Protein 8RAY (pdb70)

Solvent-accessible surface area: 19974 Å² total; per-residue (Å²): 119,124,12,74,0,0,0,0,0,3,10,32,3,21,0,12,13,20,34,0,0,6,6,0,0,0,6,0,4,51,37,115,92,128,0,0,0,0,0,0,7,24,47,14,13,0,1,3,1,15,50,24,112,52,109,82,51,84,11,0,0,40,21,7,1,30,80,128,69,62,0,99,97,1,63,41,107,27,110,28,208,58,0,40,0,0,3,6,1,24,69,0,37,41,0,39,42,93,0,13,97,56,120,102,65,36,34,46,0,79,88,25,0,97,76,3,5,68,119,18,56,22,0,0,0,0,2,5,11,28,17,10,5,3,0,35,0,0,0,3,0,2,34,4,1,0,0,0,0,18,2,48,50,25,1,36,61,11,10,83,53,0,30,93,14,15,67,93,4,80,135,59,45,18,96,102,4,128,58,37,1,0,0,0,1,53,33,47,69,202,13,110,25,1,91,111,1,21,137,104,2,70,46,170,34,137,200,89,8,19,137,20,46,3,19,79,41,48,113,14,38,25,4,9,39,126,15,64,2,2,28,69,68,14,97,178,9,135,0,1,92,9,2,43,21,0,0,140,48,14,54,222,110,106,17,48,20,0,0,0,0,4,12,32,3,20,0,14,13,20,35,0,0,7,5,0,0,0,7,0,4,51,36,120,86,102,0,0,0,0,0,0,6,24,36,12,11,0,0,13,0,17,62,19,129,51,131,86,50,76,10,0,0,41,20,10,2,26,80,135,71,64,1,84,96,1,58,33,108,29,116,27,206,64,0,38,0,0,2,9,6,55,69,0,31,43,0,34,38,84,0,18,96,61,126,69,68,31,36,46,0,79,47,18,2,149,69,0,24,58,94,14,44,6,3,0,0,0,2,5,10,31,15,13,4,2,0,33,0,0,0,4,10,5,53,0,0,0,0,0,0,18,2,45,34,24,1,40,55,22,10,80,50,0,27,89,13,10,75,91,4,80,140,51,50,17,80,118,0,104,44,13,1,0,0,0,1,50,40,30,78,174,15,100,20,1,74,86,0,21,125,100,3,72,46,168,38,132,171,86,2,2,113,30,48,4,31,76,45,66,98,16,35,13,3,10,40,124,16,62,2,2,24,70,70,40,98,183,13,109,0,1,88,5,2,50,26,0,0,125,39,3,22,133,105,79,162

Nearest PDB structures (foldseek):
  5ihp-assembly2_B  TM=9.375E-01  e=3.121E-23  Mycolicibacterium smegmatis MC2 155
  5if9-assembly2_B  TM=9.400E-01  e=4.161E-23  Mycolicibacterium smegmatis MC2 155
  5ihp-assembly1_A  TM=9.374E-01  e=1.107E-22  Mycolicibacterium smegmatis MC2 155
  6non-assembly2_B  TM=8.905E-01  e=1.038E-17  Cyanothece
  6nop-assembly1_A  TM=8.751E-01  e=8.737E-18  Cyanothece

B-factor: mean 27.93, std 9.54, range [14.27, 76.41]

Structure (mmCIF, N/CA/C/O backbone):
data_8RAY
#
_entry.id   8RAY
#
_cell.length_a   59.740
_cell.length_b   85.780
_cell.length_c   97.280
_cell.angle_alpha   90.00
_cell.angle_beta   90.00
_cell.angle_gamma   90.00
#
_symmetry.space_group_name_H-M   'P 21 21 21'
#
loop_
_entity.id
_entity.type
_entity.pdbx_description
1 polymer 'ParA family protein'
2 non-polymer 'MAGNESIUM ION'
3 non-polymer "ADENOSINE-5'-TRIPHOSPHATE"
4 water water
#
loop_
_atom_site.group_PDB
_atom_site.id
_atom_site.type_symbol
_atom_site.label_atom_id
_atom_site.label_alt_id
_atom_site.label_comp_id
_atom_site.label_asym_id
_atom_site.label_entity_id
_atom_site.label_seq_id
_atom_site.pdbx_PDB_ins_code
_atom_site.Cartn_x
_atom_site.Cartn_y
_atom_site.Cartn_z
_atom_site.occupancy
_atom_site.B_iso_or_equiv
_atom_site.auth_seq_id
_atom_site.auth_comp_id
_atom_site.auth_asym_id
_atom_site.auth_atom_id
_atom_site.pdbx_PDB_model_num
ATOM 1 N N . GLY A 1 1 ? 39.700 23.987 45.084 1.00 47.88 20 GLY B N 1
ATOM 2 C CA . GLY A 1 1 ? 39.351 24.832 46.237 1.00 46.31 20 GLY B CA 1
ATOM 3 C C . GLY A 1 1 ? 38.427 25.973 45.837 1.00 47.00 20 GLY B C 1
ATOM 4 O O . GLY A 1 1 ? 38.927 27.057 45.524 1.00 50.66 20 GLY B O 1
ATOM 5 N N . VAL A 1 2 ? 37.120 25.728 45.853 1.00 46.29 21 VAL B N 1
ATOM 6 C CA . VAL A 1 2 ? 36.138 26.791 45.502 1.00 39.18 21 VAL B CA 1
ATOM 7 C C . VAL A 1 2 ? 35.177 26.963 46.678 1.00 36.65 21 VAL B C 1
ATOM 8 O O . VAL A 1 2 ? 34.634 25.961 47.150 1.00 34.13 21 VAL B O 1
ATOM 12 N N . GLY A 1 3 ? 34.973 28.201 47.107 1.00 30.19 22 GLY B N 1
ATOM 13 C CA . GLY A 1 3 ? 34.126 28.464 48.280 1.00 29.02 22 GLY B CA 1
ATOM 14 C C . GLY A 1 3 ? 32.640 28.350 48.009 1.00 24.88 22 GLY B C 1
ATOM 15 O O . GLY A 1 3 ? 32.265 28.131 46.853 1.00 26.99 22 GLY B O 1
ATOM 16 N N . ARG A 1 4 ? 31.842 28.505 49.064 1.00 24.16 23 ARG B N 1
ATOM 17 C CA . ARG A 1 4 ? 30.377 28.352 48.945 1.00 24.08 23 ARG B CA 1
ATOM 18 C C . ARG A 1 4 ? 29.719 29.714 49.141 1.00 21.27 23 ARG B C 1
ATOM 19 O O . ARG A 1 4 ? 30.106 30.414 50.064 1.00 25.83 23 ARG B O 1
ATOM 27 N N . ILE A 1 5 ? 28.778 30.052 48.265 1.00 23.44 24 ILE B N 1
ATOM 28 C CA . ILE A 1 5 ? 28.035 31.341 48.377 1.00 20.49 24 ILE B CA 1
ATOM 29 C C . ILE A 1 5 ? 26.663 31.047 48.991 1.00 19.96 24 ILE B C 1
ATOM 30 O O . ILE A 1 5 ? 25.895 30.304 48.385 1.00 23.60 24 ILE B O 1
ATOM 35 N N . ILE A 1 6 ? 26.405 31.615 50.166 1.00 19.79 25 ILE B N 1
ATOM 36 C CA . ILE A 1 6 ? 25.140 31.335 50.900 1.00 18.66 25 ILE B CA 1
ATOM 37 C C . ILE A 1 6 ? 24.321 32.618 51.035 1.00 18.94 25 ILE B C 1
ATOM 38 O O . ILE A 1 6 ? 24.847 33.568 51.607 1.00 19.81 25 ILE B O 1
ATOM 43 N N . CYS A 1 7 ? 23.096 32.605 50.516 1.00 20.95 26 CYS B N 1
ATOM 44 C CA . CYS A 1 7 ? 22.161 33.755 50.585 1.00 22.60 26 CYS B CA 1
ATOM 45 C C . CYS A 1 7 ? 21.345 33.635 51.881 1.00 20.94 26 CYS B C 1
ATOM 46 O O . CYS A 1 7 ? 20.798 32.562 52.102 1.00 23.30 26 CYS B O 1
ATOM 49 N N . ILE A 1 8 ? 21.269 34.693 52.693 1.00 17.73 27 ILE B N 1
ATOM 50 C CA . ILE A 1 8 ? 20.390 34.686 53.905 1.00 18.21 27 ILE B CA 1
ATOM 51 C C . ILE A 1 8 ? 19.106 35.406 53.501 1.00 20.50 27 ILE B C 1
ATOM 52 O O . ILE A 1 8 ? 19.131 36.631 53.386 1.00 19.48 27 ILE B O 1
ATOM 57 N N . SER A 1 9 ? 18.015 34.664 53.357 1.00 19.66 28 SER B N 1
ATOM 58 C CA . SER A 1 9 ? 16.810 35.289 52.775 1.00 17.50 28 SER B CA 1
ATOM 59 C C . SER A 1 9 ? 15.527 35.019 53.554 1.00 19.78 28 SER B C 1
ATOM 60 O O . SER A 1 9 ? 15.346 33.903 54.041 1.00 20.63 28 SER B O 1
ATOM 63 N N . ASN A 1 10 ? 14.696 36.041 53.647 1.00 17.11 29 ASN B N 1
ATOM 64 C CA . ASN A 1 10 ? 13.362 35.917 54.231 1.00 17.10 29 ASN B CA 1
ATOM 65 C C . ASN A 1 10 ? 12.665 37.256 54.035 1.00 18.70 29 ASN B C 1
ATOM 66 O O . ASN A 1 10 ? 13.144 38.272 54.556 1.00 17.47 29 ASN B O 1
ATOM 71 N N . GLN A 1 11 ? 11.580 37.284 53.251 1.00 18.25 30 GLN B N 1
ATOM 72 C CA . GLN A 1 11 ? 10.897 38.538 52.980 1.00 18.82 30 GLN B CA 1
ATOM 73 C C . GLN A 1 11 ? 10.195 39.097 54.225 1.00 19.89 30 GLN B C 1
ATOM 74 O O . GLN A 1 11 ? 9.862 40.278 54.236 1.00 17.90 30 GLN B O 1
ATOM 80 N N . LYS A 1 12 ? 9.969 38.305 55.286 1.00 19.11 31 LYS B N 1
ATOM 81 C CA . LYS A 1 12 ? 9.432 38.877 56.506 1.00 16.83 31 LYS B CA 1
ATOM 82 C C . LYS A 1 12 ? 10.447 39.817 57.138 1.00 15.66 31 LYS B C 1
ATOM 83 O O . LYS A 1 12 ? 11.621 39.466 57.316 1.00 17.12 31 LYS B O 1
ATOM 89 N N . GLY A 1 13 ? 9.997 41.008 57.520 1.00 15.04 32 GLY B N 1
ATOM 90 C CA . GLY A 1 13 ? 10.927 41.933 58.164 1.00 15.08 32 GLY B CA 1
ATOM 91 C C . GLY A 1 13 ? 11.288 41.512 59.593 1.00 19.25 32 GLY B C 1
ATOM 92 O O . GLY A 1 13 ? 10.433 41.076 60.361 1.00 16.73 32 GLY B O 1
ATOM 93 N N . GLY A 1 14 ? 12.574 41.655 59.951 1.00 16.35 33 GLY B N 1
ATOM 94 C CA . GLY A 1 14 ? 12.962 41.580 61.391 1.00 18.38 33 GLY B CA 1
ATOM 95 C C . GLY A 1 14 ? 12.919 40.176 61.982 1.00 17.70 33 GLY B C 1
ATOM 96 O O . GLY A 1 14 ? 12.406 39.996 63.124 1.00 21.41 33 GLY B O 1
ATOM 97 N N . VAL A 1 15 ? 13.397 39.175 61.230 1.00 18.50 34 VAL B N 1
ATOM 98 C CA . VAL A 1 15 ? 13.404 37.754 61.609 1.00 18.60 34 VAL B CA 1
ATOM 99 C C . VAL A 1 15 ? 14.798 37.266 61.939 1.00 20.47 34 VAL B C 1
ATOM 100 O O . VAL A 1 15 ? 15.000 36.053 62.111 1.00 19.64 34 VAL B O 1
ATOM 104 N N . GLY A 1 16 ? 15.787 38.156 61.973 1.00 18.83 35 GLY B N 1
ATOM 105 C CA . GLY A 1 16 ? 17.151 37.716 62.285 1.00 16.81 35 GLY B CA 1
ATOM 106 C C . GLY A 1 16 ? 18.057 37.452 61.061 1.00 19.10 35 GLY B C 1
ATOM 107 O O . GLY A 1 16 ? 19.098 36.768 61.209 1.00 20.33 35 GLY B O 1
ATOM 108 N N . LYS A 1 17 ? 17.690 37.934 59.862 1.00 17.53 36 LYS B N 1
ATOM 109 C CA . LYS A 1 17 ? 18.585 37.797 58.704 1.00 18.08 36 LYS B CA 1
ATOM 110 C C . LYS A 1 17 ? 19.967 38.375 58.981 1.00 17.78 36 LYS B C 1
ATOM 111 O O . LYS A 1 17 ? 20.985 37.693 58.809 1.00 18.41 36 LYS B O 1
ATOM 117 N N . THR A 1 18 ? 20.008 39.658 59.353 1.00 17.44 37 THR B N 1
ATOM 118 C CA . THR A 1 18 ? 21.282 40.344 59.553 1.00 14.76 37 THR B CA 1
ATOM 119 C C . THR A 1 18 ? 22.022 39.808 60.773 1.00 17.33 37 THR B C 1
ATOM 120 O O . THR A 1 18 ? 23.232 39.596 60.717 1.00 19.24 37 THR B O 1
ATOM 124 N N . THR A 1 19 ? 21.310 39.565 61.865 1.00 18.36 38 THR B N 1
ATOM 125 C CA . THR A 1 19 ? 21.966 39.007 63.047 1.00 18.03 38 THR B CA 1
ATOM 126 C C . THR A 1 19 ? 22.610 37.666 62.705 1.00 19.30 38 THR B C 1
ATOM 127 O O . THR A 1 19 ? 23.733 37.362 63.135 1.00 21.52 38 THR B O 1
ATOM 131 N N . THR A 1 20 ? 21.941 36.879 61.878 1.00 19.47 39 THR B N 1
ATOM 132 C CA . THR A 1 20 ? 22.507 35.608 61.439 1.00 18.40 39 THR B CA 1
ATOM 133 C C . THR A 1 20 ? 23.678 35.818 60.477 1.00 21.23 39 THR B C 1
ATOM 134 O O . THR A 1 20 ? 24.721 35.179 60.618 1.00 20.17 39 THR B O 1
ATOM 138 N N . ALA A 1 21 ? 23.519 36.692 59.484 1.00 18.60 40 ALA B N 1
ATOM 139 C CA . ALA A 1 21 ? 24.601 36.971 58.537 1.00 17.22 40 ALA B CA 1
ATOM 140 C C . ALA A 1 21 ? 25.887 37.370 59.265 1.00 19.90 40 ALA B C 1
ATOM 141 O O . ALA A 1 21 ? 26.972 36.807 59.016 1.00 20.89 40 ALA B O 1
ATOM 143 N N . ILE A 1 22 ? 25.795 38.361 60.152 1.00 17.87 41 ILE B N 1
ATOM 144 C CA . ILE A 1 22 ? 26.974 38.859 60.849 1.00 18.88 41 ILE B CA 1
ATOM 145 C C . ILE A 1 22 ? 27.586 37.761 61.704 1.00 22.10 41 ILE B C 1
ATOM 146 O O . ILE A 1 22 ? 28.790 37.496 61.643 1.00 20.49 41 ILE B O 1
ATOM 151 N N . ASN A 1 23 ? 26.756 37.105 62.516 1.00 20.98 42 ASN B N 1
ATOM 152 C CA . ASN A 1 23 ? 27.322 36.221 63.522 1.00 18.34 42 ASN B CA 1
ATOM 153 C C . ASN A 1 23 ? 27.719 34.876 62.965 1.00 20.32 42 ASN B C 1
ATOM 154 O O . ASN A 1 23 ? 28.704 34.303 63.461 1.00 20.34 42 ASN B O 1
ATOM 159 N N . LEU A 1 24 ? 27.065 34.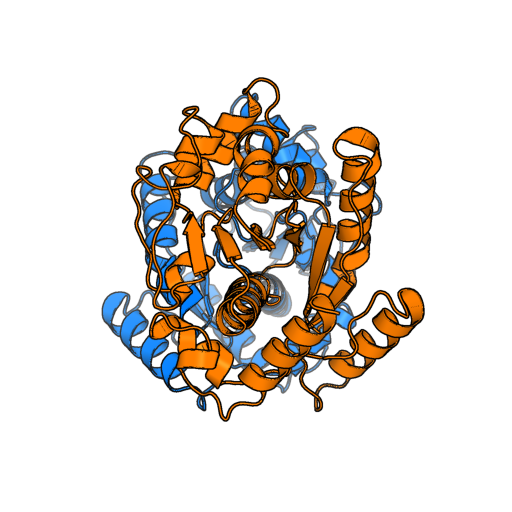398 61.907 1.00 20.54 43 LEU B N 1
ATOM 160 C CA . LEU A 1 24 ? 27.585 33.242 61.190 1.00 22.96 43 LEU B CA 1
ATOM 161 C C . LEU A 1 24 ? 28.916 33.586 60.543 1.00 20.68 43 LEU B C 1
ATOM 162 O O . LEU A 1 24 ? 29.898 32.856 60.692 1.00 22.89 43 LEU B O 1
ATOM 167 N N . ALA A 1 25 ? 28.968 34.711 59.821 1.00 22.04 44 ALA B N 1
ATOM 168 C CA . ALA A 1 25 ? 30.216 35.113 59.176 1.00 20.82 44 ALA B CA 1
ATOM 169 C C . ALA A 1 25 ? 31.340 35.237 60.183 1.00 20.66 44 ALA B C 1
ATOM 170 O O . ALA A 1 25 ? 32.487 34.843 59.883 1.00 22.00 44 ALA B O 1
ATOM 172 N N . ALA A 1 26 ? 31.062 35.845 61.351 1.00 20.39 45 ALA B N 1
ATOM 173 C CA . ALA A 1 26 ? 32.141 36.075 62.321 1.00 20.27 45 ALA B CA 1
ATOM 174 C C . ALA A 1 26 ? 32.590 34.765 62.959 1.00 26.17 45 ALA B C 1
ATOM 175 O O . ALA A 1 26 ? 33.778 34.605 63.288 1.00 24.92 45 ALA B O 1
ATOM 177 N N . SER A 1 27 ? 31.648 33.830 63.151 1.00 24.07 46 SER B N 1
ATOM 178 C CA . SER A 1 27 ? 32.002 32.502 63.663 1.00 23.34 46 SER B CA 1
ATOM 179 C C . SER A 1 27 ? 32.908 31.756 62.684 1.00 26.92 46 SER B C 1
ATOM 180 O O . SER A 1 27 ? 33.936 31.161 63.070 1.00 24.87 46 SER B O 1
ATOM 183 N N . LEU A 1 28 ? 32.547 31.770 61.406 1.00 23.39 47 LEU B N 1
ATOM 184 C CA . LEU A 1 28 ? 33.365 31.121 60.387 1.00 23.68 47 LEU B CA 1
ATOM 185 C C . LEU A 1 28 ? 34.758 31.748 60.320 1.00 24.83 47 LEU B C 1
ATOM 186 O O . LEU A 1 28 ? 35.773 31.026 60.248 1.00 24.37 47 LEU B O 1
ATOM 191 N N . ALA A 1 29 ? 34.832 33.089 60.382 1.00 22.79 48 ALA B N 1
ATOM 192 C CA . ALA A 1 29 ? 36.127 33.767 60.291 1.00 25.03 48 ALA B CA 1
ATOM 193 C C . ALA A 1 29 ? 36.984 33.492 61.524 1.00 24.55 48 ALA B C 1
ATOM 194 O O . ALA A 1 29 ? 38.230 33.438 61.422 1.00 26.53 48 ALA B O 1
ATOM 196 N N . SER A 1 30 ? 36.347 33.392 62.692 1.00 23.50 49 SER B N 1
ATOM 197 C CA . SER A 1 30 ? 37.050 33.048 63.920 1.00 20.60 49 SER B CA 1
ATOM 198 C C . SER A 1 30 ? 37.671 31.677 63.863 1.00 27.41 49 SER B C 1
ATOM 199 O O . SER A 1 30 ? 38.655 31.433 64.578 1.00 29.71 49 SER B O 1
ATOM 202 N N . ALA A 1 31 ? 37.147 30.790 63.034 1.00 24.41 50 ALA B N 1
ATOM 203 C CA . ALA A 1 31 ? 37.736 29.485 62.755 1.00 30.15 50 ALA B CA 1
ATOM 204 C C . ALA A 1 31 ? 38.712 29.519 61.591 1.00 29.34 50 ALA B C 1
ATOM 205 O O . ALA A 1 31 ? 38.999 28.465 61.018 1.00 29.68 50 ALA B O 1
ATOM 207 N N . GLU A 1 32 ? 39.160 30.703 61.173 1.00 25.69 51 GLU B N 1
ATOM 208 C CA . GLU A 1 32 ? 40.115 30.848 60.087 1.00 31.17 51 GLU B CA 1
ATOM 209 C C . GLU A 1 32 ? 39.579 30.290 58.761 1.00 30.84 51 GLU B C 1
ATOM 210 O O . GLU A 1 32 ? 40.333 29.754 57.937 1.00 30.38 51 GLU B O 1
ATOM 216 N N . ARG A 1 33 ? 38.268 30.421 58.513 1.00 24.52 52 ARG B N 1
ATOM 217 C CA . ARG A 1 33 ? 37.738 30.249 57.167 1.00 25.95 52 ARG B CA 1
ATOM 218 C C . ARG A 1 33 ? 37.627 31.639 56.570 1.00 24.48 52 ARG B C 1
ATOM 219 O O . ARG A 1 33 ? 37.041 32.523 57.205 1.00 25.18 52 ARG B O 1
ATOM 227 N N . ARG A 1 34 ? 38.197 31.837 55.386 1.00 23.27 53 ARG B N 1
ATOM 228 C CA . ARG A 1 34 ? 38.130 33.141 54.730 1.00 21.94 53 ARG B CA 1
ATOM 229 C C . ARG A 1 34 ? 36.683 33.404 54.347 1.00 22.21 53 ARG B C 1
ATOM 230 O O . ARG A 1 34 ? 36.119 32.648 53.555 1.00 23.22 53 ARG B O 1
ATOM 238 N N . THR A 1 35 ? 36.119 34.484 54.863 1.00 20.06 54 THR B N 1
ATOM 239 C CA . THR A 1 35 ? 34.695 34.764 54.729 1.00 18.83 54 THR B CA 1
ATOM 240 C C . THR A 1 35 ? 34.467 36.181 54.230 1.00 19.31 54 THR B C 1
ATOM 241 O O . THR A 1 35 ? 35.079 37.127 54.755 1.00 21.36 54 THR B O 1
ATOM 245 N N . LEU A 1 36 ? 33.553 36.319 53.252 1.00 19.29 55 LEU B N 1
ATOM 246 C CA . LEU A 1 36 ? 33.148 37.617 52.727 1.00 18.86 55 LEU B CA 1
ATOM 247 C C . LEU A 1 36 ? 31.658 37.793 52.981 1.00 20.66 55 LEU B C 1
ATOM 248 O O . LEU A 1 36 ? 30.868 36.906 52.654 1.00 22.22 55 LEU B O 1
ATOM 253 N N . LEU A 1 37 ? 31.297 38.913 53.595 1.00 18.12 56 LEU B N 1
ATOM 254 C CA . LEU A 1 37 ? 29.894 39.255 53.896 1.00 17.88 56 LEU B CA 1
ATOM 255 C C . LEU A 1 37 ? 29.502 40.392 52.978 1.00 20.03 56 LEU B C 1
ATOM 256 O O . LEU A 1 37 ? 30.067 41.483 53.080 1.00 19.66 56 LEU B O 1
ATOM 261 N N . VAL A 1 38 ? 28.530 40.140 52.094 1.00 18.08 57 VAL B N 1
ATOM 262 C CA . VAL A 1 38 ? 28.035 41.125 51.128 1.00 16.13 57 VAL B CA 1
ATOM 263 C C . VAL A 1 38 ? 26.670 41.598 51.620 1.00 18.36 57 VAL B C 1
ATOM 264 O O . VAL A 1 38 ? 25.759 40.775 51.838 1.00 19.19 57 VAL B O 1
ATOM 268 N N . ASP A 1 39 ? 26.497 42.907 51.738 1.00 16.53 58 ASP B N 1
ATOM 269 C CA . ASP A 1 39 ? 25.236 43.489 52.214 1.00 16.04 58 ASP B CA 1
ATOM 270 C C . ASP A 1 39 ? 24.442 43.961 51.003 1.00 17.26 58 ASP B C 1
ATOM 271 O O . ASP A 1 39 ? 24.853 44.912 50.328 1.00 17.35 58 ASP B O 1
ATOM 276 N N . MET A 1 40 ? 23.290 43.313 50.738 1.00 15.99 59 MET B N 1
ATOM 277 C CA . MET A 1 40 ? 22.427 43.683 49.620 1.00 15.25 59 MET B CA 1
ATOM 278 C C . MET A 1 40 ? 21.223 44.452 50.055 1.00 16.36 59 MET B C 1
ATOM 279 O O . MET A 1 40 ? 20.327 44.696 49.229 1.00 17.93 59 MET B O 1
ATOM 284 N N . ALA A 1 41 ? 21.166 44.824 51.373 1.00 17.19 60 ALA B N 1
ATOM 285 C CA . ALA A 1 41 ? 19.990 45.529 51.908 1.00 19.79 60 ALA B CA 1
ATOM 286 C C . ALA A 1 41 ? 20.258 47.030 51.912 1.00 17.00 60 ALA B C 1
ATOM 287 O O . ALA A 1 41 ? 21.281 47.468 52.428 1.00 16.64 60 ALA B O 1
ATOM 289 N N . PRO A 1 42 ? 19.348 47.853 51.366 1.00 16.46 61 PRO B N 1
ATOM 290 C CA . PRO A 1 42 ? 19.561 49.326 51.434 1.00 17.74 61 PRO B CA 1
ATOM 291 C C . PRO A 1 42 ? 19.720 49.841 52.845 1.00 19.52 61 PRO B C 1
ATOM 292 O O . PRO A 1 42 ? 20.381 50.871 53.055 1.00 19.59 61 PRO B O 1
ATOM 296 N N . GLN A 1 43 ? 19.153 49.147 53.844 1.00 16.28 62 GLN B N 1
ATOM 297 C CA . GLN A 1 43 ? 19.314 49.542 55.237 1.00 17.02 62 GLN B CA 1
ATOM 298 C C . GLN A 1 43 ? 20.726 49.388 55.718 1.00 16.68 62 GLN B C 1
ATOM 299 O O . GLN A 1 43 ? 21.087 50.077 56.665 1.00 18.05 62 GLN B O 1
ATOM 305 N N . GLY A 1 44 ? 21.519 48.507 55.111 1.00 16.44 63 GLY B N 1
ATOM 306 C CA . GLY A 1 44 ? 22.955 48.413 55.443 1.00 17.51 63 GLY B CA 1
ATOM 307 C C . GLY A 1 44 ? 23.272 47.966 56.861 1.00 21.35 63 GLY B C 1
ATOM 308 O O . GLY A 1 44 ? 24.312 48.378 57.384 1.00 19.13 63 GLY B O 1
ATOM 309 N N . ASN A 1 45 ? 22.413 47.142 57.453 1.00 18.33 64 ASN B N 1
ATOM 310 C CA . ASN A 1 45 ? 22.604 46.721 58.869 1.00 18.56 64 ASN B CA 1
ATOM 311 C C . ASN A 1 45 ? 23.793 45.746 59.027 1.00 17.83 64 ASN B C 1
ATOM 312 O O . ASN A 1 45 ? 24.420 45.757 60.071 1.00 18.32 64 ASN B O 1
ATOM 317 N N . ALA A 1 46 ? 24.050 44.911 58.025 1.00 19.22 65 ALA B N 1
ATOM 318 C CA . ALA A 1 46 ? 25.156 43.937 58.143 1.00 17.53 65 ALA B CA 1
ATOM 319 C C . ALA A 1 46 ? 26.484 44.682 58.277 1.00 19.78 65 ALA B C 1
ATOM 320 O O . ALA A 1 46 ? 27.286 44.325 59.138 1.00 21.10 65 ALA B O 1
ATOM 322 N N . GLY A 1 47 ? 26.695 45.681 57.428 1.00 17.96 66 GLY B N 1
ATOM 323 C CA . GLY A 1 47 ? 27.918 46.478 57.578 1.00 18.11 66 GLY B CA 1
ATOM 324 C C . GLY A 1 47 ? 27.913 47.248 58.885 1.00 18.63 66 GLY B C 1
ATOM 325 O O . GLY A 1 47 ? 28.937 47.241 59.564 1.00 20.39 66 GLY B O 1
ATOM 326 N N . SER A 1 48 ? 26.783 47.872 59.221 1.00 19.16 67 SER B N 1
ATOM 327 C CA . SER A 1 48 ? 26.718 48.727 60.435 1.00 21.21 67 SER B CA 1
ATOM 328 C C . SER A 1 48 ? 27.068 47.917 61.685 1.00 23.03 67 SER B C 1
ATOM 329 O O . SER A 1 48 ? 27.772 48.443 62.544 1.00 23.17 67 SER B O 1
ATOM 332 N N . GLY A 1 49 ? 26.574 46.683 61.757 1.00 19.87 68 GLY B N 1
ATOM 333 C CA . GLY A 1 49 ? 26.832 45.834 62.929 1.00 22.03 68 GLY B CA 1
ATOM 334 C C . GLY A 1 49 ? 28.289 45.429 63.021 1.00 23.09 68 GLY B C 1
ATOM 335 O O . GLY A 1 49 ? 28.652 44.808 64.013 1.00 22.69 68 GLY B O 1
ATOM 336 N N . LEU A 1 50 ? 29.072 45.736 61.987 1.00 20.88 69 LEU B N 1
ATOM 337 C CA . LEU A 1 50 ? 30.528 45.444 62.018 1.00 21.99 69 LEU B CA 1
ATOM 338 C C . LEU A 1 50 ? 31.319 46.756 61.942 1.00 22.30 69 LEU B C 1
ATOM 339 O O . LEU A 1 50 ? 32.521 46.697 61.695 1.00 26.57 69 LEU B O 1
ATOM 344 N N . GLY A 1 51 ? 30.649 47.886 62.129 1.00 21.88 70 GLY B N 1
ATOM 345 C CA . GLY A 1 51 ? 31.357 49.178 62.189 1.00 25.07 70 GLY B CA 1
ATOM 346 C C . GLY A 1 51 ? 31.547 49.846 60.842 1.00 26.52 70 GLY B C 1
ATOM 347 O O . GLY A 1 51 ? 32.319 50.807 60.777 1.00 27.00 70 GLY B O 1
ATOM 348 N N . ILE A 1 52 ? 30.865 49.346 59.812 1.00 19.30 71 ILE B N 1
ATOM 349 C CA . ILE A 1 52 ? 30.980 49.942 58.451 1.00 23.46 71 ILE B CA 1
ATOM 350 C C . ILE A 1 52 ? 29.625 50.548 58.069 1.00 26.62 71 ILE B C 1
ATOM 351 O O . ILE A 1 52 ? 28.667 49.796 57.899 1.00 23.18 71 ILE B O 1
ATOM 356 N N . LYS A 1 53 ? 29.577 51.870 57.949 1.00 25.88 72 LYS B N 1
ATOM 357 C CA . LYS A 1 53 ? 28.324 52.552 57.559 1.00 25.14 72 LYS B CA 1
ATOM 358 C C . LYS A 1 53 ? 28.661 53.803 56.742 1.00 30.29 72 LYS B C 1
ATOM 359 O O . LYS A 1 53 ? 29.574 54.533 57.138 1.00 32.20 72 LYS B O 1
ATOM 365 N N . GLN A 1 54 ? 27.952 54.010 55.634 1.00 29.57 73 GLN B N 1
ATOM 366 C CA . GLN A 1 54 ? 28.154 55.222 54.801 1.00 26.94 73 GLN B CA 1
ATOM 367 C C . GLN A 1 54 ? 26.899 55.460 53.962 1.00 31.12 73 GLN B C 1
ATOM 368 O O . GLN A 1 54 ? 26.159 54.506 53.709 1.00 31.73 73 GLN B O 1
ATOM 374 N N . ASP A 1 55 ? 26.691 56.699 53.541 1.00 28.45 74 ASP B N 1
ATOM 375 C CA . ASP A 1 55 ? 25.523 57.021 52.694 1.00 27.24 74 ASP B CA 1
ATOM 376 C C . ASP A 1 55 ? 25.915 56.998 51.223 1.00 29.26 74 ASP B C 1
ATOM 377 O O . ASP A 1 55 ? 25.038 56.749 50.391 1.00 30.79 74 ASP B O 1
ATOM 382 N N . ASN A 1 56 ? 27.194 57.194 50.918 1.00 31.74 75 ASN B N 1
ATOM 383 C CA . ASN A 1 56 ? 27.551 57.358 49.519 1.00 24.56 75 ASN B CA 1
ATOM 384 C C . ASN A 1 56 ? 27.748 56.004 48.843 1.00 24.78 75 ASN B C 1
ATOM 385 O O . ASN A 1 56 ? 27.803 54.945 49.495 1.00 26.05 75 ASN B O 1
ATOM 390 N N . ILE A 1 57 ? 27.767 56.031 47.519 1.00 22.45 76 ILE B N 1
ATOM 391 C CA . ILE A 1 57 ? 27.821 54.776 46.776 1.00 22.69 76 ILE B CA 1
ATOM 392 C C . ILE A 1 57 ? 29.232 54.230 46.621 1.00 24.29 76 ILE B C 1
ATOM 393 O O . ILE A 1 57 ? 29.393 53.014 46.444 1.00 21.70 76 ILE B O 1
ATOM 398 N N . THR A 1 58 ? 30.262 55.088 46.555 1.00 23.46 77 THR B N 1
ATOM 399 C CA . THR A 1 58 ? 31.624 54.594 46.299 1.00 22.29 77 THR B CA 1
ATOM 400 C C . THR A 1 58 ? 32.087 53.589 47.347 1.00 23.21 77 THR B C 1
ATOM 401 O O . THR A 1 58 ? 32.029 53.849 48.546 1.00 23.35 77 THR B O 1
ATOM 405 N N . GLY A 1 59 ? 32.573 52.433 46.881 1.00 20.26 78 GLY B N 1
ATOM 406 C CA . GLY A 1 59 ? 33.017 51.405 47.800 1.00 21.32 78 GLY B CA 1
ATOM 407 C C . GLY A 1 59 ? 31.943 50.412 48.166 1.00 21.79 78 GLY B C 1
ATOM 408 O O . GLY A 1 59 ? 32.225 49.457 48.909 1.00 20.22 78 GLY B O 1
ATOM 409 N N . THR A 1 60 ? 30.722 50.590 47.650 1.00 19.91 79 THR B N 1
ATOM 410 C CA . THR A 1 60 ? 29.618 49.718 48.055 1.00 18.28 79 THR B CA 1
ATOM 411 C C . THR A 1 60 ? 29.233 48.786 46.921 1.00 20.58 79 THR B C 1
ATOM 412 O O . THR A 1 60 ? 29.614 48.948 45.756 1.00 19.67 79 THR B O 1
ATOM 416 N N . ILE A 1 61 ? 28.337 47.851 47.241 1.00 17.98 80 ILE B N 1
ATOM 417 C CA . ILE A 1 61 ? 27.914 46.888 46.225 1.00 19.46 80 ILE B CA 1
ATOM 418 C C . ILE A 1 61 ? 27.146 47.548 45.088 1.00 21.23 80 ILE B C 1
ATOM 419 O O . ILE A 1 61 ? 27.039 46.963 44.017 1.00 18.29 80 ILE B O 1
ATOM 424 N N . TYR A 1 62 ? 26.613 48.754 45.288 1.00 18.70 81 TYR B N 1
ATOM 425 C CA . TYR A 1 62 ? 25.982 49.501 44.198 1.00 19.63 81 TYR B CA 1
ATOM 426 C C . TYR A 1 62 ? 26.860 49.520 42.963 1.00 19.36 81 TYR B C 1
ATOM 427 O O . TYR A 1 62 ? 26.388 49.290 41.844 1.00 19.32 81 TYR B O 1
ATOM 436 N N . GLU A 1 63 ? 28.152 49.812 43.163 1.00 20.18 82 GLU B N 1
ATOM 437 C CA . GLU A 1 63 ? 29.052 49.965 42.031 1.00 20.58 82 GLU B CA 1
ATOM 438 C C . GLU A 1 63 ? 29.229 48.666 41.243 1.00 20.75 82 GLU B C 1
ATOM 439 O O . GLU A 1 63 ? 29.452 48.708 40.017 1.00 22.64 82 GLU B O 1
ATOM 445 N N . ALA A 1 64 ? 29.162 47.505 41.927 1.00 17.83 83 ALA B N 1
ATOM 446 C CA . ALA A 1 64 ? 29.237 46.220 41.222 1.00 20.72 83 ALA B CA 1
ATOM 447 C C . ALA A 1 64 ? 27.936 45.898 40.493 1.00 23.68 83 ALA B C 1
ATOM 448 O O . ALA A 1 64 ? 27.957 45.265 39.414 1.00 23.36 83 ALA B O 1
ATOM 450 N N . LEU A 1 65 ? 26.801 46.322 41.047 1.00 20.67 84 LEU B N 1
ATOM 451 C CA . LEU A 1 65 ? 25.533 46.015 40.394 1.00 22.17 84 LEU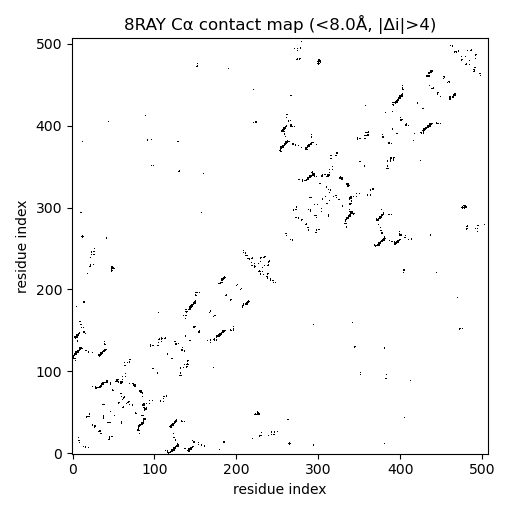 B CA 1
ATOM 452 C C . LEU A 1 65 ? 25.309 46.868 39.152 1.00 21.84 84 LEU B C 1
ATOM 453 O O . LEU A 1 65 ? 24.681 46.404 38.187 1.00 22.17 84 LEU B O 1
ATOM 458 N N . LEU A 1 66 ? 25.726 48.142 39.186 1.00 20.74 85 LEU B N 1
ATOM 459 C CA . LEU A 1 66 ? 25.326 49.064 38.122 1.00 19.81 85 LEU B CA 1
ATOM 460 C C . LEU A 1 66 ? 26.493 49.708 37.368 1.00 23.05 85 LEU B C 1
ATOM 461 O O . LEU A 1 66 ? 26.273 50.160 36.239 1.00 24.06 85 LEU B O 1
ATOM 466 N N . ASN A 1 67 ? 27.676 49.798 37.966 1.00 24.58 86 ASN B N 1
ATOM 467 C CA . ASN A 1 67 ? 28.798 50.520 37.367 1.00 25.42 86 ASN B CA 1
ATOM 468 C C . ASN A 1 67 ? 29.955 49.604 36.977 1.00 26.11 86 ASN B C 1
ATOM 469 O O . ASN A 1 67 ? 31.045 50.098 36.681 1.00 28.51 86 ASN B O 1
ATOM 474 N N . ASP A 1 68 ? 29.737 48.296 36.916 1.00 24.32 87 ASP B N 1
ATOM 475 C CA . ASP A 1 68 ? 30.722 47.310 36.462 1.00 27.82 87 ASP B CA 1
ATOM 476 C C . ASP A 1 68 ? 32.017 47.333 37.296 1.00 29.34 87 ASP B C 1
ATOM 477 O O . ASP A 1 68 ? 33.080 46.910 36.831 1.00 29.36 87 ASP B O 1
ATOM 482 N N . ARG A 1 69 ? 31.975 47.803 38.514 1.00 23.23 88 ARG B N 1
ATOM 483 C CA . ARG A 1 69 ? 33.191 47.804 39.305 1.00 22.00 88 ARG B CA 1
ATOM 484 C C . ARG A 1 69 ? 33.470 46.410 39.858 1.00 26.74 88 ARG B C 1
ATOM 485 O O . ARG A 1 69 ? 32.567 45.760 40.361 1.00 23.90 88 ARG B O 1
ATOM 493 N N . PRO A 1 70 ? 34.684 45.909 39.764 1.00 21.77 89 PRO B N 1
ATOM 494 C CA . PRO A 1 70 ? 34.984 44.590 40.344 1.00 23.86 89 PRO B CA 1
ATOM 495 C C . PRO A 1 70 ? 34.768 44.590 41.854 1.00 22.44 89 PRO B C 1
ATOM 496 O O . PRO A 1 70 ? 35.216 45.497 42.555 1.00 23.37 89 PRO B O 1
ATOM 500 N N . ILE A 1 71 ? 34.151 43.520 42.360 1.00 22.38 90 ILE B N 1
ATOM 501 C CA . ILE A 1 71 ? 33.925 43.395 43.809 1.00 22.53 90 ILE B CA 1
ATOM 502 C C . ILE A 1 71 ? 35.257 43.299 44.542 1.00 22.23 90 ILE B C 1
ATOM 503 O O . ILE A 1 71 ? 35.389 43.718 45.709 1.00 22.38 90 ILE B O 1
ATOM 508 N N . GLN A 1 72 ? 36.290 42.812 43.852 1.00 22.86 91 GLN B N 1
ATOM 509 C CA . GLN A 1 72 ? 37.639 42.792 44.414 1.00 24.58 91 GLN B CA 1
ATOM 510 C C . GLN A 1 72 ? 38.102 44.169 44.901 1.00 27.02 91 GLN B C 1
ATOM 511 O O . GLN A 1 72 ? 39.026 44.242 45.706 1.00 30.96 91 GLN B O 1
ATOM 517 N N . GLU A 1 73 ? 37.538 45.270 44.379 1.00 21.44 92 GLU B N 1
ATOM 518 C CA . GLU A 1 73 ? 37.872 46.635 44.782 1.00 20.93 92 GLU B CA 1
ATOM 519 C C . GLU A 1 73 ? 37.058 47.151 45.941 1.00 23.49 92 GLU B C 1
ATOM 520 O O . GLU A 1 73 ? 37.275 48.288 46.376 1.00 25.81 92 GLU B O 1
ATOM 526 N N . LEU A 1 74 ? 36.097 46.366 46.416 1.00 24.39 93 LEU B N 1
ATOM 527 C CA . LEU A 1 74 ? 35.099 46.832 47.363 1.00 20.14 93 LEU B CA 1
ATOM 528 C C . LEU A 1 74 ? 35.237 46.133 48.701 1.00 25.74 93 LEU B C 1
ATOM 529 O O . LEU A 1 74 ? 34.290 46.172 49.508 1.00 23.11 93 LEU B O 1
ATOM 534 N N . LEU A 1 75 ? 36.358 45.435 48.929 1.00 24.32 94 LEU B N 1
ATOM 535 C CA . LEU A 1 75 ? 36.511 44.622 50.125 1.00 23.14 94 LEU B CA 1
ATOM 536 C C . LEU A 1 75 ? 36.953 45.504 51.291 1.00 27.30 94 LEU B C 1
ATOM 537 O O . LEU A 1 75 ? 38.007 46.162 51.228 1.00 29.03 94 LEU B O 1
ATOM 542 N N . HIS A 1 76 ? 36.154 45.516 52.371 1.00 19.91 95 HIS B N 1
ATOM 543 C CA . HIS A 1 76 ? 36.459 46.339 53.550 1.00 20.78 95 HIS B CA 1
ATOM 544 C C . HIS A 1 76 ? 36.897 45.481 54.724 1.00 23.35 95 HIS B C 1
ATOM 545 O O . HIS A 1 76 ? 36.309 44.428 54.968 1.00 20.58 95 HIS B O 1
ATOM 552 N N . PRO A 1 77 ? 37.938 45.878 55.474 1.00 22.70 96 PRO B N 1
ATOM 553 C CA . PRO A 1 77 ? 38.399 45.046 56.592 1.00 20.01 96 PRO B CA 1
ATOM 554 C C . PRO A 1 77 ? 37.478 45.184 57.800 1.00 21.11 96 PRO B C 1
ATOM 555 O O . PRO A 1 77 ? 36.746 46.160 57.959 1.00 24.43 96 PRO B O 1
ATOM 559 N N . THR A 1 78 ? 37.520 44.173 58.656 1.00 18.85 97 THR B N 1
ATOM 560 C CA . THR A 1 78 ? 36.761 44.181 59.916 1.00 19.66 97 THR B CA 1
ATOM 561 C C . THR A 1 78 ? 37.751 43.950 61.060 1.00 21.59 97 THR B C 1
ATOM 562 O O . THR A 1 78 ? 38.966 43.864 60.830 1.00 23.03 97 THR B O 1
ATOM 566 N N . GLU A 1 79 ? 37.211 43.800 62.276 1.00 22.67 98 GLU B N 1
ATOM 567 C CA . GLU A 1 79 ? 38.059 43.416 63.402 1.00 22.99 98 GLU B CA 1
ATOM 568 C C . GLU A 1 79 ? 38.515 41.960 63.346 1.00 24.31 98 GLU B C 1
ATOM 569 O O . GLU A 1 79 ? 39.225 41.524 64.280 1.00 25.73 98 GLU B O 1
ATOM 575 N N . LEU A 1 80 ? 38.085 41.178 62.362 1.00 21.44 99 LEU B N 1
ATOM 576 C CA . LEU A 1 80 ? 38.525 39.793 62.199 1.00 21.76 99 LEU B CA 1
ATOM 577 C C . LEU A 1 80 ? 39.278 39.657 60.874 1.00 24.08 99 LEU B C 1
ATOM 578 O O . LEU A 1 80 ? 38.735 39.969 59.812 1.00 21.86 99 LEU B O 1
ATOM 583 N N . ARG A 1 81 ? 40.553 39.213 60.940 1.00 20.78 100 ARG B N 1
ATOM 584 C CA . ARG A 1 81 ? 41.380 39.143 59.741 1.00 20.34 100 ARG B CA 1
ATOM 585 C C . ARG A 1 81 ? 40.733 38.337 58.621 1.00 21.92 100 ARG B C 1
ATOM 586 O O . ARG A 1 81 ? 40.918 38.647 57.431 1.00 22.02 100 ARG B O 1
ATOM 594 N N . TYR A 1 82 ? 40.003 37.268 58.983 1.00 22.11 101 TYR B N 1
ATOM 595 C CA . TYR A 1 82 ? 39.407 36.393 57.990 1.00 22.12 101 TYR B CA 1
ATOM 596 C C . TYR A 1 82 ? 38.002 36.830 57.560 1.00 23.31 101 TYR B C 1
ATOM 597 O O . TYR A 1 82 ? 37.357 36.082 56.829 1.00 26.73 101 TYR B O 1
ATOM 606 N N . LEU A 1 83 ? 37.534 38.011 57.973 1.00 19.32 102 LEU B N 1
ATOM 607 C CA . LEU A 1 83 ? 36.195 38.494 57.598 1.00 19.95 102 LEU B CA 1
ATOM 608 C C . LEU A 1 83 ? 36.319 39.837 56.877 1.00 19.78 102 LEU B C 1
ATOM 609 O O . LEU A 1 83 ? 36.763 40.826 57.484 1.00 20.84 102 LEU B O 1
ATOM 614 N N . GLN A 1 84 ? 35.966 39.886 55.591 1.00 17.97 103 GLN B N 1
ATOM 615 C CA . GLN A 1 84 ? 35.824 41.189 54.933 1.00 17.64 103 GLN B CA 1
ATOM 616 C C . GLN A 1 84 ? 34.352 41.439 54.642 1.00 19.32 103 GLN B C 1
ATOM 617 O O . GLN A 1 84 ? 33.510 40.514 54.661 1.00 20.37 103 GLN B O 1
ATOM 623 N N . VAL A 1 85 ? 34.039 42.698 54.335 1.00 17.75 104 VAL B N 1
ATOM 624 C CA . VAL A 1 85 ? 32.648 43.095 54.069 1.00 17.66 104 VAL B CA 1
ATOM 625 C C . VAL A 1 85 ? 32.578 43.905 52.788 1.00 18.80 104 VAL B C 1
ATOM 626 O O . VAL A 1 85 ? 33.451 44.748 52.536 1.00 19.71 104 VAL B O 1
ATOM 630 N N . VAL A 1 86 ? 31.560 43.656 51.963 1.00 17.09 105 VAL B N 1
ATOM 631 C CA . VAL A 1 86 ? 31.211 44.595 50.906 1.00 19.51 105 VAL B CA 1
ATOM 632 C C . VAL A 1 86 ? 29.916 45.268 51.337 1.00 18.95 105 VAL B C 1
ATOM 633 O O . VAL A 1 86 ? 28.884 44.585 51.444 1.00 18.60 105 VAL B O 1
ATOM 637 N N . PRO A 1 87 ? 29.938 46.550 51.694 1.00 18.89 106 PRO B N 1
ATOM 638 C CA . PRO A 1 87 ? 28.782 47.180 52.344 1.00 17.66 106 PRO B CA 1
ATOM 639 C C . PRO A 1 87 ? 27.755 47.670 51.344 1.00 17.06 106 PRO B C 1
ATOM 640 O O . PRO A 1 87 ? 28.000 47.761 50.122 1.00 19.09 106 PRO B O 1
ATOM 644 N N . ALA A 1 88 ? 26.594 47.998 51.902 1.00 16.65 107 ALA B N 1
ATOM 645 C CA . ALA A 1 88 ? 25.483 48.600 51.175 1.00 17.13 107 ALA B CA 1
ATOM 646 C C . ALA A 1 88 ? 25.546 50.125 51.274 1.00 20.34 107 ALA B C 1
ATOM 647 O O . ALA A 1 88 ? 26.364 50.702 51.967 1.00 21.60 107 ALA B O 1
ATOM 649 N N . THR A 1 89 ? 24.667 50.780 50.523 1.00 19.46 108 THR B N 1
ATOM 650 C CA . THR A 1 89 ? 24.287 52.184 50.576 1.00 20.70 108 THR B CA 1
ATOM 651 C C . THR A 1 89 ? 22.774 52.288 50.591 1.00 18.30 108 THR B C 1
ATOM 652 O O . THR A 1 89 ? 22.097 51.447 50.005 1.00 19.62 108 THR B O 1
ATOM 656 N N . PRO A 1 90 ? 22.203 53.290 51.271 1.00 19.85 109 PRO B N 1
ATOM 657 C CA . PRO A 1 90 ? 20.766 53.514 51.135 1.00 21.82 109 PRO B CA 1
ATOM 658 C C . PRO A 1 90 ? 20.369 53.710 49.698 1.00 20.00 109 PRO B C 1
ATOM 659 O O . PRO A 1 90 ? 19.203 53.532 49.374 1.00 19.21 109 PRO B O 1
ATOM 663 N N . ASP A 1 91 ? 21.296 54.125 48.833 1.00 20.64 110 ASP B N 1
ATOM 664 C CA . ASP A 1 91 ? 20.938 54.298 47.440 1.00 20.67 110 ASP B CA 1
ATOM 665 C C . ASP A 1 91 ? 20.697 52.983 46.714 1.00 18.82 110 ASP B C 1
ATOM 666 O O . ASP A 1 91 ? 20.351 53.008 45.533 1.00 19.32 110 ASP B O 1
ATOM 671 N N . LEU A 1 92 ? 20.854 51.837 47.389 1.00 18.40 111 LEU B N 1
ATOM 672 C CA . LEU A 1 92 ? 20.328 50.610 46.790 1.00 18.20 111 LEU B CA 1
ATOM 673 C C . LEU A 1 92 ? 18.826 50.682 46.548 1.00 18.34 111 LEU B C 1
ATOM 674 O O . LEU A 1 92 ? 18.314 49.906 45.740 1.00 18.00 111 LEU B O 1
ATOM 679 N N . THR A 1 93 ? 18.086 51.535 47.265 1.00 17.17 112 THR B N 1
ATOM 680 C CA . THR A 1 93 ? 16.694 51.742 46.915 1.00 17.36 112 THR B CA 1
ATOM 681 C C . THR A 1 93 ? 16.569 52.231 45.477 1.00 19.72 112 THR B C 1
ATOM 682 O O . THR A 1 93 ? 15.781 51.696 44.687 1.00 21.00 112 THR B O 1
ATOM 686 N N . GLY A 1 94 ? 17.362 53.232 45.121 1.00 20.17 113 GLY B N 1
ATOM 687 C CA . GLY A 1 94 ? 17.336 53.705 43.753 1.00 20.16 113 GLY B CA 1
ATOM 688 C C . GLY A 1 94 ? 17.911 52.689 42.789 1.00 19.21 113 GLY B C 1
ATOM 689 O O . GLY A 1 94 ? 17.430 52.560 41.660 1.00 22.32 113 GLY B O 1
ATOM 690 N N . ALA A 1 95 ? 18.945 51.958 43.223 1.00 20.62 114 ALA B N 1
ATOM 691 C CA . ALA A 1 95 ? 19.507 50.902 42.369 1.00 18.95 114 ALA B CA 1
ATOM 692 C C . ALA A 1 95 ? 18.437 49.888 41.970 1.00 19.91 114 ALA B C 1
ATOM 693 O O . ALA A 1 95 ? 18.431 49.396 40.830 1.00 21.35 114 ALA B O 1
ATOM 695 N N . GLU A 1 96 ? 17.540 49.525 42.894 1.00 20.17 115 GLU B N 1
ATOM 696 C CA . GLU A 1 96 ? 16.580 48.480 42.561 1.00 21.71 115 GLU B CA 1
ATOM 697 C C . GLU A 1 96 ? 15.594 48.991 41.508 1.00 21.94 115 GLU B C 1
ATOM 698 O O . GLU A 1 96 ? 15.066 48.208 40.698 1.00 21.29 115 GLU B O 1
ATOM 704 N N . VAL A 1 97 ? 15.325 50.307 41.500 1.00 20.73 116 VAL B N 1
ATOM 705 C CA . VAL A 1 97 ? 14.517 50.887 40.427 1.00 22.03 116 VAL B CA 1
ATOM 706 C C . VAL A 1 97 ? 15.302 50.902 39.123 1.00 21.86 116 VAL B C 1
ATOM 707 O O . VAL A 1 97 ? 14.794 50.527 38.055 1.00 22.14 116 VAL B O 1
ATOM 711 N N . GLU A 1 98 ? 16.544 51.360 39.191 1.00 20.29 117 GLU B N 1
ATOM 712 C CA . GLU A 1 98 ? 17.391 51.411 38.006 1.00 21.49 117 GLU B CA 1
ATOM 713 C C . GLU A 1 98 ? 17.569 50.036 37.389 1.00 23.97 117 GLU B C 1
ATOM 714 O O . GLU A 1 98 ? 17.513 49.891 36.156 1.00 23.44 117 GLU B O 1
ATOM 720 N N . LEU A 1 99 ? 17.678 49.000 38.219 1.00 18.73 118 LEU B N 1
ATOM 721 C CA . LEU A 1 99 ? 17.850 47.639 37.699 1.00 19.84 118 LEU B CA 1
ATOM 722 C C . LEU A 1 99 ? 16.690 47.198 36.813 1.00 22.43 118 LEU B C 1
ATOM 723 O O . LEU A 1 99 ? 16.880 46.327 35.955 1.00 20.80 118 LEU B O 1
ATOM 728 N N . VAL A 1 100 ? 15.488 47.749 37.006 1.00 20.42 119 VAL B N 1
ATOM 729 C CA . VAL A 1 100 ? 14.328 47.281 36.223 1.00 19.60 119 VAL B CA 1
ATOM 730 C C . VAL A 1 100 ? 14.618 47.327 34.718 1.00 25.59 119 VAL B C 1
ATOM 731 O O . VAL A 1 100 ? 14.251 46.419 33.968 1.00 23.65 119 VAL B O 1
ATOM 735 N N . ASN A 1 101 ? 15.271 48.389 34.262 1.00 21.80 120 ASN B N 1
ATOM 736 C CA . ASN A 1 101 ? 15.540 48.593 32.845 1.00 25.82 120 ASN B CA 1
ATOM 737 C C . ASN A 1 101 ? 16.975 48.292 32.476 1.00 28.88 120 ASN B C 1
ATOM 738 O O . ASN A 1 101 ? 17.485 48.872 31.511 1.00 31.93 120 ASN B O 1
ATOM 743 N N . GLN A 1 102 ? 17.622 47.365 33.183 1.00 24.08 121 GLN B N 1
ATOM 744 C CA . GLN A 1 102 ? 19.000 46.964 32.893 1.00 27.57 121 GLN B CA 1
ATOM 745 C C . GLN A 1 102 ? 18.999 45.587 32.255 1.00 24.55 121 GLN B C 1
ATOM 746 O O . GLN A 1 102 ? 18.293 44.678 32.715 1.00 22.76 121 GLN B O 1
ATOM 752 N N . ASP A 1 103 ? 19.762 45.440 31.167 1.00 26.32 122 ASP B N 1
ATOM 753 C CA . ASP A 1 103 ? 19.997 44.123 30.585 1.00 27.23 122 ASP B CA 1
ATOM 754 C C . ASP A 1 103 ? 20.441 43.131 31.654 1.00 21.07 122 ASP B C 1
ATOM 755 O O . ASP A 1 103 ? 21.360 43.410 32.442 1.00 21.00 122 ASP B O 1
ATOM 760 N N . ASN A 1 104 ? 19.816 41.947 31.663 1.00 22.55 123 ASN B N 1
ATOM 761 C CA . ASN A 1 104 ? 20.258 40.863 32.546 1.00 21.48 123 ASN B CA 1
ATOM 762 C C . ASN A 1 104 ? 20.271 41.303 33.998 1.00 20.69 123 ASN B C 1
ATOM 763 O O . ASN A 1 104 ? 21.176 40.948 34.753 1.00 22.31 123 ASN B O 1
ATOM 768 N N . ARG A 1 105 ? 19.241 42.045 34.370 1.00 21.00 124 ARG B N 1
ATOM 769 C CA . ARG A 1 105 ? 19.205 42.658 35.699 1.00 17.75 124 ARG B CA 1
ATOM 770 C C . ARG A 1 105 ? 19.313 41.647 36.829 1.00 22.91 124 ARG B C 1
ATOM 771 O O . ARG A 1 105 ? 19.827 41.998 37.896 1.00 21.86 124 ARG B O 1
ATOM 779 N N . GLU A 1 106 ? 18.821 40.410 36.640 1.00 20.59 125 GLU B N 1
ATOM 780 C CA . GLU A 1 106 ? 18.812 39.424 37.725 1.00 18.10 125 GLU B CA 1
ATOM 781 C C . GLU A 1 106 ? 20.193 38.834 37.987 1.00 20.17 125 GLU B C 1
ATOM 782 O O . GLU A 1 106 ? 20.400 38.201 39.027 1.00 21.69 125 GLU B O 1
ATOM 788 N N . PHE A 1 107 ? 21.131 38.972 37.039 1.00 18.61 126 PHE B N 1
ATOM 789 C CA . PHE A 1 107 ? 22.430 38.318 37.135 1.00 18.26 126 PHE B CA 1
ATOM 790 C C . PHE A 1 107 ? 23.580 39.267 37.429 1.00 21.44 126 PHE B C 1
ATOM 791 O O . PHE A 1 107 ? 24.733 38.850 37.349 1.00 22.46 126 PHE B O 1
ATOM 799 N N . ARG A 1 108 ? 23.290 40.493 37.829 1.00 20.75 127 ARG B N 1
ATOM 800 C CA . ARG A 1 108 ? 24.390 41.465 38.050 1.00 17.67 127 ARG B CA 1
ATOM 801 C C . ARG A 1 108 ? 25.308 40.982 39.185 1.00 20.76 127 ARG B C 1
ATOM 802 O O . ARG A 1 108 ? 26.533 41.024 39.022 1.00 19.81 127 ARG B O 1
ATOM 810 N N . LEU A 1 109 ? 24.715 40.538 40.294 1.00 19.85 128 LEU B N 1
ATOM 811 C CA . LEU A 1 109 ? 25.528 40.048 41.435 1.00 18.28 128 LEU B CA 1
ATOM 812 C C . LEU A 1 109 ? 26.217 38.736 41.040 1.00 19.06 128 LEU B C 1
ATOM 813 O O . LEU A 1 109 ? 27.388 38.579 41.351 1.00 21.30 128 LEU B O 1
ATOM 818 N N . ARG A 1 110 ? 25.499 37.844 40.368 1.00 18.36 129 ARG B N 1
ATOM 819 C CA . ARG A 1 110 ? 26.099 36.533 40.037 1.00 19.72 129 ARG B CA 1
ATOM 820 C C . ARG A 1 110 ? 27.376 36.760 39.236 1.00 23.51 129 ARG B C 1
ATOM 821 O O . ARG A 1 110 ? 28.405 36.201 39.613 1.00 22.83 129 ARG B O 1
ATOM 829 N N . ASP A 1 111 ? 27.293 37.569 38.185 1.00 20.54 130 ASP B N 1
ATOM 830 C CA . ASP A 1 111 ? 28.457 37.742 37.278 1.00 21.30 130 ASP B CA 1
ATOM 831 C C . ASP A 1 111 ? 29.625 38.395 38.021 1.00 25.19 130 ASP B C 1
ATOM 832 O O . ASP A 1 111 ? 30.766 38.068 37.717 1.00 24.86 130 ASP B O 1
ATOM 837 N N . ALA A 1 112 ? 29.327 39.291 38.954 1.00 23.01 131 ALA B N 1
ATOM 838 C CA . ALA A 1 112 ? 30.406 40.013 39.653 1.00 24.40 131 ALA B CA 1
ATOM 839 C C . ALA A 1 112 ? 30.951 39.226 40.848 1.00 22.82 131 ALA B C 1
ATOM 840 O O . ALA A 1 112 ? 32.139 39.395 41.147 1.00 22.13 131 ALA B O 1
ATOM 842 N N . LEU A 1 113 ? 30.129 38.392 41.487 1.00 22.28 132 LEU B N 1
ATOM 843 C CA . LEU A 1 113 ? 30.526 37.768 42.777 1.00 18.88 132 LEU B CA 1
ATOM 844 C C . LEU A 1 113 ? 31.036 36.335 42.654 1.00 27.09 132 LEU B C 1
ATOM 845 O O . LEU A 1 113 ? 31.940 35.984 43.414 1.00 22.47 132 LEU B O 1
ATOM 850 N N . ARG A 1 114 ? 30.467 35.548 41.749 1.00 23.43 133 ARG B N 1
ATOM 851 C CA . ARG A 1 114 ? 30.836 34.104 41.732 1.00 27.00 133 ARG B CA 1
ATOM 852 C C . ARG A 1 114 ? 32.357 33.920 41.591 1.00 26.24 133 ARG B C 1
ATOM 853 O O . ARG A 1 114 ? 32.875 32.978 42.174 1.00 25.57 133 ARG B O 1
ATOM 861 N N . PRO A 1 115 ? 33.094 34.753 40.834 1.00 23.52 134 PRO B N 1
ATOM 862 C CA . PRO A 1 115 ? 34.536 34.575 40.749 1.00 24.29 134 PRO B CA 1
ATOM 863 C C . PRO A 1 115 ? 35.287 34.678 42.088 1.00 25.80 134 PRO B C 1
ATOM 864 O O . PRO A 1 115 ? 36.336 34.111 42.196 1.00 26.43 134 PRO B O 1
ATOM 868 N N . LEU A 1 116 ? 34.736 35.407 43.056 1.00 24.82 135 LEU B N 1
ATOM 869 C CA . LEU A 1 116 ? 35.433 35.610 44.355 1.00 24.01 135 LEU B CA 1
ATOM 870 C C . LEU A 1 116 ? 35.430 34.317 45.186 1.00 20.38 135 LEU B C 1
ATOM 871 O O . LEU A 1 116 ? 36.136 34.271 46.184 1.00 24.39 135 LEU B O 1
ATOM 876 N N . ALA A 1 117 ? 34.665 33.313 44.772 1.00 22.51 136 ALA B N 1
ATOM 877 C CA . ALA A 1 117 ? 34.663 32.018 45.493 1.00 24.19 136 ALA B CA 1
ATOM 878 C C . ALA A 1 117 ? 36.019 31.334 45.325 1.00 29.54 136 ALA B C 1
ATOM 879 O O . ALA A 1 117 ? 36.276 30.371 46.043 1.00 31.11 136 ALA B O 1
ATOM 881 N N . ALA A 1 118 ? 36.828 31.809 44.386 1.00 25.95 137 ALA B N 1
ATOM 882 C CA . ALA A 1 118 ? 38.195 31.271 44.223 1.00 26.54 137 ALA B CA 1
ATOM 883 C C . ALA A 1 118 ? 39.080 31.784 45.357 1.00 30.24 137 ALA B C 1
ATOM 884 O O . ALA A 1 118 ? 40.148 31.212 45.560 1.00 31.89 137 ALA B O 1
ATOM 886 N N . GLU A 1 119 ? 38.643 32.833 46.055 1.00 26.48 138 GLU B N 1
ATOM 887 C CA . GLU A 1 119 ? 39.472 33.431 47.103 1.00 29.72 138 GLU B CA 1
ATOM 888 C C . GLU A 1 119 ? 38.882 33.325 48.507 1.00 31.36 138 GLU B C 1
ATOM 889 O O . GLU A 1 119 ? 39.567 33.680 49.476 1.00 27.59 138 GLU B O 1
ATOM 895 N N . TYR A 1 120 ? 37.633 32.878 48.650 1.00 24.84 139 TYR B N 1
ATOM 896 C CA . TYR A 1 120 ? 36.970 32.813 49.940 1.00 26.31 139 TYR B CA 1
ATOM 897 C C . TYR A 1 120 ? 36.445 31.403 50.155 1.00 23.12 139 TYR B C 1
ATOM 898 O O . TYR A 1 120 ? 36.038 30.733 49.197 1.00 29.60 139 TYR B O 1
ATOM 907 N N . ASP A 1 121 ? 36.468 30.959 51.405 1.00 24.73 140 ASP B N 1
ATOM 908 C CA . ASP A 1 121 ? 35.824 29.699 51.734 1.00 25.06 140 ASP B CA 1
ATOM 909 C C . ASP A 1 121 ? 34.309 29.867 51.789 1.00 26.04 140 ASP B C 1
ATOM 910 O O . ASP A 1 121 ? 33.578 28.964 51.371 1.00 25.72 140 ASP B O 1
ATOM 915 N N . TYR A 1 122 ? 33.835 30.997 52.316 1.00 22.57 141 TYR B N 1
ATOM 916 C CA . TYR A 1 122 ? 32.396 31.282 52.431 1.00 23.00 141 TYR B CA 1
ATOM 917 C C . TYR A 1 122 ? 32.107 32.709 51.992 1.00 20.94 141 TYR B C 1
ATOM 918 O O . TYR A 1 122 ? 32.850 33.641 52.338 1.00 21.20 141 TYR B O 1
ATOM 927 N N . ILE A 1 123 ? 31.045 32.869 51.206 1.00 20.68 142 ILE B N 1
ATOM 928 C CA . ILE A 1 123 ? 30.526 34.183 50.866 1.00 19.18 142 ILE B CA 1
ATOM 929 C C . ILE A 1 123 ? 29.084 34.206 51.351 1.00 18.77 142 ILE B C 1
ATOM 930 O O . ILE A 1 123 ? 28.289 33.362 50.944 1.00 21.95 142 ILE B O 1
ATOM 935 N N . ILE A 1 124 ? 28.764 35.126 52.249 1.00 20.52 143 ILE B N 1
ATOM 936 C CA . ILE A 1 124 ? 27.446 35.209 52.892 1.00 16.83 143 ILE B CA 1
ATOM 937 C C . ILE A 1 124 ? 26.780 36.477 52.416 1.00 17.85 143 ILE B C 1
ATOM 938 O O . ILE A 1 124 ? 27.382 37.549 52.513 1.00 20.11 143 ILE B O 1
ATOM 943 N N . ILE A 1 125 ? 25.571 36.364 51.850 1.00 18.44 144 ILE B N 1
ATOM 944 C CA . ILE A 1 125 ? 24.867 37.527 51.328 1.00 17.93 144 ILE B CA 1
ATOM 945 C C . ILE A 1 125 ? 23.673 37.834 52.225 1.00 20.23 144 ILE B C 1
ATOM 946 O O . ILE A 1 125 ? 22.792 36.989 52.384 1.00 20.31 144 ILE B O 1
ATOM 951 N N . ASP A 1 126 ? 23.619 39.045 52.782 1.00 17.31 145 ASP B N 1
ATOM 952 C CA . ASP A 1 126 ? 22.513 39.456 53.640 1.00 16.94 145 ASP B CA 1
ATOM 953 C C . ASP A 1 126 ? 21.470 40.128 52.765 1.00 18.17 145 ASP B C 1
ATOM 954 O O . ASP A 1 126 ? 21.799 41.035 52.006 1.00 18.86 145 ASP B O 1
ATOM 959 N N . CYS A 1 127 ? 20.251 39.669 52.818 1.00 15.68 146 CYS B N 1
ATOM 960 C CA . CYS A 1 127 ? 19.206 40.170 51.903 1.00 17.90 146 CYS B CA 1
ATOM 961 C C . CYS A 1 127 ? 18.268 41.103 52.656 1.00 17.53 146 CYS B C 1
ATOM 962 O O . CYS A 1 127 ? 17.952 40.867 53.817 1.00 18.68 146 CYS B O 1
ATOM 965 N N . PRO A 1 128 ? 17.678 42.070 51.962 1.00 17.54 147 PRO B N 1
ATOM 966 C CA . PRO A 1 128 ? 16.614 42.875 52.578 1.00 17.44 147 PRO B CA 1
ATOM 967 C C . PRO A 1 128 ? 15.320 42.072 52.682 1.00 16.99 147 PRO B C 1
ATOM 968 O O . PRO A 1 128 ? 15.164 41.008 52.046 1.00 17.39 147 PRO B O 1
ATOM 972 N N . PRO A 1 129 ? 14.364 42.565 53.456 1.00 17.63 148 PRO B N 1
ATOM 973 C CA . PRO A 1 129 ? 13.025 41.932 53.632 1.00 16.31 148 PRO B CA 1
ATOM 974 C C . PRO A 1 129 ? 12.137 42.207 52.423 1.00 17.06 148 PRO B C 1
ATOM 975 O O . PRO A 1 129 ? 11.195 43.010 52.467 1.00 18.36 148 PRO B O 1
ATOM 979 N N . SER A 1 130 ? 12.419 41.452 51.368 1.00 17.92 149 SER B N 1
ATOM 980 C CA . SER A 1 130 ? 11.776 41.644 50.071 1.00 17.15 149 SER B CA 1
ATOM 981 C C . SER A 1 130 ? 12.136 40.486 49.157 1.00 17.28 149 SER B C 1
ATOM 982 O O . SER A 1 130 ? 13.124 39.778 49.374 1.00 18.48 149 SER B O 1
ATOM 985 N N . LEU A 1 131 ? 11.305 40.316 48.109 1.00 20.14 150 LEU B N 1
ATOM 986 C CA . LEU A 1 131 ? 11.574 39.341 47.046 1.00 18.62 150 LEU B CA 1
ATOM 987 C C . LEU A 1 131 ? 11.749 40.057 45.713 1.00 19.03 150 LEU B C 1
ATOM 988 O O . LEU A 1 131 ? 11.540 39.463 44.638 1.00 20.89 150 LEU B O 1
ATOM 993 N N . GLY A 1 132 ? 12.132 41.335 45.774 1.00 19.44 151 GLY B N 1
ATOM 994 C CA . GLY A 1 132 ? 12.383 42.127 44.575 1.00 18.37 151 GLY B CA 1
ATOM 995 C C . GLY A 1 132 ? 13.771 41.896 44.005 1.00 18.34 151 GLY B C 1
ATOM 996 O O . GLY A 1 132 ? 14.450 40.914 44.317 1.00 18.56 151 GLY B O 1
ATOM 997 N N . LEU A 1 133 ? 14.186 42.809 43.126 1.00 18.40 152 LEU B N 1
ATOM 998 C CA . LEU A 1 133 ? 15.370 42.558 42.317 1.00 16.95 152 LEU B CA 1
ATOM 999 C C . LEU A 1 133 ? 16.679 42.431 43.142 1.00 17.93 152 LEU B C 1
ATOM 1000 O O . LEU A 1 133 ? 17.571 41.678 42.750 1.00 19.62 152 LEU B O 1
ATOM 1005 N N . LEU A 1 134 ? 16.800 43.102 44.305 1.00 17.66 153 LEU B N 1
ATOM 1006 C CA . LEU A 1 134 ? 18.012 42.906 45.111 1.00 17.92 153 LEU B CA 1
ATOM 1007 C C . LEU A 1 134 ? 18.065 41.481 45.653 1.00 17.49 153 LEU B C 1
ATOM 1008 O O . LEU A 1 134 ? 19.081 40.787 45.511 1.00 18.90 153 LEU B O 1
ATOM 1013 N N . THR A 1 135 ? 16.954 41.019 46.266 1.00 16.76 154 THR B N 1
ATOM 1014 C CA . THR A 1 135 ? 16.937 39.643 46.750 1.00 18.22 154 THR B CA 1
ATOM 1015 C C . THR A 1 135 ? 17.076 38.629 45.624 1.00 17.79 154 THR B C 1
ATOM 1016 O O . THR A 1 135 ? 17.760 37.605 45.805 1.00 19.66 154 THR B O 1
ATOM 1020 N N . LEU A 1 136 ? 16.424 38.868 44.472 1.00 17.94 155 LEU B N 1
ATOM 1021 C CA . LEU A 1 136 ? 16.554 37.923 43.360 1.00 18.76 155 LEU B CA 1
ATOM 1022 C C . LEU A 1 136 ? 18.004 37.857 42.894 1.00 17.94 155 LEU B C 1
ATOM 1023 O O . LEU A 1 136 ? 18.506 36.782 42.558 1.00 20.32 155 LEU B O 1
ATOM 1028 N N . ASN A 1 137 ? 18.709 39.005 42.846 1.00 17.96 156 ASN B N 1
ATOM 1029 C CA . ASN A 1 137 ? 20.147 38.967 42.536 1.00 20.45 156 ASN B CA 1
ATOM 1030 C C . ASN A 1 137 ? 20.901 38.060 43.503 1.00 20.26 156 ASN B C 1
ATOM 1031 O O . ASN A 1 137 ? 21.812 37.312 43.094 1.00 19.41 156 ASN B O 1
ATOM 1036 N N . ALA A 1 138 ? 20.577 38.157 44.806 1.00 19.86 157 ALA B N 1
ATOM 1037 C CA . ALA A 1 138 ? 21.278 37.332 45.779 1.00 19.60 157 ALA B CA 1
ATOM 1038 C C . ALA A 1 138 ? 20.972 35.856 45.542 1.00 17.81 157 ALA B C 1
ATOM 1039 O O . ALA A 1 138 ? 21.898 35.032 45.536 1.00 20.57 157 ALA B O 1
ATOM 1041 N N . LEU A 1 139 ? 19.702 35.531 45.290 1.00 20.45 158 LEU B N 1
ATOM 1042 C CA . LEU A 1 139 ? 19.317 34.136 45.083 1.00 19.36 158 LEU B CA 1
ATOM 1043 C C . LEU A 1 139 ? 19.909 33.613 43.782 1.00 20.55 158 LEU B C 1
ATOM 1044 O O . LEU A 1 139 ? 20.259 32.435 43.692 1.00 22.94 158 LEU B O 1
ATOM 1049 N N . ALA A 1 140 ? 19.982 34.464 42.749 1.00 18.92 159 ALA B N 1
ATOM 1050 C CA . ALA A 1 140 ? 20.531 33.993 41.467 1.00 20.92 159 ALA B CA 1
ATOM 1051 C C . ALA A 1 140 ? 22.036 33.820 41.510 1.00 20.47 159 ALA B C 1
ATOM 1052 O O . ALA A 1 140 ? 22.587 33.137 40.643 1.00 24.36 159 ALA B O 1
ATOM 1054 N N . ALA A 1 141 ? 22.715 34.454 42.483 1.00 18.67 160 ALA B N 1
ATOM 1055 C CA . ALA A 1 141 ? 24.172 34.367 42.606 1.00 21.16 160 ALA B CA 1
ATOM 1056 C C . ALA A 1 141 ? 24.642 33.205 43.469 1.00 21.26 160 ALA B C 1
ATOM 1057 O O . ALA A 1 141 ? 25.806 32.817 43.387 1.00 22.73 160 ALA B O 1
ATOM 1059 N N . ALA A 1 142 ? 23.775 32.682 44.336 1.00 20.58 161 ALA B N 1
ATOM 1060 C CA . ALA A 1 142 ? 24.187 31.832 45.432 1.00 21.50 161 ALA B CA 1
ATOM 1061 C C . ALA A 1 142 ? 24.292 30.375 45.024 1.00 23.19 161 ALA B C 1
ATOM 1062 O O . ALA A 1 142 ? 23.658 29.920 44.058 1.00 24.16 161 ALA B O 1
ATOM 1064 N N . ASP A 1 143 ? 25.103 29.645 45.791 1.00 21.47 162 ASP B N 1
ATOM 1065 C CA . ASP A 1 143 ? 25.058 28.184 45.754 1.00 22.85 162 ASP B CA 1
ATOM 1066 C C . ASP A 1 143 ? 23.913 27.647 46.603 1.00 23.32 162 ASP B C 1
ATOM 1067 O O . ASP A 1 143 ? 23.278 26.647 46.235 1.00 23.14 162 ASP B O 1
ATOM 1072 N N . SER A 1 144 ? 23.594 28.317 47.693 1.00 22.82 163 SER B N 1
ATOM 1073 C CA . SER A 1 144 ? 22.537 27.807 48.570 1.00 22.98 163 SER B CA 1
ATOM 1074 C C . SER A 1 144 ? 21.884 28.961 49.306 1.00 23.10 163 SER B C 1
ATOM 1075 O O . SER A 1 144 ? 22.439 30.061 49.396 1.00 21.77 163 SER B O 1
ATOM 1078 N N . VAL A 1 145 ? 20.714 28.685 49.884 1.00 22.28 164 VAL B N 1
ATOM 1079 C CA . VAL A 1 145 ? 19.951 29.685 50.615 1.00 20.85 164 VAL B CA 1
ATOM 1080 C C . VAL A 1 145 ? 19.736 29.179 52.026 1.00 25.32 164 VAL B C 1
ATOM 1081 O O . VAL A 1 145 ? 19.404 28.006 52.229 1.00 24.19 164 VAL B O 1
ATOM 1085 N N . LEU A 1 146 ? 19.988 30.040 52.985 1.00 21.16 165 LEU B N 1
ATOM 1086 C CA . LEU A 1 146 ? 19.763 29.774 54.395 1.00 22.54 165 LEU B CA 1
ATOM 1087 C C . LEU A 1 146 ? 18.602 30.659 54.836 1.00 22.85 165 LEU B C 1
ATOM 1088 O O . LEU A 1 146 ? 18.636 31.876 54.649 1.00 21.49 165 LEU B O 1
ATOM 1093 N N . ILE A 1 147 ? 17.554 30.054 55.371 1.00 19.73 166 ILE B N 1
ATOM 1094 C CA . ILE A 1 147 ? 16.354 30.798 55.746 1.00 19.34 166 ILE B CA 1
ATOM 1095 C C . ILE A 1 147 ? 16.309 30.927 57.271 1.00 19.43 166 ILE B C 1
ATOM 1096 O O . ILE A 1 147 ? 16.087 29.923 57.965 1.00 22.05 166 ILE B O 1
ATOM 1101 N N . PRO A 1 148 ? 16.431 32.134 57.809 1.00 18.69 167 PRO B N 1
ATOM 1102 C CA . PRO A 1 148 ? 16.191 32.359 59.237 1.00 21.63 167 PRO B CA 1
ATOM 1103 C C . PRO A 1 148 ? 14.696 32.480 59.421 1.00 21.54 167 PRO B C 1
ATOM 1104 O O . PRO A 1 148 ? 14.027 33.222 58.705 1.00 22.57 167 PRO B O 1
ATOM 1108 N N . LEU A 1 149 ? 14.171 31.744 60.395 1.00 21.14 168 LEU B N 1
ATOM 1109 C CA . LEU A 1 149 ? 12.725 31.683 60.609 1.00 22.59 168 LEU B CA 1
ATOM 1110 C C . LEU A 1 149 ? 12.449 32.035 62.069 1.00 21.26 168 LEU B C 1
ATOM 1111 O O . LEU A 1 149 ? 12.611 31.205 62.976 1.00 21.16 168 LEU B O 1
ATOM 1116 N N . GLN A 1 150 ? 12.033 33.282 62.302 1.00 19.26 169 GLN B N 1
ATOM 1117 C CA . GLN A 1 150 ? 11.596 33.712 63.604 1.00 21.51 169 GLN B CA 1
ATOM 1118 C C . GLN A 1 150 ? 10.428 32.844 64.076 1.00 21.00 169 GLN B C 1
ATOM 1119 O O . GLN A 1 150 ? 9.516 32.520 63.305 1.00 20.66 169 GLN B O 1
ATOM 1125 N N . CYS A 1 151 ? 10.477 32.462 65.351 1.00 21.82 170 CYS B N 1
ATOM 1126 C CA . CYS A 1 151 ? 9.487 31.546 65.920 1.00 20.20 170 CYS B CA 1
ATOM 1127 C C . CYS A 1 151 ? 8.228 32.319 66.362 1.00 22.72 170 CYS B C 1
ATOM 1128 O O . CYS A 1 151 ? 7.811 32.303 67.531 1.00 23.95 170 CYS B O 1
ATOM 1131 N N . GLU A 1 152 ? 7.629 33.025 65.395 1.00 20.93 171 GLU B N 1
ATOM 1132 C CA . GLU A 1 152 ? 6.373 33.756 65.589 1.00 24.23 171 GLU B CA 1
ATOM 1133 C C . GLU A 1 152 ? 5.510 33.544 64.356 1.00 21.37 171 GLU B C 1
ATOM 1134 O O . GLU A 1 152 ? 5.979 33.107 63.298 1.00 21.45 171 GLU B O 1
ATOM 1140 N N . TYR A 1 153 ? 4.222 33.875 64.509 1.00 20.70 172 TYR B N 1
ATOM 1141 C CA . TYR A 1 153 ? 3.211 33.496 63.528 1.00 21.40 172 TYR B CA 1
ATOM 1142 C C . TYR A 1 153 ? 3.487 34.090 62.133 1.00 23.76 172 TYR B C 1
ATOM 1143 O O . TYR A 1 153 ? 3.517 33.354 61.146 1.00 21.07 172 TYR B O 1
ATOM 1152 N N . TYR A 1 154 ? 3.676 35.415 62.023 1.00 20.11 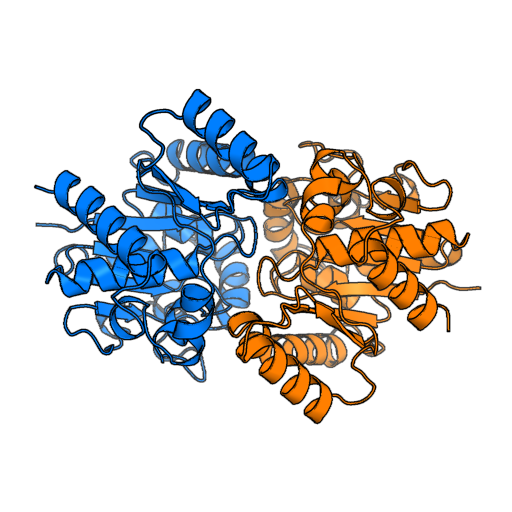173 TYR B N 1
ATOM 1153 C CA . TYR A 1 154 ? 3.793 35.977 60.675 1.00 20.29 173 TYR B CA 1
ATOM 1154 C C . TYR A 1 154 ? 4.986 35.372 59.922 1.00 21.05 173 TYR B C 1
ATOM 1155 O O . TYR A 1 154 ? 4.885 35.088 58.718 1.00 20.94 173 TYR B O 1
ATOM 1164 N N . ALA A 1 155 ? 6.132 35.166 60.596 1.00 19.48 174 ALA B N 1
ATOM 1165 C CA . ALA A 1 155 ? 7.255 34.582 59.885 1.00 19.84 174 ALA B CA 1
ATOM 1166 C C . ALA A 1 155 ? 6.908 33.178 59.369 1.00 21.34 174 ALA B C 1
ATOM 1167 O O . ALA A 1 155 ? 7.249 32.825 58.237 1.00 23.30 174 ALA B O 1
ATOM 1169 N N . LEU A 1 156 ? 6.247 32.348 60.207 1.00 21.89 175 LEU B N 1
ATOM 1170 C CA . LEU A 1 156 ? 5.850 31.020 59.743 1.00 21.38 175 LEU B CA 1
ATOM 1171 C C . LEU A 1 156 ? 4.911 31.124 58.561 1.00 21.48 175 LEU B C 1
ATOM 1172 O O . LEU A 1 156 ? 5.063 30.397 57.560 1.00 22.65 175 LEU B O 1
ATOM 1177 N N . GLU A 1 157 ? 3.953 32.041 58.642 1.00 22.16 176 GLU B N 1
ATOM 1178 C CA . GLU A 1 157 ? 2.935 32.176 57.592 1.00 23.45 176 GLU B CA 1
ATOM 1179 C C . GLU A 1 157 ? 3.565 32.480 56.237 1.00 22.04 176 GLU B C 1
ATOM 1180 O O . GLU A 1 157 ? 3.004 32.120 55.190 1.00 22.56 176 GLU B O 1
ATOM 1186 N N . GLY A 1 158 ? 4.727 33.146 56.232 1.00 22.51 177 GLY B N 1
ATOM 1187 C CA . GLY A 1 158 ? 5.425 33.607 55.053 1.00 24.24 177 GLY B CA 1
ATOM 1188 C C . GLY A 1 158 ? 6.296 32.560 54.407 1.00 24.41 177 GLY B C 1
ATOM 1189 O O . GLY A 1 158 ? 6.776 32.756 53.295 1.00 22.73 177 GLY B O 1
ATOM 1190 N N . LEU A 1 159 ? 6.506 31.436 55.101 1.00 20.51 178 LEU B N 1
ATOM 1191 C CA . LEU A 1 159 ? 7.499 30.467 54.633 1.00 22.12 178 LEU B CA 1
ATOM 1192 C C . LEU A 1 159 ? 7.106 29.866 53.295 1.00 25.71 178 LEU B C 1
ATOM 1193 O O . LEU A 1 159 ? 7.961 29.675 52.435 1.00 24.55 178 LEU B O 1
ATOM 1198 N N . SER A 1 160 ? 5.817 29.559 53.078 1.00 24.95 179 SER B N 1
ATOM 1199 C CA . SER A 1 160 ? 5.493 28.900 51.811 1.00 26.45 179 SER B CA 1
ATOM 1200 C C . SER A 1 160 ? 5.687 29.836 50.614 1.00 27.01 179 SER B C 1
ATOM 1201 O O . SER A 1 160 ? 6.089 29.393 49.528 1.00 25.59 179 SER B O 1
ATOM 1204 N N . GLN A 1 161 ? 5.406 31.132 50.770 1.00 24.15 180 GLN B N 1
ATOM 1205 C CA . GLN A 1 161 ? 5.697 32.071 49.688 1.00 23.15 180 GLN B CA 1
ATOM 1206 C C . GLN A 1 161 ? 7.196 32.162 49.429 1.00 23.73 180 GLN B C 1
ATOM 1207 O O . GLN A 1 161 ? 7.641 32.265 48.284 1.00 24.86 180 GLN B O 1
ATOM 1213 N N . LEU A 1 162 ? 7.992 32.101 50.492 1.00 22.12 181 LEU B N 1
ATOM 1214 C CA . LEU A 1 162 ? 9.443 32.176 50.324 1.00 21.90 181 LEU B CA 1
ATOM 1215 C C . LEU A 1 162 ? 9.981 30.958 49.575 1.00 23.24 181 LEU B C 1
ATOM 1216 O O . LEU A 1 162 ? 10.775 31.091 48.635 1.00 24.17 181 LEU B O 1
ATOM 1221 N N . THR A 1 163 ? 9.593 29.749 49.997 1.00 24.94 182 THR B N 1
ATOM 1222 C CA . THR A 1 163 ? 10.080 28.563 49.288 1.00 26.29 182 THR B CA 1
ATOM 1223 C C . THR A 1 163 ? 9.535 28.491 47.871 1.00 27.09 182 THR B C 1
ATOM 1224 O O . THR A 1 163 ? 10.223 27.986 46.977 1.00 28.22 182 THR B O 1
ATOM 1228 N N . HIS A 1 164 ? 8.319 28.996 47.642 1.00 24.18 183 HIS B N 1
ATOM 1229 C CA . HIS A 1 164 ? 7.793 29.036 46.281 1.00 28.17 183 HIS B CA 1
ATOM 1230 C C . HIS A 1 164 ? 8.656 29.938 45.410 1.00 28.27 183 HIS B C 1
ATOM 1231 O O . HIS A 1 164 ? 9.003 29.594 44.276 1.00 27.57 183 HIS B O 1
ATOM 1238 N N . THR A 1 165 ? 9.026 31.100 45.936 1.00 25.35 184 THR B N 1
ATOM 1239 C CA . THR A 1 165 ? 9.835 32.011 45.153 1.00 25.02 184 THR B CA 1
ATOM 1240 C C . THR A 1 165 ? 11.225 31.437 44.936 1.00 22.89 184 THR B C 1
ATOM 1241 O O . THR A 1 165 ? 11.812 31.606 43.853 1.00 25.29 184 THR B O 1
ATOM 1245 N N . ILE A 1 166 ? 11.776 30.735 45.938 1.00 25.03 185 ILE B N 1
ATOM 1246 C CA . ILE A 1 166 ? 13.103 30.143 45.727 1.00 25.02 185 ILE B CA 1
ATOM 1247 C C . ILE A 1 166 ? 13.043 29.060 44.652 1.00 29.12 185 ILE B C 1
ATOM 1248 O O . ILE A 1 166 ? 13.980 28.896 43.852 1.00 28.68 185 ILE B O 1
ATOM 1253 N N . ASP A 1 167 ? 11.976 28.260 44.662 1.00 27.43 186 ASP B N 1
ATOM 1254 C CA . ASP A 1 167 ? 11.779 27.276 43.606 1.00 29.24 186 ASP B CA 1
ATOM 1255 C C . ASP A 1 167 ? 11.708 27.949 42.248 1.00 30.27 186 ASP B C 1
ATOM 1256 O O . ASP A 1 167 ? 12.273 27.450 41.273 1.00 33.05 186 ASP B O 1
ATOM 1261 N N . LEU A 1 168 ? 10.979 29.065 42.150 1.00 27.97 187 LEU B N 1
ATOM 1262 C CA . LEU A 1 168 ? 10.893 29.750 40.866 1.00 32.32 187 LEU B CA 1
ATOM 1263 C C . LEU A 1 168 ? 12.266 30.229 40.401 1.00 30.25 187 LEU B C 1
ATOM 1264 O O . LEU A 1 168 ? 12.575 30.168 39.205 1.00 29.81 187 LEU B O 1
ATOM 1269 N N . VAL A 1 169 ? 13.092 30.729 41.315 1.00 27.55 188 VAL B N 1
ATOM 1270 C CA . VAL A 1 169 ? 14.466 31.104 40.950 1.00 25.09 188 VAL B CA 1
ATOM 1271 C C . VAL A 1 169 ? 15.248 29.889 40.475 1.00 26.67 188 VAL B C 1
ATOM 1272 O O . VAL A 1 169 ? 16.002 29.957 39.490 1.00 30.03 188 VAL B O 1
ATOM 1276 N N . LYS A 1 170 ? 15.103 28.765 41.178 1.00 27.93 189 LYS B N 1
ATOM 1277 C CA . LYS A 1 170 ? 15.818 27.556 40.789 1.00 30.40 189 LYS B CA 1
ATOM 1278 C C . LYS A 1 170 ? 15.436 27.145 39.377 1.00 31.15 189 LYS B C 1
ATOM 1279 O O . LYS A 1 170 ? 16.300 26.848 38.548 1.00 33.03 189 LYS B O 1
ATOM 1285 N N . GLN A 1 171 ? 14.149 27.183 39.067 1.00 34.49 190 GLN B N 1
ATOM 1286 C CA . GLN A 1 171 ? 13.700 26.725 37.763 1.00 37.68 190 GLN B CA 1
ATOM 1287 C C . GLN A 1 171 ? 14.116 27.684 36.661 1.00 39.85 190 GLN B C 1
ATOM 1288 O O . GLN A 1 171 ? 14.405 27.258 35.536 1.00 44.47 190 GLN B O 1
ATOM 1294 N N . GLY A 1 172 ? 14.170 28.973 36.946 1.00 33.17 191 GLY B N 1
ATOM 1295 C CA . GLY A 1 172 ? 14.343 29.885 35.839 1.00 31.79 191 GLY B CA 1
ATOM 1296 C C . GLY A 1 172 ? 15.634 30.663 35.769 1.00 34.32 191 GLY B C 1
ATOM 1297 O O . GLY A 1 172 ? 15.914 31.268 34.729 1.00 34.78 191 GLY B O 1
ATOM 1298 N N . LEU A 1 173 ? 16.405 30.689 36.857 1.00 28.48 192 LEU B N 1
ATOM 1299 C CA . LEU A 1 173 ? 17.567 31.584 36.917 1.00 29.69 192 LEU B CA 1
ATOM 1300 C C . LEU A 1 173 ? 18.825 30.896 37.449 1.00 26.60 192 LEU B C 1
ATOM 1301 O O . LEU A 1 173 ? 19.962 31.235 37.075 1.00 31.31 192 LEU B O 1
ATOM 1306 N N . ASN A 1 174 ? 18.645 29.918 38.318 1.00 26.28 193 ASN B N 1
ATOM 1307 C CA . ASN A 1 174 ? 19.767 29.330 39.048 1.00 25.06 193 ASN B CA 1
ATOM 1308 C C . ASN A 1 174 ? 19.450 27.879 39.353 1.00 29.68 193 ASN B C 1
ATOM 1309 O O . ASN A 1 174 ? 19.044 27.530 40.467 1.00 31.29 193 ASN B O 1
ATOM 1314 N N . PRO A 1 175 ? 19.620 26.989 38.371 1.00 32.61 194 PRO B N 1
ATOM 1315 C CA . PRO A 1 175 ? 19.103 25.620 38.540 1.00 31.03 194 PRO B CA 1
ATOM 1316 C C . PRO A 1 175 ? 19.840 24.818 39.598 1.00 31.86 194 PRO B C 1
ATOM 1317 O O . PRO A 1 175 ? 19.267 23.836 40.074 1.00 34.40 194 PRO B O 1
ATOM 1321 N N . ASP A 1 176 ? 21.069 25.203 39.993 1.00 30.15 195 ASP B N 1
ATOM 1322 C CA . ASP A 1 176 ? 21.850 24.493 41.009 1.00 26.90 195 ASP B CA 1
ATOM 1323 C C . ASP A 1 176 ? 21.548 24.963 42.432 1.00 28.67 195 ASP B C 1
ATOM 1324 O O . ASP A 1 176 ? 22.018 24.341 43.383 1.00 31.30 195 ASP B O 1
ATOM 1329 N N . LEU A 1 177 ? 20.715 25.995 42.609 1.00 27.81 196 LEU B N 1
ATOM 1330 C CA . LEU A 1 177 ? 20.473 26.539 43.953 1.00 27.15 196 LEU B CA 1
ATOM 1331 C C . LEU A 1 177 ? 19.914 25.480 44.900 1.00 29.34 196 LEU B C 1
ATOM 1332 O O . LEU A 1 177 ? 18.909 24.842 44.608 1.00 30.47 196 LEU B O 1
ATOM 1337 N N . LYS A 1 178 ? 20.524 25.359 46.078 1.00 28.67 197 LYS B N 1
ATOM 1338 C CA . LYS A 1 178 ? 20.245 24.298 47.041 1.00 29.45 197 LYS B CA 1
ATOM 1339 C C . LYS A 1 178 ? 19.762 24.953 48.331 1.00 31.10 197 LYS B C 1
ATOM 1340 O O . LYS A 1 178 ? 19.975 26.156 48.563 1.00 25.05 197 LYS B O 1
ATOM 1346 N N . MET A 1 179 ? 19.062 24.172 49.154 1.00 29.99 198 MET B N 1
ATOM 1347 C CA . MET A 1 179 ? 18.670 24.587 50.494 1.00 29.49 198 MET B CA 1
ATOM 1348 C C . MET A 1 179 ? 19.841 24.393 51.441 1.00 30.16 198 MET B C 1
ATOM 1349 O O . MET A 1 179 ? 20.242 23.258 51.718 1.00 35.74 198 MET B O 1
ATOM 1354 N N . GLU A 1 180 ? 20.417 25.489 51.953 1.00 23.56 199 GLU B N 1
ATOM 1355 C CA . GLU A 1 180 ? 21.411 25.332 53.003 1.00 25.61 199 GLU B CA 1
ATOM 1356 C C . GLU A 1 180 ? 20.769 24.825 54.296 1.00 26.78 199 GLU B C 1
ATOM 1357 O O . GLU A 1 180 ? 21.298 23.914 54.951 1.00 28.60 199 GLU B O 1
ATOM 1363 N N . GLY A 1 181 ? 19.633 25.380 54.674 1.00 25.61 200 GLY B N 1
ATOM 1364 C CA . GLY A 1 181 ? 18.937 24.927 55.863 1.00 23.13 200 GLY B CA 1
ATOM 1365 C C . GLY A 1 181 ? 18.031 26.019 56.361 1.00 25.30 200 GLY B C 1
ATOM 1366 O O . GLY A 1 181 ? 18.118 27.176 55.940 1.00 25.71 200 GLY B O 1
ATOM 1367 N N . ILE A 1 182 ? 17.071 25.632 57.200 1.00 21.45 201 ILE B N 1
ATOM 1368 C CA . ILE A 1 182 ? 16.221 26.593 57.877 1.00 21.66 201 ILE B CA 1
ATOM 1369 C C . ILE A 1 182 ? 16.744 26.741 59.298 1.00 26.80 201 ILE B C 1
ATOM 1370 O O . ILE A 1 182 ? 16.872 25.742 60.029 1.00 23.77 201 ILE B O 1
ATOM 1375 N N . LEU A 1 183 ? 16.976 27.985 59.726 1.00 21.67 202 LEU B N 1
ATOM 1376 C CA . LEU A 1 183 ? 17.439 28.274 61.083 1.00 17.15 202 LEU B CA 1
ATOM 1377 C C . LEU A 1 183 ? 16.324 28.892 61.909 1.00 25.89 202 LEU B C 1
ATOM 1378 O O . LEU A 1 183 ? 15.855 29.999 61.604 1.00 24.03 202 LEU B O 1
ATOM 1383 N N . LEU A 1 184 ? 15.896 28.189 62.962 1.00 21.06 203 LEU B N 1
ATOM 1384 C CA . LEU A 1 184 ? 14.873 28.740 63.844 1.00 21.62 203 LEU B CA 1
ATOM 1385 C C . LEU A 1 184 ? 15.519 29.807 64.729 1.00 24.20 203 LEU B C 1
ATOM 1386 O O . LEU A 1 184 ? 16.551 29.552 65.374 1.00 23.13 203 LEU B O 1
ATOM 1391 N N . THR A 1 185 ? 14.961 31.024 64.698 1.00 21.34 204 THR B N 1
ATOM 1392 C CA . THR A 1 185 ? 15.582 32.170 65.375 1.00 20.95 204 THR B CA 1
ATOM 1393 C C . THR A 1 185 ? 14.627 32.853 66.334 1.00 21.16 204 THR B C 1
ATOM 1394 O O . THR A 1 185 ? 13.409 32.664 66.286 1.00 21.13 204 THR B O 1
ATOM 1398 N N . MET A 1 186 ? 15.200 33.693 67.191 1.00 21.81 205 MET B N 1
ATOM 1399 C CA . MET A 1 186 ? 14.426 34.573 68.055 1.00 22.47 205 MET B CA 1
ATOM 1400 C C . MET A 1 186 ? 13.408 33.746 68.863 1.00 24.69 205 MET B C 1
ATOM 1401 O O . MET A 1 186 ? 12.249 34.097 69.001 1.00 26.18 205 MET B O 1
ATOM 1406 N N . PHE A 1 187 ? 13.877 32.612 69.383 1.00 25.98 206 PHE B N 1
ATOM 1407 C CA . PHE A 1 187 ? 13.016 31.640 70.037 1.00 25.30 206 PHE B CA 1
ATOM 1408 C C . PHE A 1 187 ? 12.878 31.984 71.512 1.00 27.56 206 PHE B C 1
ATOM 1409 O O . PHE A 1 187 ? 13.876 32.163 72.214 1.00 25.88 206 PHE B O 1
ATOM 1417 N N . ASP A 1 188 ? 11.624 32.059 71.974 1.00 27.31 207 ASP B N 1
ATOM 1418 C CA . ASP A 1 188 ? 11.254 32.387 73.352 1.00 31.12 207 ASP B CA 1
ATOM 1419 C C . ASP A 1 188 ? 10.573 31.158 73.930 1.00 33.52 207 ASP B C 1
ATOM 1420 O O . ASP A 1 188 ? 9.440 30.851 73.552 1.00 27.92 207 ASP B O 1
ATOM 1425 N N . SER A 1 189 ? 11.264 30.436 74.831 1.00 29.64 208 SER B N 1
ATOM 1426 C CA . SER A 1 189 ? 10.740 29.137 75.245 1.00 35.46 208 SER B CA 1
ATOM 1427 C C . SER A 1 189 ? 9.483 29.267 76.083 1.00 38.16 208 SER B C 1
ATOM 1428 O O . SER A 1 189 ? 8.764 28.271 76.252 1.00 35.89 208 SER B O 1
ATOM 1431 N N . ARG A 1 190 ? 9.239 30.440 76.642 1.00 29.33 209 ARG B N 1
ATOM 1432 C CA . ARG A 1 190 ? 8.007 30.691 77.360 1.00 37.12 209 ARG B CA 1
ATOM 1433 C C . ARG A 1 190 ? 6.867 31.179 76.485 1.00 38.57 209 ARG B C 1
ATOM 1434 O O . ARG A 1 190 ? 5.820 31.559 77.021 1.00 38.75 209 ARG B O 1
ATOM 1442 N N . ALA A 1 191 ? 7.021 31.192 75.170 1.00 30.22 210 ALA B N 1
ATOM 1443 C CA . ALA A 1 191 ? 5.928 31.580 74.280 1.00 30.81 210 ALA B CA 1
ATOM 1444 C C . ALA A 1 191 ? 5.309 30.331 73.671 1.00 31.07 210 ALA B C 1
ATOM 1445 O O . ALA A 1 191 ? 5.987 29.579 72.979 1.00 29.12 210 ALA B O 1
ATOM 1447 N N . ASN A 1 192 ? 4.010 30.115 73.890 1.00 29.35 211 ASN B N 1
ATOM 1448 C CA . ASN A 1 192 ? 3.398 28.900 73.355 1.00 31.68 211 ASN B CA 1
ATOM 1449 C C . ASN A 1 192 ? 3.586 28.769 71.849 1.00 29.59 211 ASN B C 1
ATOM 1450 O O . ASN A 1 192 ? 3.843 27.676 71.338 1.00 31.58 211 ASN B O 1
ATOM 1455 N N . ILE A 1 193 ? 3.405 29.855 71.105 1.00 25.87 212 ILE B N 1
ATOM 1456 C CA . ILE A 1 193 ? 3.455 29.733 69.659 1.00 28.76 212 ILE B CA 1
ATOM 1457 C C . ILE A 1 193 ? 4.871 29.429 69.175 1.00 23.09 212 ILE B C 1
ATOM 1458 O O . ILE A 1 193 ? 5.051 28.712 68.196 1.00 28.28 212 ILE B O 1
ATOM 1463 N N . ALA A 1 194 ? 5.881 29.931 69.875 1.00 27.88 213 ALA B N 1
ATOM 1464 C CA . ALA A 1 194 ? 7.249 29.613 69.463 1.00 25.23 213 ALA B CA 1
ATOM 1465 C C . ALA A 1 194 ? 7.441 28.108 69.401 1.00 29.74 213 ALA B C 1
ATOM 1466 O O . ALA A 1 194 ? 8.029 27.582 68.452 1.00 25.55 213 ALA B O 1
ATOM 1468 N N . HIS A 1 195 ? 6.920 27.375 70.408 1.00 31.67 214 HIS B N 1
ATOM 1469 C CA . HIS A 1 195 ? 7.078 25.922 70.364 1.00 27.66 214 HIS B CA 1
ATOM 1470 C C . HIS A 1 195 ? 6.311 25.329 69.202 1.00 29.26 214 HIS B C 1
ATOM 1471 O O . HIS A 1 195 ? 6.762 24.354 68.588 1.00 29.68 214 HIS B O 1
ATOM 1478 N N . GLN A 1 196 ? 5.146 25.906 68.875 1.00 27.10 215 GLN B N 1
ATOM 1479 C CA . GLN A 1 196 ? 4.350 25.393 67.767 1.00 29.33 215 GLN B CA 1
ATOM 1480 C C . GLN A 1 196 ? 5.054 25.621 66.434 1.00 28.39 215 GLN B C 1
ATOM 1481 O O . GLN A 1 196 ? 4.992 24.768 65.534 1.00 30.91 215 GLN B O 1
ATOM 1487 N N . VAL A 1 197 ? 5.707 26.776 66.272 1.00 31.10 216 VAL B N 1
ATOM 1488 C CA . VAL A 1 197 ? 6.472 27.001 65.037 1.00 29.00 216 VAL B CA 1
ATOM 1489 C C . VAL A 1 197 ? 7.584 25.968 64.911 1.00 25.38 216 VAL B C 1
ATOM 1490 O O . VAL A 1 197 ? 7.767 25.354 63.854 1.00 28.87 216 VAL B O 1
ATOM 1494 N N . VAL A 1 198 ? 8.386 25.802 65.968 1.00 27.07 217 VAL B N 1
ATOM 1495 C CA . VAL A 1 198 ? 9.459 24.805 65.928 1.00 28.87 217 VAL B CA 1
ATOM 1496 C C . VAL A 1 198 ? 8.909 23.457 65.485 1.00 25.46 217 VAL B C 1
ATOM 1497 O O . VAL A 1 198 ? 9.484 22.784 64.630 1.00 29.61 217 VAL B O 1
ATOM 1501 N N . GLU A 1 199 ? 7.787 23.027 66.100 1.00 29.71 218 GLU B N 1
ATOM 1502 C CA . GLU A 1 199 ? 7.274 21.682 65.849 1.00 33.90 218 GLU B CA 1
ATOM 1503 C C . GLU A 1 199 ? 6.796 21.525 64.417 1.00 27.14 218 GLU B C 1
ATOM 1504 O O . GLU A 1 199 ? 7.074 20.508 63.773 1.00 33.37 218 GLU B O 1
ATOM 1510 N N . GLU A 1 200 ? 6.058 22.517 63.908 1.00 28.46 219 GLU B N 1
ATOM 1511 C CA . GLU A 1 200 ? 5.591 22.514 62.523 1.00 29.47 219 GLU B CA 1
ATOM 1512 C C . GLU A 1 200 ? 6.729 22.523 61.511 1.00 28.22 219 GLU B C 1
ATOM 1513 O O . GLU A 1 200 ? 6.704 21.786 60.512 1.00 30.05 219 GLU B O 1
ATOM 1519 N N . VAL A 1 201 ? 7.725 23.366 61.744 1.00 29.62 220 VAL B N 1
ATOM 1520 C CA . VAL A 1 201 ? 8.833 23.480 60.812 1.00 28.45 220 VAL B CA 1
ATOM 1521 C C . VAL A 1 201 ? 9.664 22.206 60.810 1.00 24.03 220 VAL B C 1
ATOM 1522 O O . VAL A 1 201 ? 9.957 21.652 59.746 1.00 31.14 220 VAL B O 1
ATOM 1526 N N . ARG A 1 202 ? 10.006 21.689 61.996 1.00 27.01 221 ARG B N 1
ATOM 1527 C CA . ARG A 1 202 ? 10.751 20.430 62.019 1.00 25.23 221 ARG B CA 1
ATOM 1528 C C . ARG A 1 202 ? 9.930 19.289 61.427 1.00 34.19 221 ARG B C 1
ATOM 1529 O O . ARG A 1 202 ? 10.485 18.398 60.777 1.00 31.31 221 ARG B O 1
ATOM 1537 N N . GLY A 1 203 ? 8.616 19.306 61.632 1.00 32.68 222 GLY B N 1
ATOM 1538 C CA . GLY A 1 203 ? 7.796 18.213 61.132 1.00 34.14 222 GLY B CA 1
ATOM 1539 C C . GLY A 1 203 ? 7.761 18.158 59.624 1.00 37.59 222 GLY B C 1
ATOM 1540 O O . GLY A 1 203 ? 7.817 17.075 59.030 1.00 39.82 222 GLY B O 1
ATOM 1541 N N . TYR A 1 204 ? 7.717 19.323 58.975 1.00 35.87 223 TYR B N 1
ATOM 1542 C CA . TYR A 1 204 ? 7.649 19.346 57.521 1.00 35.81 223 TYR B CA 1
ATOM 1543 C C . TYR A 1 204 ? 9.025 19.214 56.875 1.00 38.15 223 TYR B C 1
ATOM 1544 O O . TYR A 1 204 ? 9.199 18.438 55.926 1.00 35.99 223 TYR B O 1
ATOM 1553 N N . PHE A 1 205 ? 10.019 19.963 57.371 1.00 34.38 224 PHE B N 1
ATOM 1554 C CA . PHE A 1 205 ? 11.306 20.068 56.691 1.00 31.34 224 PHE B CA 1
ATOM 1555 C C . PHE A 1 205 ? 12.388 19.151 57.257 1.00 33.15 224 PHE B C 1
ATOM 1556 O O . PHE A 1 205 ? 13.422 18.950 56.598 1.00 33.90 224 PHE B O 1
ATOM 1564 N N . LYS A 1 206 ? 12.184 18.600 58.454 1.00 35.07 225 LYS B N 1
ATOM 1565 C CA . LYS A 1 206 ? 12.997 17.499 58.969 1.00 36.67 225 LYS B CA 1
ATOM 1566 C C . LYS A 1 206 ? 14.453 17.912 59.053 1.00 34.89 225 LYS B C 1
ATOM 1567 O O . LYS A 1 206 ? 14.815 18.831 59.810 1.00 33.21 225 LYS B O 1
ATOM 1573 N N . LYS A 1 207 ? 15.329 17.251 58.339 1.00 33.77 226 LYS B N 1
ATOM 1574 C CA . LYS A 1 207 ? 16.736 17.492 58.598 1.00 37.61 226 LYS B CA 1
ATOM 1575 C C . LYS A 1 207 ? 17.247 18.716 57.880 1.00 32.57 226 LYS B C 1
ATOM 1576 O O . LYS A 1 207 ? 18.426 19.073 58.029 1.00 35.61 226 LYS B O 1
ATOM 1582 N N . GLN A 1 208 ? 16.380 19.353 57.099 1.00 33.68 227 GLN B N 1
ATOM 1583 C CA . GLN A 1 208 ? 16.769 20.636 56.459 1.00 32.74 227 GLN B CA 1
ATOM 1584 C C . GLN A 1 208 ? 16.713 21.732 57.527 1.00 30.97 227 GLN B C 1
ATOM 1585 O O . GLN A 1 208 ? 17.139 22.846 57.247 1.00 30.94 227 GLN B O 1
ATOM 1591 N N . VAL A 1 209 ? 16.198 21.405 58.707 1.00 29.49 228 VAL B N 1
ATOM 1592 C CA . VAL A 1 209 ? 16.166 22.392 59.822 1.00 27.01 228 VAL B CA 1
ATOM 1593 C C . VAL A 1 209 ? 17.391 22.160 60.709 1.00 29.99 228 VAL B C 1
ATOM 1594 O O . VAL A 1 209 ? 17.611 21.024 61.134 1.00 32.08 228 VAL B O 1
ATOM 1598 N N . PHE A 1 210 ? 18.153 23.215 60.968 1.00 27.68 229 PHE B N 1
ATOM 1599 C CA . PHE A 1 210 ? 19.361 23.080 61.814 1.00 27.05 229 PHE B CA 1
ATOM 1600 C C . PHE A 1 210 ? 18.962 22.614 63.214 1.00 30.14 229 PHE B C 1
ATOM 1601 O O . PHE A 1 210 ? 17.882 22.970 63.690 1.00 27.94 229 PHE B O 1
ATOM 1609 N N . GLU A 1 211 ? 19.835 21.823 63.839 1.00 31.25 230 GLU B N 1
ATOM 1610 C CA . GLU A 1 211 ? 19.545 21.359 65.217 1.00 33.45 230 GLU B CA 1
ATOM 1611 C C . GLU A 1 211 ? 19.615 22.565 66.152 1.00 28.51 230 GLU B C 1
ATOM 1612 O O . GLU A 1 211 ? 18.801 22.642 67.073 1.00 33.68 230 GLU B O 1
ATOM 1618 N N . VAL A 1 212 ? 20.546 23.478 65.883 1.00 26.84 231 VAL B N 1
ATOM 1619 C CA . VAL A 1 212 ? 20.717 24.669 66.758 1.00 26.42 231 VAL B CA 1
ATOM 1620 C C . VAL A 1 212 ? 19.533 25.622 66.582 1.00 26.18 231 VAL B C 1
ATOM 1621 O O . VAL A 1 212 ? 19.103 25.830 65.444 1.00 28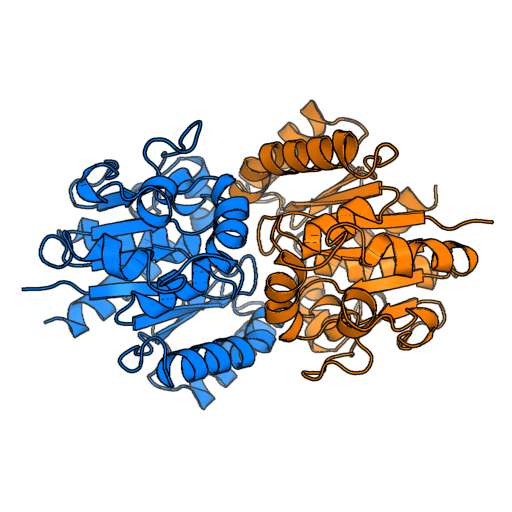.94 231 VAL B O 1
ATOM 1625 N N . ILE A 1 213 ? 19.028 26.139 67.696 1.00 25.27 232 ILE B N 1
ATOM 1626 C CA . ILE A 1 213 ? 17.935 27.143 67.656 1.00 23.53 232 ILE B CA 1
ATOM 1627 C C . ILE A 1 213 ? 18.492 28.395 68.328 1.00 28.23 232 ILE B C 1
ATOM 1628 O O . ILE A 1 213 ? 19.115 28.275 69.385 1.00 31.00 232 ILE B O 1
ATOM 1633 N N . VAL A 1 214 ? 18.303 29.546 67.694 1.00 25.81 233 VAL B N 1
ATOM 1634 C CA . VAL A 1 214 ? 18.857 30.798 68.263 1.00 24.53 233 VAL B CA 1
ATOM 1635 C C . VAL A 1 214 ? 17.810 31.362 69.207 1.00 25.31 233 VAL B C 1
ATOM 1636 O O . VAL A 1 214 ? 16.703 31.675 68.777 1.00 23.17 233 VAL B O 1
ATOM 1640 N N . PRO A 1 215 ? 18.143 31.490 70.496 1.00 22.04 234 PRO B N 1
ATOM 1641 C CA . PRO A 1 215 ? 17.185 31.996 71.433 1.00 22.46 234 PR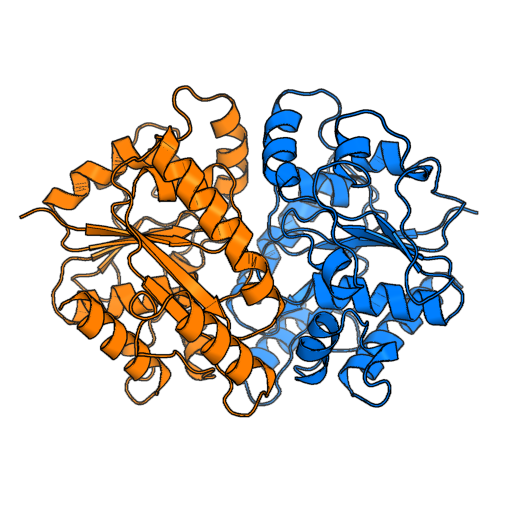O B CA 1
ATOM 1642 C C . PRO A 1 215 ? 17.133 33.517 71.486 1.00 24.20 234 PRO B C 1
ATOM 1643 O O . PRO A 1 215 ? 18.106 34.143 71.159 1.00 24.14 234 PRO B O 1
ATOM 1647 N N . ARG A 1 216 ? 15.961 34.057 71.800 1.00 23.54 235 ARG B N 1
ATOM 1648 C CA . ARG A 1 216 ? 15.936 35.481 72.119 1.00 22.43 235 ARG B CA 1
ATOM 1649 C C . ARG A 1 216 ? 16.983 35.761 73.194 1.00 25.60 235 ARG B C 1
ATOM 1650 O O . ARG A 1 216 ? 17.008 35.095 74.247 1.00 28.24 235 ARG B O 1
ATOM 1658 N N . ASN A 1 217 ? 17.802 36.786 72.984 1.00 23.95 236 ASN B N 1
ATOM 1659 C CA . ASN A 1 217 ? 18.904 37.072 73.895 1.00 22.86 236 ASN B CA 1
ATOM 1660 C C . ASN A 1 217 ? 19.236 38.552 73.808 1.00 26.68 236 ASN B C 1
ATOM 1661 O O . ASN A 1 217 ? 19.499 39.061 72.716 1.00 25.92 236 ASN B O 1
ATOM 1666 N N . VAL A 1 218 ? 19.172 39.256 74.939 1.00 25.15 237 VAL B N 1
ATOM 1667 C CA . VAL A 1 218 ? 19.266 40.718 74.913 1.00 21.93 237 VAL B CA 1
ATOM 1668 C C . VAL A 1 218 ? 20.623 41.160 74.372 1.00 26.79 237 VAL B C 1
ATOM 1669 O O . VAL A 1 218 ? 20.714 42.141 73.637 1.00 27.44 237 VAL B O 1
ATOM 1673 N N . ARG A 1 219 ? 21.694 40.452 74.731 1.00 27.11 238 ARG B N 1
ATOM 1674 C CA . ARG A 1 219 ? 23.020 40.811 74.225 1.00 30.39 238 ARG B CA 1
ATOM 1675 C C . ARG A 1 219 ? 23.098 40.730 72.702 1.00 26.92 238 ARG B C 1
ATOM 1676 O O . ARG A 1 219 ? 23.868 41.478 72.101 1.00 29.02 238 ARG B O 1
ATOM 1684 N N . LEU A 1 220 ? 22.315 39.859 72.050 1.00 26.38 239 LEU B N 1
ATOM 1685 C CA . LEU A 1 220 ? 22.423 39.807 70.590 1.00 25.21 239 LEU B CA 1
ATOM 1686 C C . LEU A 1 220 ? 21.911 41.095 69.995 1.00 21.66 239 LEU B C 1
ATOM 1687 O O . LEU A 1 220 ? 22.322 41.483 68.904 1.00 26.25 239 LEU B O 1
ATOM 1692 N N . SER A 1 221 ? 20.938 41.721 70.660 1.00 24.45 240 SER B N 1
ATOM 1693 C CA . SER A 1 221 ? 20.369 42.949 70.136 1.00 28.66 240 SER B CA 1
ATOM 1694 C C . SER A 1 221 ? 21.211 44.157 70.485 1.00 25.62 240 SER B C 1
ATOM 1695 O O . SER A 1 221 ? 21.075 45.190 69.814 1.00 31.07 240 SER B O 1
ATOM 1698 N N . GLU A 1 222 ? 22.119 44.028 71.455 1.00 24.87 241 GLU B N 1
ATOM 1699 C CA . GLU A 1 222 ? 22.987 45.122 71.913 1.00 29.67 241 GLU B CA 1
ATOM 1700 C C . GLU A 1 222 ? 24.237 45.261 71.088 1.00 28.06 241 GLU B C 1
ATOM 1701 O O . GLU A 1 222 ? 24.706 46.389 70.841 1.00 28.36 241 GLU B O 1
ATOM 1707 N N . CYS A 1 223 ? 24.833 44.140 70.686 1.00 25.01 242 CYS B N 1
ATOM 1708 C CA . CYS A 1 223 ? 26.183 44.234 70.149 1.00 25.21 242 CYS B CA 1
ATOM 1709 C C . CYS A 1 223 ? 26.267 45.071 68.877 1.00 22.89 242 CYS B C 1
ATOM 1710 O O . CYS A 1 223 ? 27.301 45.727 68.688 1.00 22.81 242 CYS B O 1
ATOM 1713 N N . PRO A 1 224 ? 25.259 45.150 67.999 1.00 21.71 243 PRO B N 1
ATOM 1714 C CA . PRO A 1 224 ? 25.437 46.014 66.810 1.00 21.36 243 PRO B CA 1
ATOM 1715 C C . PRO A 1 224 ? 25.642 47.478 67.156 1.00 24.27 243 PRO B C 1
ATOM 1716 O O . PRO A 1 224 ? 26.275 48.214 66.379 1.00 24.90 243 PRO B O 1
ATOM 1720 N N . SER A 1 225 ? 25.096 47.932 68.291 1.00 23.99 244 SER B N 1
ATOM 1721 C CA . SER A 1 225 ? 25.273 49.331 68.657 1.00 21.84 244 SER B CA 1
ATOM 1722 C C . SER A 1 225 ? 26.732 49.652 68.935 1.00 24.85 244 SER B C 1
ATOM 1723 O O . SER A 1 225 ? 27.116 50.825 68.906 1.00 26.71 244 SER B O 1
ATOM 1726 N N . PHE A 1 226 ? 27.540 48.640 69.194 1.00 23.79 245 PHE B N 1
ATOM 1727 C CA . PHE A 1 226 ? 28.992 48.812 69.368 1.00 25.87 245 PHE B CA 1
ATOM 1728 C C . PHE A 1 226 ? 29.774 48.424 68.126 1.00 25.85 245 PHE B C 1
ATOM 1729 O O . PHE A 1 226 ? 31.025 48.421 68.152 1.00 25.57 245 PHE B O 1
ATOM 1737 N N . GLY A 1 227 ? 29.091 48.087 67.036 1.00 22.62 246 GLY B N 1
ATOM 1738 C CA . GLY A 1 227 ? 29.815 47.662 65.859 1.00 21.63 246 GLY B CA 1
ATOM 1739 C C . GLY A 1 227 ? 30.551 46.353 66.013 1.00 26.28 246 GLY B C 1
ATOM 1740 O O . GLY A 1 227 ? 31.599 46.162 65.376 1.00 24.50 246 GLY B O 1
ATOM 1741 N N . LYS A 1 228 ? 30.019 45.427 66.813 1.00 21.31 247 LYS B N 1
ATOM 1742 C CA . LYS A 1 228 ? 30.690 44.177 67.125 1.00 20.70 247 LYS B CA 1
ATOM 1743 C C . LYS A 1 228 ? 29.785 42.974 66.951 1.00 21.62 247 LYS B C 1
ATOM 1744 O O . LYS A 1 228 ? 28.655 42.967 67.472 1.00 24.92 247 LYS B O 1
ATOM 1750 N N . PRO A 1 229 ? 30.285 41.925 66.330 1.00 19.62 248 PRO B N 1
ATOM 1751 C CA . PRO A 1 229 ? 29.606 40.638 66.379 1.00 18.79 248 PRO B CA 1
ATOM 1752 C C . PRO A 1 229 ? 29.642 40.104 67.810 1.00 24.60 248 PRO B C 1
ATOM 1753 O O . PRO A 1 229 ? 30.475 40.488 68.634 1.00 23.01 248 PRO B O 1
ATOM 1757 N N . ILE A 1 230 ? 28.701 39.205 68.111 1.00 22.43 249 ILE B N 1
ATOM 1758 C CA . ILE A 1 230 ? 28.557 38.776 69.500 1.00 20.64 249 ILE B CA 1
ATOM 1759 C C . ILE A 1 230 ? 29.801 38.041 69.985 1.00 25.73 249 ILE B C 1
ATOM 1760 O O . ILE A 1 230 ? 30.132 38.117 71.174 1.00 25.34 249 ILE B O 1
ATOM 1765 N N . ILE A 1 231 ? 30.556 37.388 69.094 1.00 25.48 250 ILE B N 1
ATOM 1766 C CA . ILE A 1 231 ? 31.814 36.750 69.547 1.00 25.18 250 ILE B CA 1
ATOM 1767 C C . ILE A 1 231 ? 32.828 37.762 70.045 1.00 29.29 250 ILE B C 1
ATOM 1768 O O . ILE A 1 231 ? 33.722 37.409 70.827 1.00 28.53 250 ILE B O 1
ATOM 1773 N N . LEU A 1 232 ? 32.684 39.030 69.691 1.00 24.80 251 LEU B N 1
ATOM 1774 C CA . LEU A 1 232 ? 33.621 40.036 70.186 1.00 24.25 251 LEU B CA 1
ATOM 1775 C C . LEU A 1 232 ? 32.988 40.923 71.243 1.00 28.81 251 LEU B C 1
ATOM 1776 O O . LEU A 1 232 ? 33.602 41.904 71.658 1.00 31.29 251 LEU B O 1
ATOM 1781 N N . TYR A 1 233 ? 31.759 40.642 71.644 1.00 28.44 252 TYR B N 1
ATOM 1782 C CA . TYR A 1 233 ? 31.043 41.474 72.595 1.00 25.64 252 TYR B CA 1
ATOM 1783 C C . TYR A 1 233 ? 30.773 40.754 73.908 1.00 28.55 252 TYR B C 1
ATOM 1784 O O . TYR A 1 233 ? 31.020 41.322 74.968 1.00 29.83 252 TYR B O 1
ATOM 1793 N N . ASP A 1 234 ? 30.240 39.524 73.847 1.00 27.85 253 ASP B N 1
ATOM 1794 C CA . ASP A 1 234 ? 29.917 38.700 75.014 1.00 29.12 253 ASP B CA 1
ATOM 1795 C C . ASP A 1 234 ? 30.055 37.236 74.600 1.00 30.39 253 ASP B C 1
ATOM 1796 O O . ASP A 1 234 ? 29.095 36.572 74.200 1.00 28.03 253 ASP B O 1
ATOM 1801 N N . ILE A 1 235 ? 31.281 36.731 74.684 1.00 32.93 254 ILE B N 1
ATOM 1802 C CA . ILE A 1 235 ? 31.495 35.328 74.338 1.00 28.40 254 ILE B CA 1
ATOM 1803 C C . ILE A 1 235 ? 30.805 34.374 75.323 1.00 35.75 254 ILE B C 1
ATOM 1804 O O . ILE A 1 235 ? 30.638 33.196 75.053 1.00 42.33 254 ILE B O 1
ATOM 1809 N N . LYS A 1 236 ? 30.316 34.887 76.423 1.00 35.86 255 LYS B N 1
ATOM 1810 C CA . LYS A 1 236 ? 29.700 34.157 77.525 1.00 39.75 255 LYS B CA 1
ATOM 1811 C C . LYS A 1 236 ? 28.148 34.156 77.433 1.00 40.10 255 LYS B C 1
ATOM 1812 O O . LYS A 1 236 ? 27.406 33.657 78.325 1.00 44.03 255 LYS B O 1
ATOM 1818 N N . SER A 1 237 ? 27.692 34.494 76.248 1.00 33.60 256 SER B N 1
ATOM 1819 C CA . SER A 1 237 ? 26.282 34.655 75.927 1.00 34.32 256 SER B CA 1
ATOM 1820 C C . SER A 1 237 ? 25.753 33.422 75.201 1.00 35.68 256 SER B C 1
ATOM 1821 O O . SER A 1 237 ? 26.406 32.909 74.291 1.00 31.20 256 SER B O 1
ATOM 1824 N N . LYS A 1 238 ? 24.533 32.981 75.529 1.00 28.77 257 LYS B N 1
ATOM 1825 C CA . LYS A 1 238 ? 24.049 31.891 74.710 1.00 28.54 257 LYS B CA 1
ATOM 1826 C C . LYS A 1 238 ? 23.820 32.287 73.272 1.00 26.92 257 LYS B C 1
ATOM 1827 O O . LYS A 1 238 ? 23.751 31.404 72.418 1.00 30.94 257 LYS B O 1
ATOM 1833 N N . GLY A 1 239 ? 23.641 33.569 72.978 1.00 29.00 258 GLY B N 1
ATOM 1834 C CA . GLY A 1 239 ? 23.560 33.956 71.575 1.00 32.33 258 GLY B CA 1
ATOM 1835 C C . GLY A 1 239 ? 24.867 33.676 70.869 1.00 31.15 258 GLY B C 1
ATOM 1836 O O . GLY A 1 239 ? 24.895 33.170 69.748 1.00 28.58 258 GLY B O 1
ATOM 1837 N N . CYS A 1 240 ? 25.977 33.956 71.542 1.00 26.28 259 CYS B N 1
ATOM 1838 C CA . CYS A 1 240 ? 27.243 33.633 70.917 1.00 27.06 259 CYS B CA 1
ATOM 1839 C C . CYS A 1 240 ? 27.367 32.133 70.725 1.00 29.28 259 CYS B C 1
ATOM 1840 O O . CYS A 1 240 ? 27.771 31.665 69.654 1.00 28.50 259 CYS B O 1
ATOM 1843 N N . GLU A 1 241 ? 27.000 31.350 71.740 1.00 28.30 260 GLU B N 1
ATOM 1844 C CA . GLU A 1 241 ? 27.119 29.909 71.580 1.00 30.28 260 GLU B CA 1
ATOM 1845 C C . GLU A 1 241 ? 26.261 29.377 70.432 1.00 28.35 260 GLU B C 1
ATOM 1846 O O . GLU A 1 241 ? 26.691 28.482 69.705 1.00 29.31 260 GLU B O 1
ATOM 1852 N N . SER A 1 242 ? 25.034 29.890 70.250 1.00 24.11 261 SER B N 1
ATOM 1853 C CA . SER A 1 242 ? 24.203 29.388 69.163 1.00 23.55 261 SER B CA 1
ATOM 1854 C C . SER A 1 242 ? 24.884 29.574 67.817 1.00 25.89 261 SER B C 1
ATOM 1855 O O . SER A 1 242 ? 24.885 28.661 66.977 1.00 26.69 261 SER B O 1
ATOM 1858 N N . TYR A 1 243 ? 25.469 30.752 67.587 1.00 24.94 262 TYR B N 1
ATOM 1859 C CA . TYR A 1 243 ? 26.024 30.982 66.257 1.00 28.47 262 TYR B CA 1
ATOM 1860 C C . TYR A 1 243 ? 27.348 30.249 66.049 1.00 22.20 262 TYR B C 1
ATOM 1861 O O . TYR A 1 243 ? 27.633 29.811 64.929 1.00 23.06 262 TYR B O 1
ATOM 1870 N N . LEU A 1 244 ? 28.142 30.057 67.113 1.00 27.26 263 LEU B N 1
ATOM 1871 C CA . LEU A 1 244 ? 29.304 29.172 66.985 1.00 27.50 263 LEU B CA 1
ATOM 1872 C C . LEU A 1 244 ? 28.868 27.760 66.628 1.00 27.52 263 LEU B C 1
ATOM 1873 O O . LEU A 1 244 ? 29.488 27.109 65.779 1.00 26.60 263 LEU B O 1
ATOM 1878 N N . ALA A 1 245 ? 27.790 27.263 67.279 1.00 26.31 264 ALA B N 1
ATOM 1879 C CA . ALA A 1 245 ? 27.306 25.927 66.946 1.00 30.87 264 ALA B CA 1
ATOM 1880 C C . ALA A 1 245 ? 26.813 25.872 65.504 1.00 29.14 264 ALA B C 1
ATOM 1881 O O . ALA A 1 245 ? 27.019 24.872 64.803 1.00 29.76 264 ALA B O 1
ATOM 1883 N N . LEU A 1 246 ? 26.153 26.939 65.033 1.00 23.04 265 LEU B N 1
ATOM 1884 C CA . LEU A 1 246 ? 25.717 26.957 63.636 1.00 24.88 265 LEU B CA 1
ATOM 1885 C C . LEU A 1 246 ? 26.912 26.860 62.714 1.00 27.59 265 LEU B C 1
ATOM 1886 O O . LEU A 1 246 ? 26.915 26.094 61.748 1.00 28.98 265 LEU B O 1
ATOM 1891 N N . GLY A 1 247 ? 27.942 27.636 63.008 1.00 26.12 266 GLY B N 1
ATOM 1892 C CA . GLY A 1 247 ? 29.143 27.581 62.197 1.00 23.89 266 GLY B CA 1
ATOM 1893 C C . GLY A 1 247 ? 29.745 26.192 62.166 1.00 33.63 266 GLY B C 1
ATOM 1894 O O . GLY A 1 247 ? 30.142 25.698 61.110 1.00 32.13 266 GLY B O 1
ATOM 1895 N N . ARG A 1 248 ? 29.791 25.530 63.320 1.00 35.61 267 ARG B N 1
ATOM 1896 C CA . ARG A 1 248 ? 30.279 24.157 63.327 1.00 37.85 267 ARG B CA 1
ATOM 1897 C C . ARG A 1 248 ? 29.370 23.255 62.494 1.00 39.42 267 ARG B C 1
ATOM 1898 O O . ARG A 1 248 ? 29.867 22.413 61.734 1.00 46.03 267 ARG B O 1
ATOM 1906 N N . GLU A 1 249 ? 28.042 23.445 62.579 1.00 32.77 268 GLU B N 1
ATOM 1907 C CA . GLU A 1 249 ? 27.118 22.632 61.776 1.00 39.79 268 GLU B CA 1
ATOM 1908 C C . GLU A 1 249 ? 27.426 22.757 60.282 1.00 45.70 268 GLU B C 1
ATOM 1909 O O . GLU A 1 249 ? 27.514 21.745 59.577 1.00 51.38 268 GLU B O 1
ATOM 1915 N N . LEU A 1 250 ? 27.607 23.989 59.773 1.00 43.79 269 LEU B N 1
ATOM 1916 C CA . LEU A 1 250 ? 27.971 24.150 58.358 1.00 43.78 269 LEU B CA 1
ATOM 1917 C C . LEU A 1 250 ? 29.342 23.577 58.066 1.00 47.19 269 LEU B C 1
ATOM 1918 O O . LEU A 1 250 ? 29.523 22.817 57.109 1.00 51.72 269 LEU B O 1
ATOM 1923 N N . MET A 1 251 ? 30.335 23.959 58.858 1.00 43.21 270 MET B N 1
ATOM 1924 C CA . MET A 1 251 ? 31.691 23.514 58.576 1.00 42.82 270 MET B CA 1
ATOM 1925 C C . MET A 1 251 ? 31.790 21.992 58.516 1.00 51.84 270 MET B C 1
ATOM 1926 O O . MET A 1 251 ? 32.823 21.469 58.083 1.00 51.59 270 MET B O 1
ATOM 1931 N N . LYS A 1 252 ? 30.725 21.281 58.892 1.00 54.58 271 LYS B N 1
ATOM 1932 C CA . LYS A 1 252 ? 30.676 19.830 58.803 1.00 54.85 271 LYS B CA 1
ATOM 1933 C C . LYS A 1 252 ? 30.168 19.363 57.453 1.00 53.33 271 LYS B C 1
ATOM 1934 O O . LYS A 1 252 ? 30.940 18.801 56.676 1.00 62.76 271 LYS B O 1
ATOM 1940 N N . GLY B 1 1 ? -15.869 67.141 54.870 1.00 55.61 20 GLY A N 1
ATOM 1941 C CA . GLY B 1 1 ? -16.461 65.845 55.155 1.00 50.67 20 GLY A CA 1
ATOM 1942 C C . GLY B 1 1 ? -15.513 64.693 54.868 1.00 48.11 20 GLY A C 1
ATOM 1943 O O . GLY B 1 1 ? -15.885 63.526 54.970 1.00 46.98 20 GLY A O 1
ATOM 1944 N N . VAL B 1 2 ? -14.266 65.023 54.537 1.00 51.50 21 VAL A N 1
ATOM 1945 C CA . VAL B 1 2 ? -13.263 64.037 54.142 1.00 40.81 21 VAL A CA 1
ATOM 1946 C C . VAL B 1 2 ? -12.510 63.525 55.367 1.00 36.46 21 VAL A C 1
ATOM 1947 O O . VAL B 1 2 ? -12.211 64.285 56.294 1.00 35.49 21 VAL A O 1
ATOM 1951 N N . GLY B 1 3 ? -12.209 62.226 55.371 1.00 33.50 22 GLY A N 1
ATOM 1952 C CA . GLY B 1 3 ? -11.501 61.606 56.473 1.00 29.12 22 GLY A CA 1
ATOM 1953 C C . GLY B 1 3 ? -9.995 61.758 56.291 1.00 27.57 22 GLY A C 1
ATOM 1954 O O . GLY B 1 3 ? -9.513 62.424 55.375 1.00 32.01 22 GLY A O 1
ATOM 1955 N N . ARG B 1 4 ? -9.253 61.124 57.189 1.00 23.21 23 ARG A N 1
ATOM 1956 C CA . ARG B 1 4 ? -7.801 61.300 57.273 1.00 23.53 23 ARG A CA 1
ATOM 1957 C C . ARG B 1 4 ? -7.119 60.034 56.784 1.00 23.74 23 ARG A C 1
ATOM 1958 O O . ARG B 1 4 ? -7.502 58.940 57.213 1.00 24.55 23 ARG A O 1
ATOM 1966 N N . ILE B 1 5 ? -6.077 60.179 55.955 1.00 21.77 24 ILE A N 1
ATOM 1967 C CA . ILE B 1 5 ? -5.349 59.043 55.417 1.00 20.60 24 ILE A CA 1
ATOM 1968 C C . ILE B 1 5 ? -3.988 59.038 56.085 1.00 19.91 24 ILE A C 1
ATOM 1969 O O . ILE B 1 5 ? -3.239 60.013 55.965 1.00 21.30 24 ILE A O 1
ATOM 1974 N N . ILE B 1 6 ? -3.671 57.957 56.785 1.00 18.71 25 ILE A N 1
ATOM 1975 C CA . ILE B 1 6 ? -2.427 57.840 57.567 1.00 18.72 25 ILE A CA 1
ATOM 1976 C C . ILE B 1 6 ? -1.669 56.607 57.114 1.00 17.95 25 ILE A C 1
ATOM 1977 O O . ILE B 1 6 ? -2.222 55.497 57.143 1.00 20.39 25 ILE A O 1
ATOM 1982 N N . CYS B 1 7 ? -0.393 56.771 56.723 1.00 17.56 26 CYS A N 1
ATOM 1983 C CA . CYS B 1 7 ? 0.369 55.591 56.319 1.00 20.39 26 CYS A CA 1
ATOM 1984 C C . CYS B 1 7 ? 1.288 55.242 57.474 1.00 20.14 26 CYS A C 1
ATOM 1985 O O . CYS B 1 7 ? 1.785 56.138 58.147 1.00 20.31 26 CYS A O 1
ATOM 1988 N N . ILE B 1 8 ? 1.461 53.941 57.721 1.00 17.21 27 ILE A N 1
ATOM 1989 C CA . ILE B 1 8 ? 2.332 53.417 58.770 1.00 17.19 27 ILE A CA 1
ATOM 1990 C C . ILE B 1 8 ? 3.621 52.958 58.084 1.00 19.63 27 ILE A C 1
ATOM 1991 O O . ILE B 1 8 ? 3.622 51.950 57.367 1.00 19.37 27 ILE A O 1
ATOM 1996 N N . SER B 1 9 ? 4.703 53.713 58.241 1.00 17.88 28 SER A N 1
ATOM 1997 C CA . SER B 1 9 ? 5.905 53.511 57.436 1.00 17.95 28 SER A CA 1
ATOM 1998 C C . SER B 1 9 ? 7.161 53.379 58.294 1.00 18.40 28 SER A C 1
ATOM 1999 O O . SER B 1 9 ? 7.391 54.156 59.225 1.00 19.47 28 SER A O 1
ATOM 2002 N N . ASN B 1 10 ? 8.025 52.459 57.871 1.00 16.75 29 ASN A N 1
ATOM 2003 C CA . ASN B 1 10 ? 9.400 52.320 58.390 1.00 14.77 29 ASN A CA 1
ATOM 2004 C C . ASN B 1 10 ? 10.074 51.214 57.592 1.00 17.10 29 ASN A C 1
ATOM 2005 O O . ASN B 1 10 ? 9.599 50.072 57.629 1.00 18.32 29 ASN A O 1
ATOM 2010 N N . GLN B 1 11 ? 11.134 51.538 56.851 1.00 18.03 30 GLN A N 1
ATOM 2011 C CA . GLN B 1 11 ? 11.791 50.541 56.010 1.00 18.32 30 GLN A CA 1
ATOM 2012 C C . GLN B 1 11 ? 12.536 49.485 56.824 1.00 16.45 30 GLN A C 1
ATOM 2013 O O . GLN B 1 11 ? 12.901 48.448 56.233 1.00 17.25 30 GLN A O 1
ATOM 2019 N N . LYS B 1 12 ? 12.775 49.702 58.130 1.00 16.96 31 LYS A N 1
ATOM 2020 C CA . LYS B 1 12 ? 13.362 48.625 58.938 1.00 15.63 31 LYS A CA 1
ATOM 2021 C C . LYS B 1 12 ? 12.335 47.493 59.076 1.00 15.25 31 LYS A C 1
ATOM 2022 O O . LYS B 1 12 ? 11.165 47.717 59.385 1.00 17.18 31 LYS A O 1
ATOM 2028 N N . GLY B 1 13 ? 12.789 46.253 58.862 1.00 17.49 32 GLY A N 1
ATOM 2029 C CA . GLY B 1 13 ? 11.862 45.132 58.975 1.00 17.70 32 GLY A CA 1
ATOM 2030 C C . GLY B 1 13 ? 11.514 44.802 60.425 1.00 17.28 32 GLY A C 1
ATOM 2031 O O . GLY B 1 13 ? 12.373 44.810 61.322 1.00 18.26 32 GLY A O 1
ATOM 2032 N N . GLY B 1 14 ? 10.240 44.476 60.656 1.00 17.22 33 GLY A N 1
ATOM 2033 C CA . GLY B 1 14 ? 9.922 43.884 61.964 1.00 17.57 33 GLY A CA 1
ATOM 2034 C C . GLY B 1 14 ? 9.890 44.859 63.131 1.00 17.23 33 GLY A C 1
ATOM 2035 O O . GLY B 1 14 ? 10.334 44.497 64.227 1.00 20.59 33 GLY A O 1
ATOM 2036 N N . VAL B 1 15 ? 9.391 46.080 62.919 1.00 16.26 34 VAL A N 1
ATOM 2037 C CA . VAL B 1 15 ? 9.392 47.120 63.949 1.00 16.22 34 VAL A CA 1
ATOM 2038 C C . VAL B 1 15 ? 8.001 47.415 64.468 1.00 19.02 34 VAL A C 1
ATOM 2039 O O . VAL B 1 15 ? 7.805 48.383 65.215 1.00 20.01 34 VAL A O 1
ATOM 2043 N N . GLY B 1 16 ? 7.010 46.651 64.055 1.00 17.28 35 GLY A N 1
ATOM 2044 C CA . GLY B 1 16 ? 5.651 46.885 64.551 1.00 18.30 35 GLY A CA 1
ATOM 2045 C C . GLY B 1 16 ? 4.761 47.704 63.628 1.00 19.87 35 GLY A C 1
ATOM 2046 O O . GLY B 1 16 ? 3.713 48.192 64.084 1.00 18.28 35 GLY A O 1
ATOM 2047 N N . LYS B 1 17 ? 5.101 47.831 62.332 1.00 16.95 36 LYS A N 1
ATOM 2048 C CA . LYS B 1 17 ? 4.176 48.498 61.394 1.00 17.45 36 LYS A CA 1
ATOM 2049 C C . LYS B 1 17 ? 2.795 47.837 61.357 1.00 16.77 36 LYS A C 1
ATOM 2050 O O . LYS B 1 17 ? 1.754 48.504 61.534 1.00 18.31 36 LYS A O 1
ATOM 2056 N N . THR B 1 18 ? 2.767 46.524 61.119 1.00 17.65 37 THR A N 1
ATOM 2057 C CA . THR B 1 18 ? 1.506 45.828 60.914 1.00 17.59 37 THR A CA 1
ATOM 2058 C C . THR B 1 18 ? 0.756 45.692 62.223 1.00 16.63 37 THR A C 1
ATOM 2059 O O . THR B 1 18 ? -0.476 45.869 62.247 1.00 17.60 37 THR A O 1
ATOM 2063 N N . THR B 1 19 ? 1.465 45.341 63.301 1.00 18.69 38 THR A N 1
ATOM 2064 C CA . THR B 1 19 ? 0.827 45.322 64.626 1.00 17.44 38 THR A CA 1
ATOM 2065 C C . THR B 1 19 ? 0.155 46.658 64.920 1.00 17.73 38 THR A C 1
ATOM 2066 O O . THR B 1 19 ? -0.987 46.715 65.421 1.00 19.83 38 THR A O 1
ATOM 2070 N N . THR B 1 20 ? 0.848 47.758 64.561 1.00 18.47 39 THR A N 1
ATOM 2071 C CA . THR B 1 20 ? 0.291 49.101 64.752 1.00 17.49 39 THR A CA 1
ATOM 2072 C C . THR B 1 20 ? -0.871 49.363 63.812 1.00 18.45 39 THR A C 1
ATOM 2073 O O . THR B 1 20 ? -1.912 49.878 64.236 1.00 18.60 39 THR A O 1
ATOM 2077 N N . ALA B 1 21 ? -0.710 49.049 62.515 1.00 19.01 40 ALA A N 1
ATOM 2078 C CA . ALA B 1 21 ? -1.797 49.304 61.570 1.00 20.77 40 ALA A CA 1
ATOM 2079 C C . ALA B 1 21 ? -3.080 48.586 61.979 1.00 17.76 40 ALA A C 1
ATOM 2080 O O . ALA B 1 21 ? -4.175 49.184 62.042 1.00 19.52 40 ALA A O 1
ATOM 2082 N N . ILE B 1 22 ? -2.962 47.289 62.280 1.00 18.39 41 ILE A N 1
ATOM 2083 C CA . ILE B 1 22 ? -4.137 46.511 62.663 1.00 18.04 41 ILE A CA 1
ATOM 2084 C C . ILE B 1 22 ? -4.762 47.053 63.945 1.00 19.37 41 ILE A C 1
ATOM 2085 O O . ILE B 1 22 ? -5.982 47.310 63.983 1.00 20.93 41 ILE A O 1
ATOM 2090 N N . ASN B 1 23 ? -3.949 47.250 64.999 1.00 18.71 42 ASN A N 1
ATOM 2091 C CA . ASN B 1 23 ? -4.529 47.559 66.300 1.00 18.53 42 ASN A CA 1
ATOM 2092 C C . ASN B 1 23 ? -4.953 48.999 66.397 1.00 19.06 42 ASN A C 1
ATOM 2093 O O . ASN B 1 23 ? -5.986 49.263 67.009 1.00 21.38 42 ASN A O 1
ATOM 2098 N N . LEU B 1 24 ? -4.288 49.909 65.685 1.00 18.56 43 LEU A N 1
ATOM 2099 C CA . LEU B 1 24 ? -4.851 51.258 65.583 1.00 18.97 43 LEU A CA 1
ATOM 2100 C C . LEU B 1 24 ? -6.189 51.254 64.825 1.00 20.60 43 LEU A C 1
ATOM 2101 O O . LEU B 1 24 ? -7.164 51.863 65.277 1.00 20.06 43 LEU A O 1
ATOM 2106 N N . ALA B 1 25 ? -6.244 50.592 63.674 1.00 18.33 44 ALA A N 1
ATOM 2107 C CA . ALA B 1 25 ? -7.473 50.564 62.872 1.00 18.47 44 ALA A CA 1
ATOM 2108 C C . ALA B 1 25 ? -8.625 49.975 63.681 1.00 20.79 44 ALA A C 1
ATOM 2109 O O . ALA B 1 25 ? -9.732 50.527 63.700 1.00 21.93 44 ALA A O 1
ATOM 2111 N N . ALA B 1 26 ? -8.367 48.862 64.378 1.00 17.05 45 ALA A N 1
ATOM 2112 C CA . ALA B 1 26 ? -9.424 48.232 65.184 1.00 19.31 45 ALA A CA 1
ATOM 2113 C C . ALA B 1 26 ? -9.876 49.117 66.333 1.00 22.64 45 ALA A C 1
ATOM 2114 O O . ALA B 1 26 ? -11.072 49.147 66.647 1.00 21.86 45 ALA A O 1
ATOM 2116 N N . SER B 1 27 ? -8.941 49.861 66.945 1.00 20.99 46 SER A N 1
ATOM 2117 C CA . SER B 1 27 ? -9.277 50.786 68.024 1.00 21.67 46 SER A CA 1
ATOM 2118 C C . SER B 1 27 ? -10.211 51.892 67.533 1.00 25.64 46 SER A C 1
ATOM 2119 O O . SER B 1 27 ? -11.201 52.234 68.206 1.00 23.48 46 SER A O 1
ATOM 2122 N N . LEU B 1 28 ? -9.880 52.498 66.403 1.00 21.91 47 LEU A N 1
ATOM 2123 C CA . LEU B 1 28 ? -10.734 53.497 65.768 1.00 23.15 47 LEU A CA 1
ATOM 2124 C C . LEU B 1 28 ? -12.096 52.905 65.430 1.00 23.02 47 LEU A C 1
ATOM 2125 O O . LEU B 1 28 ? -13.146 53.494 65.750 1.00 23.56 47 LEU A O 1
ATOM 2130 N N . ALA B 1 29 ? -12.111 51.722 64.805 1.00 20.51 48 ALA A N 1
ATOM 2131 C CA . ALA B 1 29 ? -13.388 51.113 64.424 1.00 20.16 48 ALA A CA 1
ATOM 2132 C C . ALA B 1 29 ? -14.223 50.782 65.642 1.00 23.37 48 ALA A C 1
ATOM 2133 O O . ALA B 1 29 ? -15.453 50.883 65.562 1.00 22.56 48 ALA A O 1
ATOM 2135 N N . SER B 1 30 ? -13.590 50.390 66.759 1.00 21.04 49 SER A N 1
ATOM 2136 C CA . SER B 1 30 ? -14.330 50.113 68.006 1.00 22.21 49 SER A CA 1
ATOM 2137 C C . SER B 1 30 ? -14.976 51.349 68.589 1.00 24.61 49 SER A C 1
ATOM 2138 O O . SER B 1 30 ? -15.982 51.231 69.320 1.00 26.88 49 SER A O 1
ATOM 2141 N N . ALA B 1 31 ? -14.453 52.521 68.279 1.00 24.65 50 ALA A N 1
ATOM 2142 C CA . ALA B 1 31 ? -15.095 53.776 68.628 1.00 23.68 50 ALA A CA 1
ATOM 2143 C C . ALA B 1 31 ? -16.039 54.281 67.550 1.00 23.65 50 ALA A C 1
ATOM 2144 O O . ALA B 1 31 ? -16.405 55.458 67.569 1.00 27.31 50 ALA A O 1
ATOM 2146 N N . GLU B 1 32 ? -16.475 53.419 66.642 1.00 23.43 51 GLU A N 1
ATOM 2147 C CA . GLU B 1 32 ? -17.445 53.770 65.595 1.00 23.14 51 GLU A CA 1
ATOM 2148 C C . GLU B 1 32 ? -16.932 54.891 64.690 1.00 27.17 51 GLU A C 1
ATOM 2149 O O . GLU B 1 32 ? -17.686 55.744 64.210 1.00 26.11 51 GLU A O 1
ATOM 2155 N N . ARG B 1 33 ? -15.622 54.887 64.441 1.00 23.79 52 ARG A N 1
ATOM 2156 C CA . ARG B 1 33 ? -15.064 55.651 63.334 1.00 23.67 52 ARG A CA 1
ATOM 2157 C C . ARG B 1 33 ? -14.966 54.715 62.151 1.00 23.63 52 ARG A C 1
ATOM 2158 O O . ARG B 1 33 ? -14.389 53.622 62.285 1.00 22.85 52 ARG A O 1
ATOM 2166 N N . ARG B 1 34 ? -15.558 55.105 61.016 1.00 22.49 53 ARG A N 1
ATOM 2167 C CA . ARG B 1 34 ? -15.454 54.260 59.840 1.00 19.56 53 ARG A CA 1
ATOM 2168 C C . ARG B 1 34 ? -13.998 54.210 59.399 1.00 19.58 53 ARG A C 1
ATOM 2169 O O . ARG B 1 34 ? -13.420 55.246 59.044 1.00 20.08 53 ARG A O 1
ATOM 2177 N N . THR B 1 35 ? -13.430 53.008 59.361 1.00 18.61 54 THR A N 1
ATOM 2178 C CA . THR B 1 35 ? -11.989 52.845 59.149 1.00 18.13 54 THR A CA 1
ATOM 2179 C C . THR B 1 35 ? -11.731 51.850 58.050 1.00 19.22 54 THR A C 1
ATOM 2180 O O . THR B 1 35 ? -12.334 50.775 58.023 1.00 19.76 54 THR A O 1
ATOM 2184 N N . LEU B 1 36 ? -10.841 52.203 57.131 1.00 19.81 55 LEU A N 1
ATOM 2185 C CA . LEU B 1 36 ? -10.403 51.311 56.066 1.00 21.28 55 LEU A CA 1
ATOM 2186 C C . LEU B 1 36 ? -8.925 51.033 56.287 1.00 18.81 55 LEU A C 1
ATOM 2187 O O . LEU B 1 36 ? -8.147 51.980 56.438 1.00 19.76 55 LEU A O 1
ATOM 2192 N N . LEU B 1 37 ? -8.552 49.757 56.286 1.00 17.40 56 LEU A N 1
ATOM 2193 C CA . LEU B 1 37 ? -7.137 49.355 56.369 1.00 16.95 56 LEU A CA 1
ATOM 2194 C C . LEU B 1 37 ? -6.713 48.812 55.019 1.00 17.62 56 LEU A C 1
ATOM 2195 O O . LEU B 1 37 ? -7.234 47.787 54.573 1.00 19.40 56 LEU A O 1
ATOM 2200 N N . VAL B 1 38 ? -5.711 49.455 54.395 1.00 18.06 57 VAL A N 1
ATOM 2201 C CA . VAL B 1 38 ? -5.224 49.092 53.073 1.00 19.49 57 VAL A CA 1
ATOM 2202 C C . VAL B 1 38 ? -3.854 48.471 53.310 1.00 19.08 57 VAL A C 1
ATOM 2203 O O . VAL B 1 38 ? -2.976 49.121 53.882 1.00 18.72 57 VAL A O 1
ATOM 2207 N N . ASP B 1 39 ? -3.666 47.239 52.840 1.00 17.18 58 ASP A N 1
ATOM 2208 C CA . ASP B 1 39 ? -2.410 46.525 52.978 1.00 16.00 58 ASP A CA 1
ATOM 2209 C C . ASP B 1 39 ? -1.586 46.716 51.696 1.00 19.27 58 ASP A C 1
ATOM 2210 O O . ASP B 1 39 ? -1.953 46.201 50.617 1.00 19.15 58 ASP A O 1
ATOM 2215 N N . MET B 1 40 ? -0.496 47.486 51.792 1.00 17.66 59 MET A N 1
ATOM 2216 C CA . MET B 1 40 ? 0.374 47.705 50.640 1.00 18.06 59 MET A CA 1
ATOM 2217 C C . MET B 1 40 ? 1.640 46.851 50.674 1.00 20.57 59 MET A C 1
ATOM 2218 O O . MET B 1 40 ? 2.499 47.020 49.810 1.00 19.22 59 MET A O 1
ATOM 2223 N N . ALA B 1 41 ? 1.735 45.914 51.590 1.00 18.16 60 ALA A N 1
ATOM 2224 C CA . ALA B 1 41 ? 2.934 45.071 51.691 1.00 18.17 60 ALA A CA 1
ATOM 2225 C C . ALA B 1 41 ? 2.691 43.762 50.931 1.00 19.62 60 ALA A C 1
ATOM 2226 O O . ALA B 1 41 ? 1.676 43.097 51.165 1.00 18.37 60 ALA A O 1
ATOM 2228 N N . PRO B 1 42 ? 3.619 43.301 50.103 1.00 18.31 61 PRO A N 1
ATOM 2229 C CA . PRO B 1 42 ? 3.413 42.016 49.426 1.00 19.92 61 PRO A CA 1
ATOM 2230 C C . PRO B 1 42 ? 3.255 40.865 50.394 1.00 19.49 61 PRO A C 1
ATOM 2231 O O . PRO B 1 42 ? 2.675 39.840 50.010 1.00 20.46 61 PRO A O 1
ATOM 2235 N N . GLN B 1 43 ? 3.801 40.987 51.617 1.00 19.98 62 GLN A N 1
ATOM 2236 C CA . GLN B 1 43 ? 3.652 39.924 52.616 1.00 19.91 62 GLN A CA 1
ATOM 2237 C C . GLN B 1 43 ? 2.210 39.749 53.078 1.00 20.88 62 GLN A C 1
ATOM 2238 O O . GLN B 1 43 ? 1.852 38.652 53.514 1.00 20.62 62 GLN A O 1
ATOM 2244 N N . GLY B 1 44 ? 1.379 40.791 52.997 1.00 16.36 63 GLY A N 1
ATOM 2245 C CA . GLY B 1 44 ? -0.057 40.740 53.313 1.00 16.04 63 GLY A CA 1
ATOM 2246 C C . GLY B 1 44 ? -0.352 40.434 54.765 1.00 17.76 63 GLY A C 1
ATOM 2247 O O . GLY B 1 44 ? -1.404 39.858 55.070 1.00 21.02 63 GLY A O 1
ATOM 2248 N N . ASN B 1 45 ? 0.516 40.868 55.687 1.00 19.22 64 ASN A N 1
ATOM 2249 C CA . ASN B 1 45 ? 0.275 40.540 57.082 1.00 18.56 64 ASN A CA 1
ATOM 2250 C C . ASN B 1 45 ? -0.882 41.324 57.680 1.00 19.16 64 ASN A C 1
ATOM 2251 O O . ASN B 1 45 ? -1.554 40.803 58.564 1.00 19.15 64 ASN A O 1
ATOM 2256 N N . ALA B 1 46 ? -1.201 42.536 57.197 1.00 18.13 65 ALA A N 1
ATOM 2257 C CA . ALA B 1 46 ? -2.330 43.265 57.812 1.00 19.15 65 ALA A CA 1
ATOM 2258 C C . ALA B 1 46 ? -3.645 42.533 57.536 1.00 20.33 65 ALA A C 1
ATOM 2259 O O . ALA B 1 46 ? -4.481 42.377 58.436 1.00 19.32 65 ALA A O 1
ATOM 2261 N N . GLY B 1 47 ? -3.818 42.040 56.307 1.00 18.38 66 GLY A N 1
ATOM 2262 C CA . GLY B 1 47 ? -4.982 41.225 56.007 1.00 19.80 66 GLY A CA 1
ATOM 2263 C C . GLY B 1 47 ? -4.994 39.908 56.757 1.00 22.58 66 GLY A C 1
ATOM 2264 O O . GLY B 1 47 ? -6.021 39.543 57.354 1.00 21.71 66 GLY A O 1
ATOM 2265 N N . SER B 1 48 ? -3.852 39.217 56.801 1.00 23.26 67 SER A N 1
ATOM 2266 C CA . SER B 1 48 ? -3.803 37.908 57.454 1.00 21.95 67 SER A CA 1
ATOM 2267 C C . SER B 1 48 ? -4.099 38.015 58.942 1.00 22.51 67 SER A C 1
ATOM 2268 O O . SER B 1 48 ? -4.747 37.134 59.533 1.00 25.74 67 SER A O 1
ATOM 2271 N N . GLY B 1 49 ? -3.589 39.059 59.589 1.00 22.10 68 GLY A N 1
ATOM 2272 C CA . GLY B 1 49 ? -3.824 39.249 61.009 1.00 20.46 68 GLY A CA 1
ATOM 2273 C C . GLY B 1 49 ? -5.264 39.575 61.340 1.00 22.97 68 GLY A C 1
ATOM 2274 O O . GLY B 1 49 ? -5.629 39.607 62.519 1.00 24.08 68 GLY A O 1
ATOM 2275 N N . LEU B 1 50 ? -6.080 39.846 60.317 1.00 20.24 69 LEU A N 1
ATOM 2276 C CA . LEU B 1 50 ? -7.522 40.006 60.486 1.00 20.88 69 LEU A CA 1
ATOM 2277 C C . LEU B 1 50 ? -8.304 38.876 59.810 1.00 22.41 69 LEU A C 1
ATOM 2278 O O . LEU B 1 50 ? -9.514 39.005 59.572 1.00 24.30 69 LEU A O 1
ATOM 2283 N N . GLY B 1 51 ? -7.665 37.754 59.530 1.00 24.75 70 GLY A N 1
ATOM 2284 C CA . GLY B 1 51 ? -8.374 36.617 58.958 1.00 24.94 70 GLY A CA 1
ATOM 2285 C C . GLY B 1 51 ? -8.650 36.683 57.468 1.00 27.31 70 GLY A C 1
ATOM 2286 O O . GLY B 1 51 ? -9.471 35.897 56.968 1.00 28.94 70 GLY A O 1
ATOM 2287 N N . ILE B 1 52 ? -7.961 37.565 56.729 1.00 23.99 71 ILE A N 1
ATOM 2288 C CA . ILE B 1 52 ? -8.185 37.777 55.295 1.00 25.04 71 ILE A CA 1
ATOM 2289 C C . ILE B 1 52 ? -6.943 37.398 54.521 1.00 31.14 71 ILE A C 1
ATOM 2290 O O . ILE B 1 52 ? -5.895 38.030 54.678 1.00 28.93 71 ILE A O 1
ATOM 2295 N N . LYS B 1 53 ? -7.086 36.470 53.582 1.00 33.83 72 LYS A N 1
ATOM 2296 C CA . LYS B 1 53 ? -5.992 36.266 52.635 1.00 33.37 72 LYS A CA 1
ATOM 2297 C C . LYS B 1 53 ? -6.586 35.795 51.321 1.00 40.12 72 LYS A C 1
ATOM 2298 O O . LYS B 1 53 ? -7.470 34.936 51.324 1.00 45.60 72 LYS A O 1
ATOM 2304 N N . GLN B 1 54 ? -6.115 36.347 50.199 1.00 43.22 73 GLN A N 1
ATOM 2305 C CA . GLN B 1 54 ? -6.713 36.012 48.913 1.00 40.22 73 GLN A CA 1
ATOM 2306 C C . GLN B 1 54 ? -5.816 35.056 48.142 1.00 44.90 73 GLN A C 1
ATOM 2307 O O . GLN B 1 54 ? -4.589 35.096 48.256 1.00 46.44 73 GLN A O 1
ATOM 2313 N N . ASP B 1 55 ? -6.446 34.204 47.335 1.00 42.53 74 ASP A N 1
ATOM 2314 C CA . ASP B 1 55 ? -5.704 33.163 46.628 1.00 50.69 74 ASP A CA 1
ATOM 2315 C C . ASP B 1 55 ? -4.912 33.719 45.449 1.00 51.48 74 ASP A C 1
ATOM 2316 O O . ASP B 1 55 ? -3.886 33.141 45.057 1.00 53.05 74 ASP A O 1
ATOM 2321 N N . ASN B 1 56 ? -5.361 34.820 44.862 1.00 44.65 75 ASN A N 1
ATOM 2322 C CA . ASN B 1 56 ? -4.651 35.424 43.732 1.00 43.99 75 ASN A CA 1
ATOM 2323 C C . ASN B 1 56 ? -4.903 36.925 43.800 1.00 38.33 75 ASN A C 1
ATOM 2324 O O . ASN B 1 56 ? -5.280 37.452 44.852 1.00 40.04 75 ASN A O 1
ATOM 2329 N N . ILE B 1 57 ? -4.736 37.616 42.670 1.00 39.15 76 ILE A N 1
ATOM 2330 C CA . ILE B 1 57 ? -4.834 39.073 42.709 1.00 35.13 76 ILE A CA 1
ATOM 2331 C C . ILE B 1 57 ? -6.264 39.552 42.843 1.00 35.26 76 ILE A C 1
ATOM 2332 O O . ILE B 1 57 ? -6.483 40.710 43.221 1.00 29.32 76 ILE A O 1
ATOM 2337 N N . THR B 1 58 ? -7.255 38.703 42.550 1.00 35.93 77 THR A N 1
ATOM 2338 C CA . THR B 1 58 ? -8.636 39.158 42.569 1.00 35.50 77 THR A CA 1
ATOM 2339 C C . THR B 1 58 ? -9.078 39.551 43.970 1.00 33.69 77 THR A C 1
ATOM 2340 O O . THR B 1 58 ? -8.958 38.780 44.928 1.00 36.07 77 THR A O 1
ATOM 2344 N N . GLY B 1 59 ? -9.635 40.739 44.071 1.00 29.31 78 GLY A N 1
ATOM 2345 C CA . GLY B 1 59 ? -10.081 41.227 45.332 1.00 26.35 78 GLY A CA 1
ATOM 2346 C C . GLY B 1 59 ? -9.011 41.935 46.114 1.00 25.83 78 GLY A C 1
ATOM 2347 O O . GLY B 1 59 ? -9.280 42.300 47.262 1.00 26.67 78 GLY A O 1
ATOM 2348 N N . THR B 1 60 ? -7.828 42.173 45.521 1.00 20.48 79 THR A N 1
ATOM 2349 C CA . THR B 1 60 ? -6.727 42.818 46.258 1.00 19.69 79 THR A CA 1
ATOM 2350 C C . THR B 1 60 ? -6.365 44.185 45.697 1.00 23.70 79 THR A C 1
ATOM 2351 O O . THR B 1 60 ? -6.787 44.581 44.612 1.00 22.03 79 THR A O 1
ATOM 2355 N N . ILE B 1 61 ? -5.550 44.911 46.470 1.00 19.74 80 ILE A N 1
ATOM 2356 C CA . ILE B 1 61 ? -5.173 46.266 46.071 1.00 19.22 80 ILE A CA 1
ATOM 2357 C C . ILE B 1 61 ? -4.455 46.287 44.735 1.00 21.35 80 ILE A C 1
ATOM 2358 O O . ILE B 1 61 ? -4.426 47.333 44.063 1.00 21.39 80 ILE A O 1
ATOM 2363 N N . TYR B 1 62 ? -3.784 45.184 44.358 1.00 22.29 81 TYR A N 1
ATOM 2364 C CA . TYR B 1 62 ? -3.127 45.112 43.055 1.00 21.17 81 TYR A CA 1
ATOM 2365 C C . TYR B 1 62 ? -4.069 45.570 41.930 1.00 21.60 81 TYR A C 1
ATOM 2366 O O . TYR B 1 62 ? -3.652 46.310 41.017 1.00 21.92 81 TYR A O 1
ATOM 2375 N N . GLU B 1 63 ? -5.329 45.149 41.992 1.00 22.88 82 GLU A N 1
ATOM 2376 C CA . GLU B 1 63 ? -6.276 45.463 40.901 1.00 22.93 82 GLU A CA 1
ATOM 2377 C C . GLU B 1 63 ? -6.573 46.956 40.801 1.00 23.78 82 GLU A C 1
ATOM 2378 O O . GLU B 1 63 ? -6.814 47.481 39.695 1.00 23.96 82 GLU A O 1
ATOM 2384 N N . ALA B 1 64 ? -6.554 47.662 41.922 1.00 20.94 83 ALA A N 1
ATOM 2385 C CA . ALA B 1 64 ? -6.697 49.106 41.885 1.00 25.69 83 ALA A CA 1
ATOM 2386 C C . ALA B 1 64 ? -5.419 49.814 41.433 1.00 28.29 83 ALA A C 1
ATOM 2387 O O . ALA B 1 64 ? -5.514 50.868 40.800 1.00 29.02 83 ALA A O 1
ATOM 2389 N N . LEU B 1 65 ? -4.231 49.283 41.755 1.00 23.06 84 LEU A N 1
ATOM 2390 C CA . LEU B 1 65 ? -2.999 49.994 41.422 1.00 20.67 84 LEU A CA 1
ATOM 2391 C C . LEU B 1 65 ? -2.636 49.871 39.942 1.00 23.47 84 LEU A C 1
ATOM 2392 O O . LEU B 1 65 ? -2.104 50.818 39.366 1.00 24.57 84 LEU A O 1
ATOM 2397 N N . LEU B 1 66 ? -2.869 48.707 39.337 1.00 22.25 85 LEU A N 1
ATOM 2398 C CA . LEU B 1 66 ? -2.462 48.419 37.968 1.00 23.31 85 LEU A CA 1
ATOM 2399 C C . LEU B 1 66 ? -3.613 48.185 36.987 1.00 23.18 85 LEU A C 1
ATOM 2400 O O . LEU B 1 66 ? -3.404 48.395 35.788 1.00 26.58 85 LEU A O 1
ATOM 2405 N N . ASN B 1 67 ? -4.790 47.741 37.453 1.00 25.05 86 ASN A N 1
ATOM 2406 C CA . ASN B 1 67 ? -5.859 47.332 36.539 1.00 26.46 86 ASN A CA 1
ATOM 2407 C C . ASN B 1 67 ? -7.069 48.266 36.555 1.00 29.25 86 ASN A C 1
ATOM 2408 O O . ASN B 1 67 ? -8.135 47.888 36.039 1.00 28.89 86 ASN A O 1
ATOM 2413 N N . ASP B 1 68 ? -6.954 49.460 37.132 1.00 23.91 87 ASP A N 1
ATOM 2414 C CA . ASP B 1 68 ? -8.036 50.451 37.122 1.00 28.47 87 ASP A CA 1
ATOM 2415 C C . ASP B 1 68 ? -9.323 49.949 37.773 1.00 30.45 87 ASP A C 1
ATOM 2416 O O . ASP B 1 68 ? -10.422 50.401 37.417 1.00 31.45 87 ASP A O 1
ATOM 2421 N N . ARG B 1 69 ? -9.216 49.010 38.725 1.00 23.16 88 ARG A N 1
ATOM 2422 C CA . ARG B 1 69 ? -10.466 48.540 39.344 1.00 24.22 88 ARG A CA 1
ATOM 2423 C C . ARG B 1 69 ? -10.847 49.453 40.496 1.00 24.24 88 ARG A C 1
ATOM 2424 O O . ARG B 1 69 ? -9.985 49.814 41.285 1.00 25.92 88 ARG A O 1
ATOM 2432 N N . PRO B 1 70 ? -12.113 49.876 40.618 1.00 23.70 89 PRO A N 1
ATOM 2433 C CA . PRO B 1 70 ? -12.482 50.794 41.699 1.00 26.46 89 PRO A CA 1
ATOM 2434 C C . PRO B 1 70 ? -12.230 50.143 43.047 1.00 23.07 89 PRO A C 1
ATOM 2435 O O . PRO B 1 70 ? -12.532 48.960 43.241 1.00 25.69 89 PRO A O 1
ATOM 2439 N N . ILE B 1 71 ? -11.675 50.917 43.980 1.00 24.17 90 ILE A N 1
ATOM 2440 C CA . ILE B 1 71 ? -11.374 50.314 45.272 1.00 27.05 90 ILE A CA 1
ATOM 2441 C C . ILE B 1 71 ? -12.650 49.934 46.000 1.00 24.22 90 ILE A C 1
ATOM 2442 O O . ILE B 1 71 ? -12.633 49.004 46.805 1.00 24.76 90 ILE A O 1
ATOM 2447 N N . GLN B 1 72 ? -13.799 50.536 45.631 1.00 28.25 91 GLN A N 1
ATOM 2448 C CA . GLN B 1 72 ? -15.073 50.162 46.235 1.00 30.08 91 GLN A CA 1
ATOM 2449 C C . GLN B 1 72 ? -15.347 48.681 46.062 1.00 26.19 91 GLN A C 1
ATOM 2450 O O . GLN B 1 72 ? -16.096 48.095 46.846 1.00 31.51 91 GLN A O 1
ATOM 2456 N N . GLU B 1 73 ? -14.803 48.070 45.011 1.00 23.81 92 GLU A N 1
ATOM 2457 C CA . GLU B 1 73 ? -15.065 46.669 44.725 1.00 24.59 92 GLU A CA 1
ATOM 2458 C C . GLU B 1 73 ? -14.162 45.756 45.518 1.00 24.04 92 GLU A C 1
ATOM 2459 O O . GLU B 1 73 ? -14.285 44.534 45.413 1.00 26.60 92 GLU A O 1
ATOM 2465 N N . LEU B 1 74 ? -13.209 46.322 46.262 1.00 25.63 93 LEU A N 1
ATOM 2466 C CA . LEU B 1 74 ? -12.184 45.529 46.914 1.00 24.74 93 LEU A CA 1
ATOM 2467 C C . LEU B 1 74 ? -12.312 45.543 48.439 1.00 25.25 93 LEU A C 1
ATOM 2468 O O . LEU B 1 74 ? -11.349 45.168 49.121 1.00 24.13 93 LEU A O 1
ATOM 2473 N N . LEU B 1 75 ? -13.433 46.025 48.998 1.00 24.46 94 LEU A N 1
ATOM 2474 C CA . LEU B 1 75 ? -13.576 46.124 50.453 1.00 24.84 94 LEU A CA 1
ATOM 2475 C C . LEU B 1 75 ? -13.974 44.780 51.057 1.00 25.13 94 LEU A C 1
ATOM 2476 O O . LEU B 1 75 ? -14.960 44.162 50.636 1.00 31.53 94 LEU A O 1
ATOM 2481 N N . HIS B 1 76 ? -13.207 44.326 52.059 1.00 19.61 95 HIS A N 1
ATOM 2482 C CA . HIS B 1 76 ? -13.471 43.067 52.749 1.00 21.55 95 HIS A CA 1
ATOM 2483 C C . HIS B 1 76 ? -13.955 43.329 54.162 1.00 19.37 95 HIS A C 1
ATOM 2484 O O . HIS B 1 76 ? -13.397 44.169 54.876 1.00 20.80 95 HIS A O 1
ATOM 2491 N N . PRO B 1 77 ? -15.002 42.641 54.592 1.00 19.09 96 PRO A N 1
ATOM 2492 C CA . PRO B 1 77 ? -15.498 42.814 55.971 1.00 18.22 96 PRO A CA 1
ATOM 2493 C C . PRO B 1 77 ? -14.569 42.170 56.997 1.00 18.93 96 PRO A C 1
ATOM 2494 O O . PRO B 1 77 ? -13.791 41.244 56.695 1.00 23.84 96 PRO A O 1
ATOM 2498 N N . THR B 1 78 ? -14.682 42.648 58.233 1.00 20.70 97 THR A N 1
ATOM 2499 C CA . THR B 1 78 ? -13.924 42.042 59.325 1.00 20.45 97 THR A CA 1
ATOM 2500 C C . THR B 1 78 ? -14.895 41.729 60.466 1.00 22.31 97 THR A C 1
ATOM 2501 O O . THR B 1 78 ? -16.116 41.914 60.316 1.00 21.18 97 THR A O 1
ATOM 2505 N N . GLU B 1 79 ? -14.361 41.316 61.628 1.00 22.32 98 GLU A N 1
ATOM 2506 C CA . GLU B 1 79 ? -15.203 41.116 62.806 1.00 24.34 98 GLU A CA 1
ATOM 2507 C C . GLU B 1 79 ? -15.712 42.422 63.420 1.00 21.40 98 GLU A C 1
ATOM 2508 O O . GLU B 1 79 ? -16.479 42.377 64.379 1.00 21.91 98 GLU A O 1
ATOM 2514 N N . LEU B 1 80 ? -15.293 43.584 62.919 1.00 20.69 99 LEU A N 1
ATOM 2515 C CA . LEU B 1 80 ? -15.748 44.885 63.400 1.00 19.02 99 LEU A CA 1
ATOM 2516 C C . LEU B 1 80 ? -16.506 45.569 62.271 1.00 22.13 99 LEU A C 1
ATOM 2517 O O . LEU B 1 80 ? -15.967 45.739 61.166 1.00 21.58 99 LEU A O 1
ATOM 2522 N N . ARG B 1 81 ? -17.764 45.944 62.539 1.00 19.71 100 ARG A N 1
ATOM 2523 C CA . ARG B 1 81 ? -18.579 46.535 61.482 1.00 19.76 100 ARG A CA 1
ATOM 2524 C C . ARG B 1 81 ? -17.959 47.787 60.897 1.00 21.50 100 ARG A C 1
ATOM 2525 O O . ARG B 1 81 ? -18.191 48.093 59.722 1.00 22.36 100 ARG A O 1
ATOM 2533 N N . TYR B 1 82 ? -17.243 48.566 61.706 1.00 21.54 101 TYR A N 1
ATOM 2534 C CA . TYR B 1 82 ? -16.677 49.821 61.229 1.00 20.48 101 TYR A CA 1
ATOM 2535 C C . TYR B 1 82 ? -15.264 49.672 60.660 1.00 21.30 101 TYR A C 1
ATOM 2536 O O . TYR B 1 82 ? -14.633 50.688 60.378 1.00 24.16 101 TYR A O 1
ATOM 2545 N N . LEU B 1 83 ? -14.751 48.449 60.528 1.00 19.32 102 LEU A N 1
ATOM 2546 C CA . LEU B 1 83 ? -13.437 48.196 59.920 1.00 18.10 102 LEU A CA 1
ATOM 2547 C C . LEU B 1 83 ? -13.549 47.320 58.670 1.00 18.48 102 LEU A C 1
ATOM 2548 O O . LEU B 1 83 ? -13.965 46.149 58.752 1.00 19.29 102 LEU A O 1
ATOM 2553 N N . GLN B 1 84 ? -13.119 47.849 57.507 1.00 19.17 103 GLN A N 1
ATOM 2554 C CA . GLN B 1 84 ? -12.992 47.020 56.304 1.00 16.78 103 GLN A CA 1
ATOM 2555 C C . GLN B 1 84 ? -11.516 46.977 55.926 1.00 18.28 103 GLN A C 1
ATOM 2556 O O . GLN B 1 84 ? -10.722 47.814 56.386 1.00 22.18 103 GLN A O 1
ATOM 2562 N N . VAL B 1 85 ? -11.143 45.991 55.107 1.00 18.05 104 VAL A N 1
ATOM 2563 C CA . VAL B 1 85 ? -9.754 45.794 54.688 1.00 19.57 104 VAL A CA 1
ATOM 2564 C C . VAL B 1 85 ? -9.678 45.699 53.159 1.00 19.70 104 VAL A C 1
ATOM 2565 O O . VAL B 1 85 ? -10.481 45.003 52.515 1.00 18.98 104 VAL A O 1
ATOM 2569 N N . VAL B 1 86 ? -8.669 46.351 52.548 1.00 17.84 105 VAL A N 1
ATOM 2570 C CA . VAL B 1 86 ? -8.312 46.010 51.193 1.00 20.59 105 VAL A CA 1
ATOM 2571 C C . VAL B 1 86 ? -7.004 45.224 51.259 1.00 17.18 105 VAL A C 1
ATOM 2572 O O . VAL B 1 86 ? -5.987 45.780 51.698 1.00 19.91 105 VAL A O 1
ATOM 2576 N N . PRO B 1 87 ? -7.002 43.929 50.940 1.00 20.16 106 PRO A N 1
ATOM 2577 C CA . PRO B 1 87 ? -5.834 43.093 51.214 1.00 19.97 106 PRO A CA 1
ATOM 2578 C C . PRO B 1 87 ? -4.807 43.182 50.097 1.00 18.88 106 PRO A C 1
ATOM 2579 O O . PRO B 1 87 ? -5.035 43.752 49.013 1.00 18.97 106 PRO A O 1
ATOM 2583 N N . ALA B 1 88 ? -3.620 42.626 50.417 1.00 17.47 107 ALA A N 1
ATOM 2584 C CA . ALA B 1 88 ? -2.498 42.595 49.507 1.00 17.86 107 ALA A CA 1
ATOM 2585 C C . ALA B 1 88 ? -2.434 41.253 48.789 1.00 22.10 107 ALA A C 1
ATOM 2586 O O . ALA B 1 88 ? -3.306 40.397 48.898 1.00 24.14 107 ALA A O 1
ATOM 2588 N N . THR B 1 89 ? -1.386 41.097 47.985 1.00 20.61 108 THR A N 1
ATOM 2589 C CA . THR B 1 89 ? -0.989 39.884 47.292 1.00 23.83 108 THR A CA 1
ATOM 2590 C C . THR B 1 89 ? 0.520 39.849 47.206 1.00 18.80 108 THR A C 1
ATOM 2591 O O . THR B 1 89 ? 1.139 40.907 47.083 1.00 20.17 108 THR A O 1
ATOM 2595 N N . PRO B 1 90 ? 1.152 38.664 47.188 1.00 21.35 109 PRO A N 1
ATOM 2596 C CA . PRO B 1 90 ? 2.581 38.621 46.877 1.00 20.18 109 PRO A CA 1
ATOM 2597 C C . PRO B 1 90 ? 2.911 39.161 45.511 1.00 20.13 109 PRO A C 1
ATOM 2598 O O . PRO B 1 90 ? 4.071 39.552 45.307 1.00 20.91 109 PRO A O 1
ATOM 2602 N N . ASP B 1 91 ? 1.932 39.218 44.591 1.00 21.17 110 ASP A N 1
ATOM 2603 C CA . ASP B 1 91 ? 2.146 39.814 43.270 1.00 22.71 110 ASP A CA 1
ATOM 2604 C C . ASP B 1 91 ? 2.392 41.309 43.353 1.00 22.18 110 ASP A C 1
ATOM 2605 O O . ASP B 1 91 ? 2.750 41.931 42.335 1.00 22.18 110 ASP A O 1
ATOM 2610 N N . LEU B 1 92 ? 2.230 41.919 44.539 1.00 18.68 111 LEU A N 1
ATOM 2611 C CA . LEU B 1 92 ? 2.661 43.312 44.631 1.00 17.26 111 LEU A CA 1
ATOM 2612 C C . LEU B 1 92 ? 4.168 43.475 44.398 1.00 19.89 111 LEU A C 1
ATOM 2613 O O . LEU B 1 92 ? 4.595 44.557 43.990 1.00 19.30 111 LEU A O 1
ATOM 2618 N N . THR B 1 93 ? 4.978 42.440 44.627 1.00 18.05 112 THR A N 1
ATOM 2619 C CA . THR B 1 93 ? 6.392 42.546 44.260 1.00 19.60 112 THR A CA 1
ATOM 2620 C C . THR B 1 93 ? 6.557 42.843 42.764 1.00 22.31 112 THR A C 1
ATOM 2621 O O . THR B 1 93 ? 7.281 43.772 42.379 1.00 21.57 112 THR A O 1
ATOM 2625 N N . GLY B 1 94 ? 5.899 42.037 41.922 1.00 21.36 113 GLY A N 1
ATOM 2626 C CA . GLY B 1 94 ? 5.846 42.324 40.487 1.00 26.10 113 GLY A CA 1
ATOM 2627 C C . GLY B 1 94 ? 5.214 43.666 40.149 1.00 22.87 113 GLY A C 1
ATOM 2628 O O . GLY B 1 94 ? 5.659 44.352 39.232 1.00 25.05 113 GLY A O 1
ATOM 2629 N N . ALA B 1 95 ? 4.170 44.062 40.879 1.00 22.53 114 ALA A N 1
ATOM 2630 C CA . ALA B 1 95 ? 3.546 45.351 40.583 1.00 21.52 114 ALA A CA 1
ATOM 2631 C C . ALA B 1 95 ? 4.555 46.487 40.683 1.00 24.18 114 ALA A C 1
ATOM 2632 O O . ALA B 1 95 ? 4.532 47.434 39.895 1.00 24.70 114 ALA A O 1
ATOM 2634 N N . GLU B 1 96 ? 5.422 46.435 41.684 1.00 22.10 115 GLU A N 1
ATOM 2635 C CA . GLU B 1 96 ? 6.370 47.519 41.888 1.00 25.48 115 GLU A CA 1
ATOM 2636 C C . GLU B 1 96 ? 7.315 47.631 40.687 1.00 26.28 115 GLU A C 1
ATOM 2637 O O . GLU B 1 96 ? 7.670 48.738 40.250 1.00 29.27 115 GLU A O 1
ATOM 2643 N N . VAL B 1 97 ? 7.675 46.494 40.096 1.00 23.58 116 VAL A N 1
ATOM 2644 C CA . VAL B 1 97 ? 8.514 46.505 38.907 1.00 21.55 116 VAL A CA 1
ATOM 2645 C C . VAL B 1 97 ? 7.722 47.023 37.702 1.00 25.06 116 VAL A C 1
ATOM 2646 O O . VAL B 1 97 ? 8.222 47.825 36.901 1.00 24.55 116 VAL A O 1
ATOM 2650 N N . GLU B 1 98 ? 6.487 46.561 37.544 1.00 23.80 117 GLU A N 1
ATOM 2651 C CA . GLU B 1 98 ? 5.671 47.037 36.443 1.00 23.51 117 GLU A CA 1
ATOM 2652 C C . GLU B 1 98 ? 5.444 48.545 36.531 1.00 26.52 117 GLU A C 1
ATOM 2653 O O . GLU B 1 98 ? 5.463 49.244 35.504 1.00 27.45 117 GLU A O 1
ATOM 2659 N N . LEU B 1 99 ? 5.286 49.084 37.752 1.00 26.11 118 LEU A N 1
ATOM 2660 C CA . LEU B 1 99 ? 5.007 50.508 37.860 1.00 26.85 118 LEU A CA 1
ATOM 2661 C C . LEU B 1 99 ? 6.178 51.387 37.426 1.00 29.29 118 LEU A C 1
ATOM 2662 O O . LEU B 1 99 ? 5.954 52.541 37.031 1.00 25.13 118 LEU A O 1
ATOM 2667 N N . VAL B 1 100 ? 7.405 50.875 37.458 1.00 24.40 119 VAL A N 1
ATOM 2668 C CA . VAL B 1 100 ? 8.587 51.727 37.132 1.00 24.18 119 VAL A CA 1
ATOM 2669 C C . VAL B 1 100 ? 8.435 52.285 35.711 1.00 28.12 119 VAL A C 1
ATOM 2670 O O . VAL B 1 100 ? 8.834 53.431 35.491 1.00 31.21 119 VAL A O 1
ATOM 2674 N N . ASN B 1 101 ? 7.839 51.513 34.810 1.00 24.87 120 ASN A N 1
ATOM 2675 C CA . ASN B 1 101 ? 7.730 51.915 33.383 1.00 26.15 120 ASN A CA 1
ATOM 2676 C C . ASN B 1 101 ? 6.304 52.374 33.049 1.00 31.94 120 ASN A C 1
ATOM 2677 O O . ASN B 1 101 ? 5.894 52.226 31.895 1.00 36.69 120 ASN A O 1
ATOM 2682 N N . GLN B 1 102 ? 5.596 52.910 34.034 1.00 31.96 121 GLN A N 1
ATOM 2683 C CA . GLN B 1 102 ? 4.219 53.395 33.795 1.00 31.29 121 GLN A CA 1
ATOM 2684 C C . GLN B 1 102 ? 4.121 54.865 34.209 1.00 32.84 121 GLN A C 1
ATOM 2685 O O . GLN B 1 102 ? 4.999 55.344 34.927 1.00 31.96 121 GLN A O 1
ATOM 2691 N N . ASP B 1 103 ? 3.097 55.552 33.708 1.00 28.73 122 ASP A N 1
ATOM 2692 C CA . ASP B 1 103 ? 2.912 56.985 34.035 1.00 34.26 122 ASP A CA 1
ATOM 2693 C C . ASP B 1 103 ? 2.226 57.142 35.401 1.00 28.00 122 ASP A C 1
ATOM 2694 O O . ASP B 1 103 ? 1.552 56.195 35.822 1.00 30.19 122 ASP A O 1
ATOM 2699 N N . ASN B 1 104 ? 2.416 58.289 36.057 1.00 32.28 123 ASN A N 1
ATOM 2700 C CA . ASN B 1 104 ? 1.706 58.559 37.333 1.00 31.62 123 ASN A CA 1
ATOM 2701 C C . ASN B 1 104 ? 2.057 57.439 38.311 1.00 31.62 123 ASN A C 1
ATOM 2702 O O . ASN B 1 104 ? 1.199 57.100 39.124 1.00 27.85 123 ASN A O 1
ATOM 2707 N N . ARG B 1 105 ? 3.285 56.925 38.253 1.00 26.21 124 ARG A N 1
ATOM 2708 C CA . ARG B 1 105 ? 3.632 55.697 39.021 1.00 24.15 124 ARG A CA 1
ATOM 2709 C C . ARG B 1 105 ? 3.476 55.869 40.534 1.00 25.21 124 ARG A C 1
ATOM 2710 O O . ARG B 1 105 ? 3.149 54.879 41.192 1.00 22.55 124 ARG A O 1
ATOM 2718 N N . GLU B 1 106 ? 3.738 57.065 41.048 1.00 23.39 125 GLU A N 1
ATOM 2719 C CA . GLU B 1 106 ? 3.678 57.257 42.501 1.00 25.53 125 GLU A CA 1
ATOM 2720 C C . GLU B 1 106 ? 2.283 57.590 43.001 1.00 20.88 125 GLU A C 1
ATOM 2721 O O . GLU B 1 106 ? 2.083 57.654 44.213 1.00 21.06 125 GLU A O 1
ATOM 2727 N N . PHE B 1 107 ? 1.322 57.855 42.099 1.00 23.00 126 PHE A N 1
ATOM 2728 C CA . PHE B 1 107 ? 0.012 58.349 42.500 1.00 26.21 126 PHE A CA 1
ATOM 2729 C C . PHE B 1 107 ? -1.098 57.343 42.237 1.00 24.92 126 PHE A C 1
ATOM 2730 O O . PHE B 1 107 ? -2.277 57.701 42.340 1.00 24.62 126 PHE A O 1
ATOM 2738 N N . ARG B 1 108 ? -0.766 56.082 41.954 1.00 22.61 127 ARG A N 1
ATOM 2739 C CA . ARG B 1 108 ? -1.821 55.091 41.725 1.00 21.63 127 ARG A CA 1
ATOM 2740 C C . ARG B 1 108 ? -2.696 54.920 42.967 1.00 23.11 127 ARG A C 1
ATOM 2741 O O . ARG B 1 108 ? -3.926 54.832 42.871 1.00 23.45 127 ARG A O 1
ATO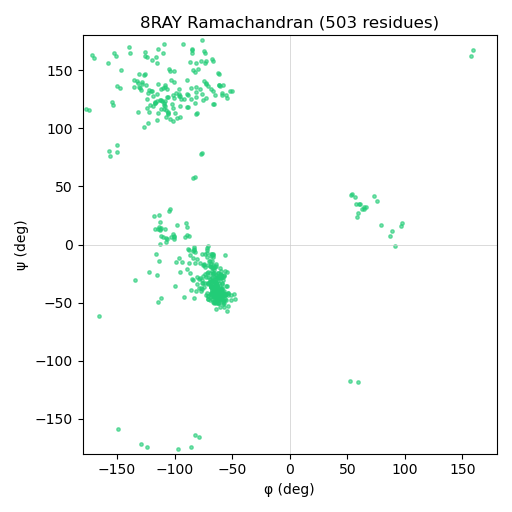M 2749 N N . LEU B 1 109 ? -2.080 54.842 44.161 1.00 19.30 128 LEU A N 1
ATOM 2750 C CA . LEU B 1 109 ? -2.910 54.660 45.334 1.00 19.50 128 LEU A CA 1
ATOM 2751 C C . LEU B 1 109 ? -3.681 55.938 45.636 1.00 19.14 128 LEU A C 1
ATOM 2752 O O . LEU B 1 109 ? -4.870 55.894 45.959 1.00 21.90 128 LEU A O 1
ATOM 2757 N N . ARG B 1 110 ? -3.021 57.089 45.521 1.00 21.61 129 ARG A N 1
ATOM 2758 C CA . ARG B 1 110 ? -3.702 58.355 45.794 1.00 22.24 129 ARG A CA 1
ATOM 2759 C C . ARG B 1 110 ? -4.956 58.480 44.940 1.00 26.39 129 ARG A C 1
ATOM 2760 O O . ARG B 1 110 ? -6.048 58.804 45.438 1.00 24.02 129 ARG A O 1
ATOM 2768 N N . ASP B 1 111 ? -4.816 58.194 43.645 1.00 23.15 130 ASP A N 1
ATOM 2769 C CA . ASP B 1 111 ? -5.967 58.358 42.741 1.00 24.75 130 ASP A CA 1
ATOM 2770 C C . ASP B 1 111 ? -7.072 57.341 43.047 1.00 28.03 130 ASP A C 1
ATOM 2771 O O . ASP B 1 111 ? -8.271 57.663 42.972 1.00 30.26 130 ASP A O 1
ATOM 2776 N N . ALA B 1 112 ? -6.693 56.103 43.376 1.00 24.02 131 ALA A N 1
ATOM 2777 C CA . ALA B 1 112 ? -7.659 55.059 43.675 1.00 27.75 131 ALA A CA 1
ATOM 2778 C C . ALA B 1 112 ? -8.426 55.323 44.968 1.00 25.73 131 ALA A C 1
ATOM 2779 O O . ALA B 1 112 ? -9.551 54.836 45.129 1.00 26.73 131 ALA A O 1
ATOM 2781 N N . LEU B 1 113 ? -7.828 56.024 45.925 1.00 28.96 132 LEU A N 1
ATOM 2782 C CA . LEU B 1 113 ? -8.551 56.285 47.158 1.00 30.96 132 LEU A CA 1
ATOM 2783 C C . LEU B 1 113 ? -9.538 57.446 47.026 1.00 36.85 132 LEU A C 1
ATOM 2784 O O . LEU B 1 113 ? -10.380 57.636 47.918 1.00 30.06 132 LEU A O 1
ATOM 2789 N N . ARG B 1 114 ? -9.465 58.230 45.944 1.00 33.49 133 ARG A N 1
ATOM 2790 C CA . ARG B 1 114 ? -10.367 59.376 45.822 1.00 37.88 133 ARG A CA 1
ATOM 2791 C C . ARG B 1 114 ? -11.848 59.041 45.978 1.00 34.22 133 ARG A C 1
ATOM 2792 O O . ARG B 1 114 ? -12.539 59.814 46.653 1.00 30.11 133 ARG A O 1
ATOM 2800 N N . PRO B 1 115 ? -12.395 57.970 45.389 1.00 32.57 134 PRO A N 1
ATOM 2801 C CA . PRO B 1 115 ? -13.852 57.710 45.508 1.00 37.98 134 PRO A CA 1
ATOM 2802 C C . PRO B 1 115 ? -14.323 57.375 46.915 1.00 38.55 134 PRO A C 1
ATOM 2803 O O . PRO B 1 115 ? -15.547 57.305 47.133 1.00 38.93 134 PRO A O 1
ATOM 2807 N N . LEU B 1 116 ? -13.401 57.171 47.863 1.00 35.07 135 LEU A N 1
ATOM 2808 C CA . LEU B 1 116 ? -13.692 56.800 49.244 1.00 37.56 135 LEU A CA 1
ATOM 2809 C C . LEU B 1 116 ? -13.353 57.880 50.253 1.00 33.51 135 LEU A C 1
ATOM 2810 O O . LEU B 1 116 ? -13.518 57.662 51.469 1.00 30.95 135 LEU A O 1
ATOM 2815 N N . ALA B 1 117 ? -12.842 59.025 49.809 1.00 38.86 136 ALA A N 1
ATOM 2816 C CA . ALA B 1 117 ? -12.216 59.918 50.782 1.00 40.45 136 ALA A CA 1
ATOM 2817 C C . ALA B 1 117 ? -13.232 60.398 51.806 1.00 36.26 136 ALA A C 1
ATOM 2818 O O . ALA B 1 117 ? -12.901 60.600 52.973 1.00 38.09 136 ALA A O 1
ATOM 2820 N N . ALA B 1 118 ? -14.470 60.607 51.382 1.00 33.60 137 ALA A N 1
ATOM 2821 C CA . ALA B 1 118 ? -15.507 61.106 52.267 1.00 30.75 137 ALA A CA 1
ATOM 2822 C C . ALA B 1 118 ? -16.429 60.005 52.759 1.00 29.80 137 ALA A C 1
ATOM 2823 O O . ALA B 1 118 ? -17.439 60.303 53.396 1.00 34.32 137 ALA A O 1
ATOM 2825 N N . GLU B 1 119 ? -16.124 58.745 52.469 1.00 25.52 138 GLU A N 1
ATOM 2826 C CA . GLU B 1 119 ? -16.880 57.624 53.033 1.00 23.02 138 GLU A CA 1
ATOM 2827 C C . GLU B 1 119 ? -16.258 57.003 54.272 1.00 28.32 138 GLU A C 1
ATOM 2828 O O . GLU B 1 119 ? -16.914 56.194 54.937 1.00 26.61 138 GLU A O 1
ATOM 2834 N N . TYR B 1 120 ? -15.017 57.352 54.592 1.00 24.19 139 TYR A N 1
ATOM 2835 C CA . TYR B 1 120 ? -14.322 56.807 55.754 1.00 24.04 139 TYR A CA 1
ATOM 2836 C C . TYR B 1 120 ? -13.831 57.957 56.614 1.00 26.40 139 TYR A C 1
ATOM 2837 O O . TYR B 1 120 ? -13.480 59.018 56.087 1.00 28.55 139 TYR A O 1
ATOM 2846 N N . ASP B 1 121 ? -13.809 57.735 57.939 1.00 22.44 140 ASP A N 1
ATOM 2847 C CA . ASP B 1 121 ? -13.208 58.693 58.866 1.00 22.45 140 ASP A CA 1
ATOM 2848 C C . ASP B 1 121 ? -11.694 58.557 58.875 1.00 20.59 140 ASP A C 1
ATOM 2849 O O . ASP B 1 121 ? -10.989 59.566 58.913 1.00 24.19 140 ASP A O 1
ATOM 2854 N N . TYR B 1 122 ? -11.196 57.314 58.776 1.00 20.37 141 TYR A N 1
ATOM 2855 C CA . TYR B 1 122 ? -9.753 57.037 58.723 1.00 20.68 141 TYR A CA 1
ATOM 2856 C C . TYR B 1 122 ? -9.470 56.011 57.642 1.00 20.61 141 TYR A C 1
ATOM 2857 O O . TYR B 1 122 ? -10.192 55.025 57.507 1.00 19.92 141 TYR A O 1
ATOM 2866 N N . ILE B 1 123 ? -8.359 56.204 56.927 1.00 20.30 142 ILE A N 1
ATOM 2867 C CA . ILE B 1 123 ? -7.828 55.194 56.027 1.00 19.64 142 ILE A CA 1
ATOM 2868 C C . ILE B 1 123 ? -6.411 54.958 56.495 1.00 17.91 142 ILE A C 1
ATOM 2869 O O . ILE B 1 123 ? -5.602 55.895 56.527 1.00 20.25 142 ILE A O 1
ATOM 2874 N N . ILE B 1 124 ? -6.125 53.743 56.937 1.00 17.65 143 ILE A N 1
ATOM 2875 C CA . ILE B 1 124 ? -4.798 53.427 57.483 1.00 17.63 143 ILE A CA 1
ATOM 2876 C C . ILE B 1 124 ? -4.081 52.571 56.453 1.00 19.09 143 ILE A C 1
ATOM 2877 O O . ILE B 1 124 ? -4.631 51.552 56.048 1.00 19.92 143 ILE A O 1
ATOM 2882 N N . ILE B 1 125 ? -2.854 52.947 56.045 1.00 17.45 144 ILE A N 1
ATOM 2883 C CA . ILE B 1 125 ? -2.130 52.202 54.989 1.00 17.45 144 ILE A CA 1
ATOM 2884 C C . ILE B 1 125 ? -0.931 51.506 55.616 1.00 17.72 144 ILE A C 1
ATOM 2885 O O . ILE B 1 125 ? -0.064 52.166 56.209 1.00 19.87 144 ILE A O 1
ATOM 2890 N N . ASP B 1 126 ? -0.923 50.171 55.576 1.00 18.24 145 ASP A N 1
ATOM 2891 C CA . ASP B 1 126 ? 0.215 49.409 56.099 1.00 16.33 145 ASP A CA 1
ATOM 2892 C C . ASP B 1 126 ? 1.261 49.288 54.987 1.00 17.07 145 ASP A C 1
ATOM 2893 O O . ASP B 1 126 ? 0.931 48.859 53.875 1.00 19.1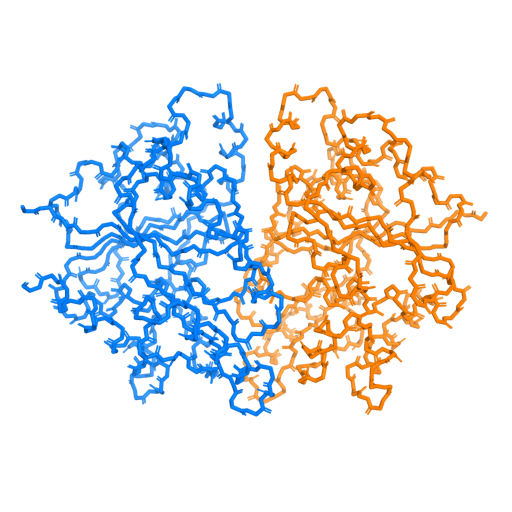9 145 ASP A O 1
ATOM 2898 N N . CYS B 1 127 ? 2.559 49.723 55.283 1.00 16.59 146 CYS A N 1
ATOM 2899 C CA . CYS B 1 127 ? 3.642 49.722 54.314 1.00 16.16 146 CYS A CA 1
ATOM 2900 C C . CYS B 1 127 ? 4.567 48.529 54.513 1.00 19.29 146 CYS A C 1
ATOM 2901 O O . CYS B 1 127 ? 4.851 48.125 55.664 1.00 18.82 146 CYS A O 1
ATOM 2904 N N . PRO B 1 128 ? 5.169 48.053 53.429 1.00 17.14 147 PRO A N 1
ATOM 2905 C CA . PRO B 1 128 ? 6.220 47.043 53.547 1.00 14.95 147 PRO A CA 1
ATOM 2906 C C . PRO B 1 128 ? 7.500 47.667 54.071 1.00 19.13 147 PRO A C 1
ATOM 2907 O O . PRO B 1 128 ? 7.654 48.897 54.094 1.00 17.65 147 PRO A O 1
ATOM 2911 N N . PRO B 1 129 ? 8.425 46.860 54.524 1.00 16.71 148 PRO A N 1
ATOM 2912 C CA . PRO B 1 129 ? 9.762 47.372 54.962 1.00 14.91 148 PRO A CA 1
ATOM 2913 C C . PRO B 1 129 ? 10.653 47.716 53.758 1.00 16.35 148 PRO A C 1
ATOM 2914 O O . PRO B 1 129 ? 11.629 47.040 53.387 1.00 17.92 148 PRO A O 1
ATOM 2918 N N . SER B 1 130 ? 10.371 48.882 53.187 1.00 17.10 149 SER A N 1
ATOM 2919 C CA . SER B 1 130 ? 11.112 49.343 52.019 1.00 17.74 149 SER A CA 1
ATOM 2920 C C . SER B 1 130 ? 10.703 50.784 51.742 1.00 20.68 149 SER A C 1
ATOM 2921 O O . SER B 1 130 ? 9.704 51.278 52.283 1.00 21.80 149 SER A O 1
ATOM 2924 N N . LEU B 1 131 ? 11.522 51.469 50.942 1.00 18.58 150 LEU A N 1
ATOM 2925 C CA . LEU B 1 131 ? 11.240 52.814 50.461 1.00 18.90 150 LEU A CA 1
ATOM 2926 C C . LEU B 1 131 ? 11.036 52.811 48.947 1.00 17.08 150 LEU A C 1
ATOM 2927 O O . LEU B 1 131 ? 11.316 53.814 48.255 1.00 22.09 150 LEU A O 1
ATOM 2932 N N . GLY B 1 132 ? 10.624 51.671 48.394 1.00 21.98 151 GLY A N 1
ATOM 2933 C CA . GLY B 1 132 ? 10.297 51.547 46.984 1.00 20.29 151 GLY A CA 1
ATOM 2934 C C . GLY B 1 132 ? 8.922 52.096 46.632 1.00 20.80 151 GLY A C 1
ATOM 2935 O O . GLY B 1 132 ? 8.272 52.801 47.405 1.00 20.00 151 GLY A O 1
ATOM 2936 N N . LEU B 1 133 ? 8.462 51.744 45.424 1.00 21.32 152 LEU A N 1
ATOM 2937 C CA . LEU B 1 133 ? 7.280 52.412 44.905 1.00 21.85 152 LEU A CA 1
ATOM 2938 C C . LEU B 1 133 ? 6.008 52.077 45.680 1.00 21.75 152 LEU A C 1
ATOM 2939 O O . LEU B 1 133 ? 5.080 52.890 45.695 1.00 21.88 152 LEU A O 1
ATOM 2944 N N . LEU B 1 134 ? 5.905 50.902 46.315 1.00 20.17 153 LEU A N 1
ATOM 2945 C CA . LEU B 1 134 ? 4.711 50.641 47.117 1.00 20.13 153 LEU A CA 1
ATOM 2946 C C . LEU B 1 134 ? 4.638 51.615 48.293 1.00 20.09 153 LEU A C 1
ATOM 2947 O O . LEU B 1 134 ? 3.603 52.264 48.527 1.00 19.31 153 LEU A O 1
ATOM 2952 N N . THR B 1 135 ? 5.732 51.733 49.053 1.00 18.87 154 THR A N 1
ATOM 2953 C CA . THR B 1 135 ? 5.780 52.709 50.148 1.00 19.04 154 THR A CA 1
ATOM 2954 C C . THR B 1 135 ? 5.658 54.148 49.638 1.00 17.46 154 THR A C 1
ATOM 2955 O O . THR B 1 135 ? 5.008 54.982 50.281 1.00 19.74 154 THR A O 1
ATOM 2959 N N . LEU B 1 136 ? 6.240 54.458 48.484 1.00 18.35 155 LEU A N 1
ATOM 2960 C CA . LEU B 1 136 ? 6.107 55.822 47.979 1.00 18.87 155 LEU A CA 1
ATOM 2961 C C . LEU B 1 136 ? 4.662 56.115 47.556 1.00 19.05 155 LEU A C 1
ATOM 2962 O O . LEU B 1 136 ? 4.168 57.232 47.738 1.00 20.29 155 LEU A O 1
ATOM 2967 N N . ASN B 1 137 ? 3.951 55.126 46.996 1.00 20.13 156 ASN A N 1
ATOM 2968 C CA . ASN B 1 137 ? 2.520 55.339 46.744 1.00 19.30 156 ASN A CA 1
ATOM 2969 C C . ASN B 1 137 ? 1.769 55.633 48.035 1.00 20.67 156 ASN A C 1
ATOM 2970 O O . ASN B 1 137 ? 0.842 56.448 48.053 1.00 19.80 156 ASN A O 1
ATOM 2975 N N . ALA B 1 138 ? 2.103 54.927 49.115 1.00 18.90 157 ALA A N 1
ATOM 2976 C CA . ALA B 1 138 ? 1.445 55.199 50.408 1.00 17.63 157 ALA A CA 1
ATOM 2977 C C . ALA B 1 138 ? 1.730 56.619 50.879 1.00 18.40 157 ALA A C 1
ATOM 2978 O O . ALA B 1 138 ? 0.827 57.340 51.308 1.00 22.13 157 ALA A O 1
ATOM 2980 N N . LEU B 1 139 ? 3.001 57.027 50.843 1.00 18.83 158 LEU A N 1
ATOM 2981 C CA . LEU B 1 139 ? 3.382 58.356 51.326 1.00 17.52 158 LEU A CA 1
ATOM 2982 C C . LEU B 1 139 ? 2.766 59.451 50.454 1.00 24.22 158 LEU A C 1
ATOM 2983 O O . LEU B 1 139 ? 2.449 60.537 50.963 1.00 22.64 158 LEU A O 1
ATOM 2988 N N . ALA B 1 140 ? 2.671 59.210 49.142 1.00 21.87 159 ALA A N 1
ATOM 2989 C CA . ALA B 1 140 ? 2.084 60.182 48.206 1.00 22.28 159 ALA A CA 1
ATOM 2990 C C . ALA B 1 140 ? 0.576 60.295 48.358 1.00 23.41 159 ALA A C 1
ATOM 2991 O O . ALA B 1 140 ? 0.024 61.350 48.029 1.00 26.02 159 ALA A O 1
ATOM 2993 N N . ALA B 1 141 ? -0.086 59.252 48.878 1.00 22.31 160 ALA A N 1
ATOM 2994 C CA . ALA B 1 141 ? -1.530 59.282 49.127 1.00 21.85 160 ALA A CA 1
ATOM 2995 C C . ALA B 1 141 ? -1.918 59.866 50.486 1.00 24.69 160 ALA A C 1
ATOM 2996 O O . ALA B 1 141 ? -3.070 60.287 50.667 1.00 25.60 160 ALA A O 1
ATOM 2998 N N . ALA B 1 142 ? -1.028 59.833 51.478 1.00 20.25 161 ALA A N 1
ATOM 2999 C CA . ALA B 1 142 ? -1.397 60.063 52.854 1.00 22.36 161 ALA A CA 1
ATOM 3000 C C . ALA B 1 142 ? -1.494 61.542 53.166 1.00 22.15 161 ALA A C 1
ATOM 3001 O O . ALA B 1 142 ? -0.827 62.377 52.557 1.00 24.51 161 ALA A O 1
ATOM 3003 N N . ASP B 1 143 ? -2.390 61.862 54.095 1.00 20.69 162 ASP A N 1
ATOM 3004 C CA . ASP B 1 143 ? -2.305 63.152 54.767 1.00 23.16 162 ASP A CA 1
ATOM 3005 C C . ASP B 1 143 ? -1.156 63.180 55.762 1.00 22.25 162 ASP A C 1
ATOM 3006 O O . ASP B 1 143 ? -0.539 64.232 55.988 1.00 23.29 162 ASP A O 1
ATOM 3011 N N . SER B 1 144 ? -0.859 62.047 56.392 1.00 21.58 163 SER A N 1
ATOM 3012 C CA . SER B 1 144 ? 0.190 62.034 57.400 1.00 20.27 163 SER A CA 1
ATOM 3013 C C . SER B 1 144 ? 0.835 60.659 57.465 1.00 20.37 163 SER A C 1
ATOM 3014 O O . SER B 1 144 ? 0.264 59.652 57.037 1.00 20.24 163 SER A O 1
ATOM 3017 N N . VAL B 1 145 ? 2.020 60.628 58.057 1.00 20.30 164 VAL A N 1
ATOM 3018 C CA . VAL B 1 145 ? 2.788 59.398 58.218 1.00 21.19 164 VAL A CA 1
ATOM 3019 C C . VAL B 1 145 ? 3.032 59.166 59.694 1.00 21.75 164 VAL A C 1
ATOM 3020 O O . VAL B 1 145 ? 3.421 60.079 60.427 1.00 22.67 164 VAL A O 1
ATOM 3024 N N . LEU B 1 146 ? 2.778 57.956 60.136 1.00 18.62 165 LEU A N 1
ATOM 3025 C CA . LEU B 1 146 ? 3.019 57.554 61.506 1.00 19.63 165 LEU A CA 1
ATOM 3026 C C . LEU B 1 146 ? 4.167 56.561 61.442 1.00 19.72 165 LEU A C 1
ATOM 3027 O O . LEU B 1 146 ? 4.074 55.570 60.719 1.00 19.89 165 LEU A O 1
ATOM 3032 N N . ILE B 1 147 ? 5.242 56.826 62.187 1.00 17.92 166 ILE A N 1
ATOM 3033 C CA . ILE B 1 147 ? 6.453 56.014 62.167 1.00 17.23 166 ILE A CA 1
ATOM 3034 C C . ILE B 1 147 ? 6.488 55.159 63.424 1.00 16.89 166 ILE A C 1
ATOM 3035 O O . ILE B 1 147 ? 6.731 55.703 64.506 1.00 20.06 166 ILE A O 1
ATOM 3040 N N . PRO B 1 148 ? 6.275 53.847 63.337 1.00 18.49 167 PRO A N 1
ATOM 3041 C CA . PRO B 1 148 ? 6.572 52.984 64.491 1.00 18.93 167 PRO A CA 1
ATOM 3042 C C . PRO B 1 148 ? 8.075 52.808 64.565 1.00 17.35 167 PRO A C 1
ATOM 3043 O O . PRO B 1 148 ? 8.718 52.444 63.574 1.00 21.05 167 PRO A O 1
ATOM 3047 N N . LEU B 1 149 ? 8.645 53.047 65.752 1.00 17.05 168 LEU A N 1
ATOM 3048 C CA . LEU B 1 149 ? 10.107 52.978 65.907 1.00 17.43 168 LEU A CA 1
ATOM 3049 C C . LEU B 1 149 ? 10.399 51.967 66.993 1.00 20.03 168 LEU A C 1
ATOM 3050 O O . LEU B 1 149 ? 10.232 52.248 68.192 1.00 19.92 168 LEU A O 1
ATOM 3055 N N . GLN B 1 150 ? 10.851 50.789 66.577 1.00 19.00 169 GLN A N 1
ATOM 3056 C CA . GLN B 1 150 ? 11.275 49.800 67.548 1.00 17.71 169 GLN A CA 1
ATOM 3057 C C . GLN B 1 150 ? 12.434 50.332 68.406 1.00 21.41 169 GLN A C 1
ATOM 3058 O O . GLN B 1 150 ? 13.391 50.941 67.905 1.00 20.00 169 GLN A O 1
ATOM 3064 N N . CYS B 1 151 ? 12.334 50.083 69.723 1.00 21.68 170 CYS A N 1
ATOM 3065 C CA . CYS B 1 151 ? 13.315 50.613 70.683 1.00 19.86 170 CYS A CA 1
ATOM 3066 C C . CYS B 1 151 ? 14.553 49.713 70.734 1.00 23.06 170 CYS A C 1
ATOM 3067 O O . CYS B 1 151 ? 14.942 49.194 71.792 1.00 26.44 170 CYS A O 1
ATOM 3070 N N . GLU B 1 152 ? 15.190 49.549 69.566 1.00 21.31 171 GLU A N 1
ATOM 3071 C CA . GLU B 1 152 ? 16.440 48.806 69.420 1.00 20.49 171 GLU A CA 1
ATOM 3072 C C . GLU B 1 152 ? 17.324 49.573 68.441 1.00 21.83 171 GLU A C 1
ATOM 3073 O O . GLU B 1 152 ? 16.888 50.505 67.751 1.00 20.43 171 GLU A O 1
ATOM 3079 N N . TYR B 1 153 ? 18.582 49.138 68.364 1.00 20.35 172 TYR A N 1
ATOM 3080 C CA . TYR B 1 153 ? 19.606 49.912 67.693 1.00 21.67 172 TYR A CA 1
ATOM 3081 C C . TYR B 1 153 ? 19.356 50.079 66.196 1.00 20.89 172 TYR A C 1
ATOM 3082 O O . TYR B 1 153 ? 19.395 51.208 65.679 1.00 20.92 172 TYR A O 1
ATOM 3091 N N . TYR B 1 154 ? 19.186 48.974 65.447 1.00 19.02 173 TYR A N 1
ATOM 3092 C CA . TYR B 1 154 ? 19.109 49.141 63.991 1.00 20.72 173 TYR A CA 1
ATOM 3093 C C . TYR B 1 154 ? 17.935 50.040 63.606 1.00 22.79 173 TYR A C 1
ATOM 3094 O O . TYR B 1 154 ? 18.059 50.865 62.687 1.00 20.20 173 TYR A O 1
ATOM 3103 N N . ALA B 1 155 ? 16.789 49.893 64.291 1.00 21.23 174 ALA A N 1
ATOM 3104 C CA . ALA B 1 155 ? 15.670 50.786 63.966 1.00 17.18 174 ALA A CA 1
ATOM 3105 C C . ALA B 1 155 ? 16.059 52.243 64.191 1.00 20.28 174 ALA A C 1
ATOM 3106 O O . ALA B 1 155 ? 15.713 53.113 63.373 1.00 21.40 174 ALA A O 1
ATOM 3108 N N . LEU B 1 156 ? 16.709 52.539 65.333 1.00 20.56 175 LEU A N 1
ATOM 3109 C CA . LEU B 1 156 ? 17.145 53.910 65.608 1.00 21.51 175 LEU A CA 1
ATOM 3110 C C . LEU B 1 156 ? 18.086 54.400 64.514 1.00 21.47 175 LEU A C 1
ATOM 3111 O O . LEU B 1 156 ? 17.966 55.527 64.011 1.00 24.27 175 LEU A O 1
ATOM 3116 N N . GLU B 1 157 ? 18.994 53.537 64.081 1.00 21.50 176 GLU A N 1
ATOM 3117 C CA . GLU B 1 157 ? 19.973 53.952 63.089 1.00 20.29 176 GLU A CA 1
ATOM 3118 C C . GLU B 1 157 ? 19.313 54.323 61.766 1.00 23.00 176 GLU A C 1
ATOM 3119 O O . GLU B 1 157 ? 19.822 55.168 61.030 1.00 25.77 176 GLU A O 1
ATOM 3125 N N . GLY B 1 158 ? 18.218 53.656 61.405 1.00 20.40 177 GLY A N 1
ATOM 3126 C CA . GLY B 1 158 ? 17.527 53.915 60.160 1.00 23.12 177 GLY A CA 1
ATOM 3127 C C . GLY B 1 158 ? 16.553 55.077 60.171 1.00 21.76 177 GLY A C 1
ATOM 3128 O O . GLY B 1 158 ? 16.033 55.427 59.120 1.00 21.69 177 GLY A O 1
ATOM 3129 N N . LEU B 1 159 ? 16.335 55.713 61.308 1.00 22.71 178 LEU A N 1
ATOM 3130 C CA . LEU B 1 159 ? 15.310 56.753 61.396 1.00 22.14 178 LEU A CA 1
ATOM 3131 C C . LEU B 1 159 ? 15.684 57.950 60.525 1.00 23.23 178 LEU A C 1
ATOM 3132 O O . LEU B 1 159 ? 14.831 58.509 59.839 1.00 22.31 178 LEU A O 1
ATOM 3137 N N . SER B 1 160 ? 16.956 58.344 60.502 1.00 24.57 179 SER A N 1
ATOM 3138 C CA . SER B 1 160 ? 17.336 59.514 59.693 1.00 25.74 179 SER A CA 1
ATOM 3139 C C . SER B 1 160 ? 17.059 59.308 58.211 1.00 21.76 179 SER A C 1
ATOM 3140 O O . SER B 1 160 ? 16.707 60.256 57.504 1.00 24.97 179 SER A O 1
ATOM 3143 N N . GLN B 1 161 ? 17.324 58.117 57.688 1.00 22.43 180 GLN A N 1
ATOM 3144 C CA . GLN B 1 161 ? 17.040 57.848 56.285 1.00 22.08 180 GLN A CA 1
ATOM 3145 C C . GLN B 1 161 ? 15.544 57.881 56.002 1.00 22.79 180 GLN A C 1
ATOM 3146 O O . GLN B 1 161 ? 15.114 58.339 54.939 1.00 20.70 180 GLN A O 1
ATOM 3152 N N . LEU B 1 162 ? 14.735 57.388 56.941 1.00 21.65 181 LEU A N 1
ATOM 3153 C CA . LEU B 1 162 ? 13.287 57.513 56.787 1.00 22.73 181 LEU A CA 1
ATOM 3154 C C . LEU B 1 162 ? 12.838 58.983 56.787 1.00 22.30 181 LEU A C 1
ATOM 3155 O O . LEU B 1 162 ? 12.078 59.420 55.905 1.00 22.69 181 LEU A O 1
ATOM 3160 N N . THR B 1 163 ? 13.318 59.779 57.758 1.00 23.42 182 THR A N 1
ATOM 3161 C CA . THR B 1 163 ? 12.862 61.173 57.754 1.00 25.09 182 THR A CA 1
ATOM 3162 C C . THR B 1 163 ? 13.406 61.927 56.546 1.00 26.76 182 THR A C 1
ATOM 3163 O O . THR B 1 163 ? 12.731 62.827 56.026 1.00 24.72 182 THR A O 1
ATOM 3167 N N . HIS B 1 164 ? 14.598 61.563 56.066 1.00 25.11 183 HIS A N 1
ATOM 3168 C CA . HIS B 1 164 ? 15.107 62.214 54.859 1.00 26.67 183 HIS A CA 1
ATOM 3169 C C . HIS B 1 164 ? 14.213 61.897 53.665 1.00 25.59 183 HIS A C 1
ATOM 3170 O O . HIS B 1 164 ? 13.945 62.769 52.829 1.00 25.50 183 HIS A O 1
ATOM 3177 N N . THR B 1 165 ? 13.724 60.653 53.566 1.00 22.00 184 THR A N 1
ATOM 3178 C CA . THR B 1 165 ? 12.845 60.290 52.473 1.00 23.60 184 THR A CA 1
ATOM 3179 C C . THR B 1 165 ? 11.505 61.010 52.598 1.00 23.50 184 THR A C 1
ATOM 3180 O O . THR B 1 165 ? 10.927 61.459 51.600 1.00 24.08 184 THR A O 1
ATOM 3184 N N . ILE B 1 166 ? 11.022 61.178 53.827 1.00 23.10 185 ILE A N 1
ATOM 3185 C CA . ILE B 1 166 ? 9.791 61.951 54.000 1.00 21.60 185 ILE A CA 1
ATOM 3186 C C . ILE B 1 166 ? 10.022 63.401 53.569 1.00 26.11 185 ILE A C 1
ATOM 3187 O O . ILE B 1 166 ? 9.172 64.015 52.904 1.00 25.43 185 ILE A O 1
ATOM 3192 N N . ASP B 1 167 ? 11.196 63.965 53.898 1.00 24.71 186 ASP A N 1
ATOM 3193 C CA . ASP B 1 167 ? 11.470 65.329 53.433 1.00 23.58 186 ASP A CA 1
ATOM 3194 C C . ASP B 1 167 ? 11.527 65.394 51.909 1.00 27.64 186 ASP A C 1
ATOM 3195 O O . ASP B 1 167 ? 11.057 66.360 51.291 1.00 25.76 186 ASP A O 1
ATOM 3200 N N . LEU B 1 168 ? 12.161 64.408 51.271 1.00 24.43 187 LEU A N 1
ATOM 3201 C CA . LEU B 1 168 ? 12.168 64.403 49.823 1.00 24.71 187 LEU A CA 1
ATOM 3202 C C . LEU B 1 168 ? 10.742 64.339 49.278 1.00 27.01 187 LEU A C 1
ATOM 3203 O O . LEU B 1 168 ? 10.416 64.996 48.283 1.00 26.24 187 LEU A O 1
ATOM 3208 N N . VAL B 1 169 ? 9.870 63.550 49.919 1.00 24.46 188 VAL A N 1
ATOM 3209 C CA . VAL B 1 169 ? 8.474 63.457 49.470 1.00 23.25 188 VAL A CA 1
ATOM 3210 C C . VAL B 1 169 ? 7.776 64.809 49.562 1.00 24.65 188 VAL A C 1
ATOM 3211 O O . VAL B 1 169 ? 7.032 65.206 48.658 1.00 25.23 188 VAL A O 1
ATOM 3215 N N . LYS B 1 170 ? 8.015 65.535 50.636 1.00 26.31 189 LYS A N 1
ATOM 3216 C CA . LYS B 1 170 ? 7.436 66.864 50.787 1.00 26.51 189 LYS A CA 1
ATOM 3217 C C . LYS B 1 170 ? 8.005 67.895 49.831 1.00 30.50 189 LYS A C 1
ATOM 3218 O O . LYS B 1 170 ? 7.431 68.986 49.735 1.00 32.62 189 LYS A O 1
ATOM 3224 N N . GLN B 1 171 ? 9.141 67.608 49.171 1.00 26.95 190 GLN A N 1
ATOM 3225 C CA . GLN B 1 171 ? 9.688 68.532 48.183 1.00 27.99 190 GLN A CA 1
ATOM 3226 C C . GLN B 1 171 ? 9.058 68.389 46.803 1.00 32.37 190 GLN A C 1
ATOM 3227 O O . GLN B 1 171 ? 9.417 69.152 45.897 1.00 34.28 190 GLN A O 1
ATOM 3233 N N . GLY B 1 172 ? 8.171 67.420 46.591 1.00 30.19 191 GLY A N 1
ATOM 3234 C CA . GLY B 1 172 ? 7.563 67.277 45.289 1.00 32.93 191 GLY A CA 1
ATOM 3235 C C . GLY B 1 172 ? 6.339 66.383 45.288 1.00 32.06 191 GLY A C 1
ATOM 3236 O O . GLY B 1 172 ? 5.232 66.826 44.943 1.00 29.78 191 GLY A O 1
ATOM 3237 N N . LEU B 1 173 ? 6.523 65.112 45.660 1.00 28.03 192 LEU A N 1
ATOM 3238 C CA . LEU B 1 173 ? 5.446 64.147 45.462 1.00 26.69 192 LEU A CA 1
ATOM 3239 C C . LEU B 1 173 ? 4.225 64.512 46.297 1.00 26.55 192 LEU A C 1
ATOM 3240 O O . LEU B 1 173 ? 3.090 64.358 45.840 1.00 28.64 192 LEU A O 1
ATOM 3245 N N . ASN B 1 174 ? 4.442 65.017 47.504 1.00 24.09 193 ASN A N 1
ATOM 3246 C CA . ASN B 1 174 ? 3.306 65.248 48.402 1.00 23.43 193 ASN A CA 1
ATOM 3247 C C . ASN B 1 174 ? 3.701 66.322 49.419 1.00 23.50 193 ASN A C 1
ATOM 3248 O O . ASN B 1 174 ? 3.989 66.066 50.598 1.00 22.29 193 ASN A O 1
ATOM 3253 N N . PRO B 1 175 ? 3.727 67.600 48.996 1.00 25.66 194 PRO A N 1
ATOM 3254 C CA . PRO B 1 175 ? 4.172 68.660 49.892 1.00 27.04 194 PRO A CA 1
ATOM 3255 C C . PRO B 1 175 ? 3.379 68.778 51.199 1.00 24.30 194 PRO A C 1
ATOM 3256 O O . PRO B 1 175 ? 3.953 69.205 52.163 1.00 26.74 194 PRO A O 1
ATOM 3260 N N . ASP B 1 176 ? 2.110 68.384 51.199 1.00 23.14 195 ASP A N 1
ATOM 3261 C CA . ASP B 1 176 ? 1.244 68.570 52.395 1.00 23.11 195 ASP A CA 1
ATOM 3262 C C . ASP B 1 176 ? 1.462 67.456 53.422 1.00 22.68 195 ASP A C 1
ATOM 3263 O O . ASP B 1 176 ? 0.907 67.557 54.511 1.00 25.62 195 ASP A O 1
ATOM 3268 N N . LEU B 1 177 ? 2.246 66.445 53.069 1.00 24.20 196 LEU A N 1
ATOM 3269 C CA . LEU B 1 177 ? 2.429 65.295 53.990 1.00 22.86 196 LEU A CA 1
ATOM 3270 C C . LEU B 1 177 ? 2.921 65.805 55.343 1.00 24.68 196 LEU A C 1
ATOM 3271 O O . LEU B 1 177 ? 3.895 66.552 55.377 1.00 24.35 196 LEU A O 1
ATOM 3276 N N . LYS B 1 178 ? 2.249 65.388 56.410 1.00 24.2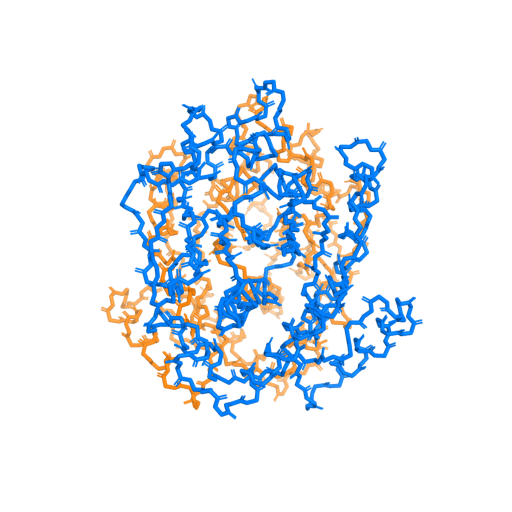8 197 LYS A N 1
ATOM 3277 C CA . LYS B 1 178 ? 2.633 65.827 57.766 1.00 27.06 197 LYS A CA 1
ATOM 3278 C C . LYS B 1 178 ? 3.107 64.631 58.580 1.00 26.13 197 LYS A C 1
ATOM 3279 O O . LYS B 1 178 ? 2.761 63.500 58.236 1.00 23.84 197 LYS A O 1
ATOM 3285 N N . MET B 1 179 ? 3.910 64.905 59.597 1.00 27.64 198 MET A N 1
ATOM 3286 C CA . MET B 1 179 ? 4.319 63.837 60.529 1.00 28.19 198 MET A CA 1
ATOM 3287 C C . MET B 1 179 ? 3.167 63.650 61.509 1.00 27.94 198 MET A C 1
ATOM 3288 O O . MET B 1 179 ? 2.891 64.589 62.256 1.00 34.53 198 MET A O 1
ATOM 3293 N N . GLU B 1 180 ? 2.497 62.502 61.475 1.00 26.66 199 GLU A N 1
ATOM 3294 C CA . GLU B 1 180 ? 1.460 62.248 62.505 1.00 25.20 199 GLU A CA 1
ATOM 3295 C C . GLU B 1 180 ? 2.198 62.118 63.831 1.00 25.78 199 GLU A C 1
ATOM 3296 O O . GLU B 1 180 ? 1.766 62.700 64.818 1.00 29.11 199 GLU A O 1
ATOM 3302 N N . GLY B 1 181 ? 3.288 61.362 63.818 1.00 23.48 200 GLY A N 1
ATOM 3303 C CA . GLY B 1 181 ? 4.113 61.236 65.024 1.00 22.00 200 GLY A CA 1
ATOM 3304 C C . GLY B 1 181 ? 4.986 60.007 64.997 1.00 24.61 200 GLY A C 1
ATOM 3305 O O . GLY B 1 181 ? 4.776 59.147 64.135 1.00 23.09 200 GLY A O 1
ATOM 3306 N N . ILE B 1 182 ? 5.934 59.952 65.919 1.00 21.56 201 ILE A N 1
ATOM 3307 C CA . ILE B 1 182 ? 6.778 58.741 66.058 1.00 22.84 201 ILE A CA 1
ATOM 3308 C C . ILE B 1 182 ? 6.224 57.949 67.239 1.00 21.11 201 ILE A C 1
ATOM 3309 O O . ILE B 1 182 ? 6.070 58.528 68.313 1.00 24.67 201 ILE A O 1
ATOM 3314 N N . LEU B 1 183 ? 5.921 56.680 67.012 1.00 21.74 202 LEU A N 1
ATOM 3315 C CA . LEU B 1 183 ? 5.362 55.802 68.046 1.00 21.27 202 LEU A CA 1
ATOM 3316 C C . LEU B 1 183 ? 6.473 54.862 68.479 1.00 20.77 202 LEU A C 1
ATOM 3317 O O . LEU B 1 183 ? 6.900 54.017 67.688 1.00 20.08 202 LEU A O 1
ATOM 3322 N N . LEU B 1 184 ? 6.939 54.987 69.737 1.00 19.80 203 LEU A N 1
ATOM 3323 C CA . LEU B 1 184 ? 7.942 54.047 70.228 1.00 19.36 203 LEU A CA 1
ATOM 3324 C C . LEU B 1 184 ? 7.304 52.691 70.475 1.00 20.27 203 LEU A C 1
ATOM 3325 O O . LEU B 1 184 ? 6.289 52.597 71.170 1.00 22.82 203 LEU A O 1
ATOM 3330 N N . THR B 1 185 ? 7.880 51.633 69.879 1.00 21.09 204 THR A N 1
ATOM 3331 C CA . THR B 1 185 ? 7.253 50.317 69.885 1.00 19.45 204 THR A CA 1
ATOM 3332 C C . THR B 1 185 ? 8.220 49.275 70.439 1.00 20.03 204 THR A C 1
ATOM 3333 O O . THR B 1 185 ? 9.442 49.460 70.456 1.00 20.95 204 THR A O 1
ATOM 3337 N N . MET B 1 186 ? 7.643 48.142 70.838 1.00 21.09 205 MET A N 1
ATOM 3338 C CA . MET B 1 186 ? 8.396 46.964 71.240 1.00 18.49 205 MET A CA 1
ATOM 3339 C C . MET B 1 186 ? 9.410 47.341 72.324 1.00 23.47 205 MET A C 1
ATOM 3340 O O . MET B 1 186 ? 10.548 46.863 72.346 1.00 25.38 205 MET A O 1
ATOM 3345 N N . PHE B 1 187 ? 8.957 48.168 73.277 1.00 21.40 206 PHE A N 1
ATOM 3346 C CA . PHE B 1 187 ? 9.826 48.703 74.309 1.00 20.45 206 PHE A CA 1
ATOM 3347 C C . PHE B 1 187 ? 9.994 47.655 75.400 1.00 23.61 206 PHE A C 1
ATOM 3348 O O . PHE B 1 187 ? 9.013 47.063 75.835 1.00 23.77 206 PHE A O 1
ATOM 3356 N N . ASP B 1 188 ? 11.225 47.460 75.869 1.00 25.21 207 ASP A N 1
ATOM 3357 C CA . ASP B 1 188 ? 11.502 46.541 76.978 1.00 23.16 207 ASP A CA 1
ATOM 3358 C C . ASP B 1 188 ? 12.396 47.250 78.008 1.00 22.61 207 ASP A C 1
ATOM 3359 O O . ASP B 1 188 ? 13.540 47.617 77.707 1.00 28.43 207 ASP A O 1
ATOM 3364 N N . SER B 1 189 ? 11.866 47.486 79.202 1.00 25.66 208 SER A N 1
ATOM 3365 C CA . SER B 1 189 ? 12.598 48.270 80.204 1.00 25.56 208 SER A CA 1
ATOM 3366 C C . SER B 1 189 ? 13.859 47.574 80.639 1.00 28.57 208 SER A C 1
ATOM 3367 O O . SER B 1 189 ? 14.743 48.235 81.208 1.00 28.49 208 SER A O 1
ATOM 3370 N N . ARG B 1 190 ? 13.996 46.272 80.367 1.00 28.55 209 ARG A N 1
ATOM 3371 C CA . ARG B 1 190 ? 15.220 45.584 80.783 1.00 32.17 209 ARG A CA 1
ATOM 3372 C C . ARG B 1 190 ? 16.390 45.866 79.874 1.00 32.32 209 ARG A C 1
ATOM 3373 O O . ARG B 1 190 ? 17.529 45.584 80.256 1.00 34.73 209 ARG A O 1
ATOM 3381 N N . ALA B 1 191 ? 16.136 46.391 78.673 1.00 30.53 210 ALA A N 1
ATOM 3382 C CA . ALA B 1 191 ? 17.184 46.603 77.678 1.00 28.77 210 ALA A CA 1
ATOM 3383 C C . ALA B 1 191 ? 17.695 48.038 77.775 1.00 26.52 210 ALA A C 1
ATOM 3384 O O . ALA B 1 191 ? 16.952 48.998 77.550 1.00 28.68 210 ALA A O 1
ATOM 3386 N N . ASN B 1 192 ? 18.990 48.205 78.073 1.00 30.42 211 ASN A N 1
ATOM 3387 C CA . ASN B 1 192 ? 19.435 49.572 78.291 1.00 27.73 211 ASN A CA 1
ATOM 3388 C C . ASN B 1 192 ? 19.422 50.398 76.992 1.00 29.72 211 ASN A C 1
ATOM 3389 O O . ASN B 1 192 ? 19.219 51.617 77.036 1.00 30.06 211 ASN A O 1
ATOM 3394 N N . ILE B 1 193 ? 19.516 49.759 75.826 1.00 26.48 212 ILE A N 1
ATOM 3395 C CA . ILE B 1 193 ? 19.387 50.526 74.592 1.00 26.22 212 ILE A CA 1
ATOM 3396 C C . ILE B 1 193 ? 17.964 51.025 74.413 1.00 26.76 212 ILE A C 1
ATOM 3397 O O . ILE B 1 193 ? 17.743 52.102 73.855 1.00 26.98 212 ILE A O 1
ATOM 3402 N N . ALA B 1 194 ? 16.980 50.282 74.894 1.00 26.83 213 ALA A N 1
ATOM 3403 C CA . ALA B 1 194 ? 15.605 50.787 74.771 1.00 25.89 213 ALA A CA 1
ATOM 3404 C C . ALA B 1 194 ? 15.471 52.156 75.437 1.00 22.76 213 ALA A C 1
ATOM 3405 O O . ALA B 1 194 ? 14.895 53.078 74.867 1.00 25.80 213 ALA A O 1
ATOM 3407 N N . HIS B 1 195 ? 16.058 52.333 76.635 1.00 24.60 214 HIS A N 1
ATOM 3408 C CA . HIS B 1 195 ? 15.971 53.632 77.312 1.00 25.41 214 HIS A CA 1
ATOM 3409 C C . HIS B 1 195 ? 16.696 54.724 76.537 1.00 27.10 214 HIS A C 1
ATOM 3410 O O . HIS B 1 195 ? 16.247 55.872 76.501 1.00 29.14 214 HIS A O 1
ATOM 3417 N N . GLN B 1 196 ? 17.843 54.391 75.946 1.00 24.43 215 GLN A N 1
ATOM 3418 C CA . GLN B 1 196 ? 18.582 55.348 75.130 1.00 30.46 215 GLN A CA 1
ATOM 3419 C C . GLN B 1 196 ? 17.794 55.766 73.895 1.00 27.45 215 GLN A C 1
ATOM 3420 O O . GLN B 1 196 ? 17.793 56.942 73.526 1.00 28.40 215 GLN A O 1
ATOM 3426 N N . VAL B 1 197 ? 17.123 54.825 73.239 1.00 26.25 216 VAL A N 1
ATOM 3427 C CA . VAL B 1 197 ? 16.309 55.211 72.087 1.00 25.14 216 VAL A CA 1
ATOM 3428 C C . VAL B 1 197 ? 15.238 56.196 72.519 1.00 26.73 216 VAL A C 1
ATOM 3429 O O . VAL B 1 197 ? 15.024 57.233 71.876 1.00 28.86 216 VAL A O 1
ATOM 3433 N N . VAL B 1 198 ? 14.538 55.899 73.630 1.00 24.38 217 VAL A N 1
ATOM 3434 C CA . VAL B 1 198 ? 13.459 56.788 74.061 1.00 24.81 217 VAL A CA 1
ATOM 3435 C C . VAL B 1 198 ? 14.011 58.181 74.325 1.00 28.59 217 VAL A C 1
ATOM 3436 O O . VAL B 1 198 ? 13.457 59.176 73.853 1.00 28.47 217 VAL A O 1
ATOM 3440 N N . GLU B 1 199 ? 15.133 58.272 75.063 1.00 28.28 218 GLU A N 1
ATOM 3441 C CA . GLU B 1 199 ? 15.693 59.582 75.422 1.00 30.01 218 GLU A CA 1
ATOM 3442 C C . GLU B 1 199 ? 16.137 60.356 74.184 1.00 29.10 218 GLU A C 1
ATOM 3443 O O . GLU B 1 199 ? 15.880 61.559 74.057 1.00 31.78 218 GLU A O 1
ATOM 3449 N N . GLU B 1 200 ? 16.848 59.689 73.276 1.00 29.12 219 GLU A N 1
ATOM 3450 C CA . GLU B 1 200 ? 17.373 60.395 72.108 1.00 32.92 219 GLU A CA 1
ATOM 3451 C C . GLU B 1 200 ? 16.254 60.889 71.220 1.00 29.86 219 GLU A C 1
ATOM 3452 O O . GLU B 1 200 ? 16.286 62.043 70.778 1.00 32.58 219 GLU A O 1
ATOM 3458 N N . VAL B 1 201 ? 15.243 60.037 70.978 1.00 24.97 220 VAL A N 1
ATOM 3459 C CA . VAL B 1 201 ? 14.167 60.373 70.056 1.00 24.89 220 VAL A CA 1
ATOM 3460 C C . VAL B 1 201 ? 13.270 61.445 70.649 1.00 29.99 220 VAL A C 1
ATOM 3461 O O . VAL B 1 201 ? 12.904 62.412 69.969 1.00 30.96 220 VAL A O 1
ATOM 3465 N N . ARG B 1 202 ? 12.914 61.309 71.936 1.00 28.22 221 ARG A N 1
ATOM 3466 C CA . ARG B 1 202 ? 12.167 62.375 72.588 1.00 27.04 221 ARG A CA 1
ATOM 3467 C C . ARG B 1 202 ? 12.983 63.658 72.644 1.00 34.52 221 ARG A C 1
ATOM 3468 O O . ARG B 1 202 ? 12.438 64.751 72.451 1.00 35.30 221 ARG A O 1
ATOM 3476 N N . GLY B 1 203 ? 14.293 63.541 72.891 1.00 31.59 222 GLY A N 1
ATOM 3477 C CA . GLY B 1 203 ? 15.132 64.718 72.979 1.00 33.20 222 GLY A CA 1
ATOM 3478 C C . GLY B 1 203 ? 15.161 65.499 71.686 1.00 36.91 222 GLY A C 1
ATOM 3479 O O . GLY B 1 203 ? 15.141 66.727 71.693 1.00 41.16 222 GLY A O 1
ATOM 3480 N N . TYR B 1 204 ? 15.160 64.800 70.555 1.00 35.48 223 TYR A N 1
ATOM 3481 C CA . TYR B 1 204 ? 15.279 65.490 69.277 1.00 35.98 223 TYR A CA 1
ATOM 3482 C C . TYR B 1 204 ? 13.917 65.831 68.674 1.00 36.65 223 TYR A C 1
ATOM 3483 O O . TYR B 1 204 ? 13.709 66.949 68.197 1.00 38.24 223 TYR A O 1
ATOM 3492 N N . PHE B 1 205 ? 12.972 64.890 68.682 1.00 28.81 224 PHE A N 1
ATOM 3493 C CA . PHE B 1 205 ? 11.697 65.126 68.011 1.00 33.50 224 PHE A CA 1
ATOM 3494 C C . PHE B 1 205 ? 10.612 65.684 68.923 1.00 32.73 224 PHE A C 1
ATOM 3495 O O . PHE B 1 205 ? 9.596 66.169 68.419 1.00 36.02 224 PHE A O 1
ATOM 3503 N N . LYS B 1 206 ? 10.802 65.607 70.248 1.00 34.15 225 LYS A N 1
ATOM 3504 C CA . LYS B 1 206 ? 9.935 66.240 71.238 1.00 39.28 225 LYS A CA 1
ATOM 3505 C C . LYS B 1 206 ? 8.454 65.910 71.066 1.00 35.77 225 LYS A C 1
ATOM 3506 O O . LYS B 1 206 ? 8.062 64.753 71.229 1.00 40.06 225 LYS A O 1
ATOM 3512 N N . LYS B 1 207 ? 7.606 66.905 70.790 1.00 40.14 226 LYS A N 1
ATOM 3513 C CA . LYS B 1 207 ? 6.177 66.625 70.715 1.00 40.75 226 LYS A CA 1
ATOM 3514 C C . LYS B 1 207 ? 5.773 65.866 69.469 1.00 37.80 226 LYS A C 1
ATOM 3515 O O . LYS B 1 207 ? 4.618 65.437 69.382 1.00 36.93 226 LYS A O 1
ATOM 3521 N N . GLN B 1 208 ? 6.681 65.673 68.519 1.00 32.51 227 GLN A N 1
ATOM 3522 C CA . GLN B 1 208 ? 6.392 64.756 67.431 1.00 30.66 227 GLN A CA 1
ATOM 3523 C C . GLN B 1 208 ? 6.416 63.296 67.887 1.00 32.24 227 GLN A C 1
ATOM 3524 O O . GLN B 1 208 ? 6.065 62.409 67.101 1.00 33.58 227 GLN A O 1
ATOM 3530 N N . VAL B 1 209 ? 6.819 63.006 69.126 1.00 28.44 228 VAL A N 1
ATOM 3531 C CA . VAL B 1 209 ? 6.824 61.631 69.626 1.00 28.23 228 VAL A CA 1
ATOM 3532 C C . VAL B 1 209 ? 5.569 61.423 70.452 1.00 28.97 228 VAL A C 1
ATOM 3533 O O . VAL B 1 209 ? 5.271 62.225 71.331 1.00 32.40 228 VAL A O 1
ATOM 3537 N N . PHE B 1 210 ? 4.840 60.347 70.187 1.00 22.74 229 PHE A N 1
ATOM 3538 C CA . PHE B 1 210 ? 3.657 60.084 70.983 1.00 25.66 229 PHE A CA 1
ATOM 3539 C C . PHE B 1 210 ? 4.018 59.872 72.442 1.00 28.62 229 PHE A C 1
ATOM 3540 O O . PHE B 1 210 ? 5.074 59.338 72.784 1.00 25.61 229 PHE A O 1
ATOM 3548 N N . GLU B 1 211 ? 3.098 60.283 73.307 1.00 32.15 230 GLU A N 1
ATOM 3549 C CA . GLU B 1 211 ? 3.300 60.075 74.729 1.00 34.27 230 GLU A CA 1
ATOM 3550 C C . GLU B 1 211 ? 3.239 58.589 75.073 1.00 24.55 230 GLU A C 1
ATOM 3551 O O . GLU B 1 211 ? 4.073 58.089 75.832 1.00 28.42 230 GLU A O 1
ATOM 3557 N N . VAL B 1 212 ? 2.292 57.861 74.478 1.00 25.04 231 VAL A N 1
ATOM 3558 C CA . VAL B 1 212 ? 2.121 56.430 74.743 1.00 25.75 231 VAL A CA 1
ATOM 3559 C C . VAL B 1 212 ? 3.256 55.660 74.078 1.00 28.99 231 VAL A C 1
ATOM 3560 O O . VAL B 1 212 ? 3.643 55.951 72.932 1.00 27.77 231 VAL A O 1
ATOM 3564 N N . ILE B 1 213 ? 3.787 54.670 74.796 1.00 24.65 232 ILE A N 1
ATOM 3565 C CA . ILE B 1 213 ? 4.792 53.747 74.278 1.00 23.23 232 ILE A CA 1
ATOM 3566 C C . ILE B 1 213 ? 4.151 52.372 74.242 1.00 27.91 232 ILE A C 1
ATOM 3567 O O . ILE B 1 213 ? 3.440 51.993 75.182 1.00 28.53 232 ILE A O 1
ATOM 3572 N N . VAL B 1 214 ? 4.396 51.621 73.177 1.00 22.97 233 VAL A N 1
ATOM 3573 C CA . VAL B 1 214 ? 3.869 50.264 73.054 1.00 21.59 233 VAL A CA 1
ATOM 3574 C C . VAL B 1 214 ? 4.886 49.310 73.676 1.00 20.11 233 VAL A C 1
ATOM 3575 O O . VAL B 1 214 ? 6.016 49.212 73.172 1.00 21.28 233 VAL A O 1
ATOM 3579 N N . PRO B 1 215 ? 4.538 48.578 74.723 1.00 20.72 234 PRO A N 1
ATOM 3580 C CA . PRO B 1 215 ? 5.509 47.652 75.324 1.00 20.42 234 PRO A CA 1
ATOM 3581 C C . PRO B 1 215 ? 5.615 46.363 74.541 1.00 22.82 234 PRO A C 1
ATOM 3582 O O . PRO B 1 215 ? 4.669 45.915 73.905 1.00 22.46 234 PRO A O 1
ATOM 3586 N N . ARG B 1 216 ? 6.778 45.751 74.584 1.00 21.37 235 ARG A N 1
ATOM 3587 C CA . ARG B 1 216 ? 6.844 44.343 74.240 1.00 22.86 235 ARG A CA 1
ATOM 3588 C C . ARG B 1 216 ? 5.864 43.579 75.093 1.00 28.45 235 ARG A C 1
ATOM 3589 O O . ARG B 1 216 ? 5.906 43.681 76.327 1.00 30.12 235 ARG A O 1
ATOM 3597 N N . ASN B 1 217 ? 4.990 42.804 74.442 1.00 22.25 236 ASN A N 1
ATOM 3598 C CA . ASN B 1 217 ? 3.956 42.064 75.158 1.00 21.18 236 ASN A CA 1
ATOM 3599 C C . ASN B 1 217 ? 3.583 40.854 74.326 1.00 25.42 236 ASN A C 1
ATOM 3600 O O . ASN B 1 217 ? 3.120 41.000 73.191 1.00 23.72 236 ASN A O 1
ATOM 3605 N N . VAL B 1 218 ? 3.753 39.656 74.875 1.00 26.04 237 VAL A N 1
ATOM 3606 C CA . VAL B 1 218 ? 3.600 38.481 74.022 1.00 27.56 237 VAL A CA 1
ATOM 3607 C C . VAL B 1 218 ? 2.188 38.398 73.434 1.00 23.91 237 VAL A C 1
ATOM 3608 O O . VAL B 1 218 ? 1.995 37.826 72.352 1.00 27.25 237 VAL A O 1
ATOM 3612 N N . ARG B 1 219 ? 1.178 38.945 74.127 1.00 25.89 238 ARG A N 1
ATOM 3613 C CA . ARG B 1 219 ? -0.178 38.865 73.582 1.00 26.38 238 ARG A CA 1
ATOM 3614 C C . ARG B 1 219 ? -0.277 39.533 72.215 1.00 24.73 238 ARG A C 1
ATOM 3615 O O . ARG B 1 219 ? -1.110 39.129 71.408 1.00 27.14 238 ARG A O 1
ATOM 3623 N N . LEU B 1 220 ? 0.567 40.542 71.932 1.00 22.55 239 LEU A N 1
ATOM 3624 C CA . LEU B 1 220 ? 0.459 41.230 70.643 1.00 23.33 239 LEU A CA 1
ATOM 3625 C C . LEU B 1 220 ? 0.934 40.334 69.516 1.00 24.96 239 LEU A C 1
ATOM 3626 O O . LEU B 1 220 ? 0.497 40.488 68.367 1.00 25.86 239 LEU A O 1
ATOM 3631 N N . SER B 1 221 ? 1.843 39.409 69.811 1.00 22.95 240 SER A N 1
ATOM 3632 C CA . SER B 1 221 ? 2.345 38.534 68.758 1.00 24.39 240 SER A CA 1
ATOM 3633 C C . SER B 1 221 ? 1.474 37.309 68.594 1.00 27.33 240 SER A C 1
ATOM 3634 O O . SER B 1 221 ? 1.509 36.670 67.532 1.00 25.18 240 SER A O 1
ATOM 3637 N N . GLU B 1 222 ? 0.623 37.029 69.592 1.00 27.78 241 GLU A N 1
ATOM 3638 C CA . GLU B 1 222 ? -0.295 35.892 69.539 1.00 26.48 241 GLU A CA 1
ATOM 3639 C C . GLU B 1 222 ? -1.563 36.166 68.747 1.00 27.53 241 GLU A C 1
ATOM 3640 O O . GLU B 1 222 ? -2.044 35.278 68.025 1.00 27.02 241 GLU A O 1
ATOM 3646 N N . CYS B 1 223 ? -2.141 37.357 68.881 1.00 23.39 242 CYS A N 1
ATOM 3647 C CA . CYS B 1 223 ? -3.482 37.540 68.319 1.00 27.05 242 CYS A CA 1
ATOM 3648 C C . CYS B 1 223 ? -3.560 37.408 66.793 1.00 26.46 242 CYS A C 1
ATOM 3649 O O . CYS B 1 223 ? -4.585 36.895 66.314 1.00 23.83 242 CYS A O 1
ATOM 3652 N N . PRO B 1 224 ? -2.547 37.763 65.976 1.00 23.18 243 PRO A N 1
ATOM 3653 C CA . PRO B 1 224 ? -2.698 37.534 64.529 1.00 23.88 243 PRO A CA 1
ATOM 3654 C C . PRO B 1 224 ? -2.808 36.076 64.206 1.00 20.59 243 PRO A C 1
ATOM 3655 O O . PRO B 1 224 ? -3.419 35.738 63.184 1.00 23.79 243 PRO A O 1
ATOM 3659 N N . SER B 1 225 ? -2.222 35.183 65.037 1.00 22.88 244 SER A N 1
ATOM 3660 C CA . SER B 1 225 ? -2.369 33.767 64.702 1.00 25.05 244 SER A CA 1
ATOM 3661 C C . SER B 1 225 ? -3.830 33.322 64.827 1.00 27.97 244 SER A C 1
ATOM 3662 O O . SER B 1 225 ? -4.199 32.275 64.287 1.00 27.78 244 SER A O 1
ATOM 3665 N N . PHE B 1 226 ? -4.649 34.090 65.533 1.00 26.57 245 PHE A N 1
ATOM 3666 C CA . PHE B 1 226 ? -6.091 33.831 65.614 1.00 29.04 245 PHE A CA 1
ATOM 3667 C C . PHE B 1 226 ? -6.877 34.734 64.692 1.00 25.07 245 PHE A C 1
ATOM 3668 O O . PHE B 1 226 ? -8.120 34.716 64.730 1.00 27.10 245 PHE A O 1
ATOM 3676 N N . GLY B 1 227 ? -6.193 35.513 63.853 1.00 25.89 246 GLY A N 1
ATOM 3677 C CA . GLY B 1 227 ? -6.888 36.456 62.983 1.00 26.29 246 GLY A CA 1
ATOM 3678 C C . GLY B 1 227 ? -7.654 37.525 63.735 1.00 24.79 246 GLY A C 1
ATOM 3679 O O . GLY B 1 227 ? -8.683 38.007 63.246 1.00 25.33 246 GLY A O 1
ATOM 3680 N N . LYS B 1 228 ? -7.183 37.923 64.913 1.00 24.04 247 LYS A N 1
ATOM 3681 C CA . LYS B 1 228 ? -7.852 38.908 65.739 1.00 21.26 247 LYS A CA 1
ATOM 3682 C C . LYS B 1 228 ? -6.972 40.090 66.106 1.00 26.98 247 LYS A C 1
ATOM 3683 O O . LYS B 1 228 ? -5.837 39.895 66.534 1.00 27.01 247 LYS A O 1
ATOM 3689 N N . PRO B 1 229 ? -7.497 41.307 66.059 1.00 21.35 248 PRO A N 1
ATOM 3690 C CA . PRO B 1 229 ? -6.797 42.417 66.701 1.00 20.95 248 PRO A CA 1
ATOM 3691 C C . PRO B 1 229 ? -6.818 42.220 68.206 1.00 27.16 248 PRO A C 1
ATOM 3692 O O . PRO B 1 229 ? -7.664 41.496 68.746 1.00 23.43 248 PRO A O 1
ATOM 3696 N N . ILE B 1 230 ? -5.884 42.897 68.885 1.00 23.14 249 ILE A N 1
ATOM 3697 C CA . ILE B 1 230 ? -5.704 42.665 70.326 1.00 22.76 249 ILE A CA 1
ATOM 3698 C C . ILE B 1 230 ? -6.965 43.040 71.098 1.00 27.17 249 ILE A C 1
ATOM 3699 O O . ILE B 1 230 ? -7.291 42.397 72.103 1.00 25.86 249 ILE A O 1
ATOM 3704 N N . ILE B 1 231 ? -7.755 43.998 70.596 1.00 22.39 250 ILE A N 1
ATOM 3705 C CA . ILE B 1 231 ? -8.976 44.380 71.331 1.00 23.41 250 ILE A CA 1
ATOM 3706 C C . ILE B 1 231 ? -10.008 43.256 71.345 1.00 25.81 250 ILE A C 1
ATOM 3707 O O . ILE B 1 231 ? -10.892 43.263 72.208 1.00 25.88 250 ILE A O 1
ATOM 3712 N N . LEU B 1 232 ? -9.918 42.279 70.439 1.00 24.91 251 LEU A N 1
ATOM 3713 C CA . LEU B 1 232 ? -10.820 41.127 70.370 1.00 26.24 251 LEU A CA 1
ATOM 3714 C C . LEU B 1 232 ? -10.163 39.844 70.834 1.00 32.68 251 LEU A C 1
ATOM 3715 O O . LEU B 1 232 ? -10.791 38.773 70.779 1.00 35.69 251 LEU A O 1
ATOM 3720 N N . TYR B 1 233 ? -8.910 39.921 71.280 1.00 28.08 252 TYR A N 1
ATOM 3721 C CA . TYR B 1 233 ? -8.176 38.785 71.794 1.00 25.73 252 TYR A CA 1
ATOM 3722 C C . TYR B 1 233 ? -7.907 38.893 73.294 1.00 30.15 252 TYR A C 1
ATOM 3723 O O . TYR B 1 233 ? -8.106 37.923 74.046 1.00 32.98 252 TYR A O 1
ATOM 3732 N N . ASP B 1 234 ? -7.455 40.056 73.774 1.00 23.47 253 ASP A N 1
ATOM 3733 C CA . ASP B 1 234 ? -7.099 40.213 75.177 1.00 29.16 253 ASP A CA 1
ATOM 3734 C C . ASP B 1 234 ? -7.172 41.682 75.525 1.00 31.58 253 ASP A C 1
ATOM 3735 O O . ASP B 1 234 ? -6.160 42.391 75.564 1.00 29.95 253 ASP A O 1
ATOM 3740 N N . ILE B 1 235 ? -8.398 42.155 75.778 1.00 30.20 254 ILE A N 1
ATOM 3741 C CA . ILE B 1 235 ? -8.612 43.590 75.840 1.00 26.50 254 ILE A CA 1
ATOM 3742 C C . ILE B 1 235 ? -7.986 44.210 77.076 1.00 30.64 254 ILE A C 1
ATOM 3743 O O . ILE B 1 235 ? -7.671 45.411 77.064 1.00 30.44 254 ILE A O 1
ATOM 3748 N N . LYS B 1 236 ? -7.777 43.404 78.127 1.00 30.18 255 LYS A N 1
ATOM 3749 C CA . LYS B 1 236 ? -7.115 43.813 79.370 1.00 35.52 255 LYS A CA 1
ATOM 3750 C C . LYS B 1 236 ? -5.616 44.052 79.223 1.00 35.40 255 LYS A C 1
ATOM 3751 O O . LYS B 1 236 ? -4.994 44.624 80.138 1.00 36.49 255 LYS A O 1
ATOM 3757 N N . SER B 1 237 ? -5.002 43.550 78.157 1.00 28.85 256 SER A N 1
ATOM 3758 C CA . SER B 1 237 ? -3.545 43.467 78.135 1.00 26.48 256 SER A CA 1
ATOM 3759 C C . SER B 1 237 ? -2.937 44.848 77.947 1.00 28.18 256 SER A C 1
ATOM 3760 O O . SER B 1 237 ? -3.558 45.760 77.417 1.00 28.22 256 SER A O 1
ATOM 3763 N N . LYS B 1 238 ? -1.685 45.015 78.393 1.00 27.45 257 LYS A N 1
ATOM 3764 C CA . LYS B 1 238 ? -1.137 46.362 78.295 1.00 27.14 257 LYS A CA 1
ATOM 3765 C C . LYS B 1 238 ? -0.982 46.765 76.826 1.00 25.41 257 LYS A C 1
ATOM 3766 O O . LYS B 1 238 ? -1.008 47.953 76.516 1.00 27.38 257 LYS A O 1
ATOM 3772 N N . GLY B 1 239 ? -0.736 45.807 75.945 1.00 30.24 258 GLY A N 1
ATOM 3773 C CA . GLY B 1 239 ? -0.598 46.153 74.536 1.00 26.53 258 GLY A CA 1
ATOM 3774 C C . GLY B 1 239 ? -1.900 46.693 73.978 1.00 26.48 258 GLY A C 1
ATOM 3775 O O . GLY B 1 239 ? -1.909 47.616 73.155 1.00 25.41 258 GLY A O 1
ATOM 3776 N N . CYS B 1 240 ? -3.029 46.186 74.479 1.00 29.06 259 CYS A N 1
ATOM 3777 C CA . CYS B 1 240 ? -4.273 46.674 73.929 1.00 26.30 259 CYS A CA 1
ATOM 3778 C C . CYS B 1 240 ? -4.548 48.063 74.511 1.00 27.24 259 CYS A C 1
ATOM 3779 O O . CYS B 1 240 ? -4.881 49.013 73.786 1.00 25.88 259 CYS A O 1
ATOM 3782 N N . GLU B 1 241 ? -4.260 48.234 75.810 1.00 27.32 260 GLU A N 1
ATOM 3783 C CA . GLU B 1 241 ? -4.279 49.555 76.421 1.00 25.58 260 GLU A CA 1
ATOM 3784 C C . GLU B 1 241 ? -3.468 50.585 75.640 1.00 25.42 260 GLU A C 1
ATOM 3785 O O . GLU B 1 241 ? -3.920 51.727 75.474 1.00 26.48 260 GLU A O 1
ATOM 3791 N N . SER B 1 242 ? -2.252 50.218 75.172 1.00 24.16 261 SER A N 1
ATOM 3792 C CA . SER B 1 242 ? -1.411 51.175 74.459 1.00 27.25 261 SER A CA 1
ATOM 3793 C C . SER B 1 242 ? -2.065 51.602 73.163 1.00 21.93 261 SER A C 1
ATOM 3794 O O . SER B 1 242 ? -2.093 52.793 72.826 1.00 24.21 261 SER A O 1
ATOM 3797 N N . TYR B 1 243 ? -2.663 50.655 72.457 1.00 25.10 262 TYR A N 1
ATOM 3798 C CA . TYR B 1 243 ? -3.222 51.033 71.159 1.00 22.01 262 TYR A CA 1
ATOM 3799 C C . TYR B 1 243 ? -4.555 51.775 71.304 1.00 21.73 262 TYR A C 1
ATOM 3800 O O . TYR B 1 243 ? -4.848 52.667 70.493 1.00 23.23 262 TYR A O 1
ATOM 3809 N N . LEU B 1 244 ? -5.322 51.508 72.373 1.00 25.35 263 LEU A N 1
ATOM 3810 C CA . LEU B 1 244 ? -6.516 52.321 72.632 1.00 24.45 263 LEU A CA 1
ATOM 3811 C C . LEU B 1 244 ? -6.120 53.762 72.926 1.00 22.12 263 LEU A C 1
ATOM 3812 O O . LEU B 1 244 ? -6.761 54.701 72.444 1.00 26.26 263 LEU A O 1
ATOM 3817 N N . ALA B 1 245 ? -5.013 53.957 73.653 1.00 22.67 264 ALA A N 1
ATOM 3818 C CA . ALA B 1 245 ? -4.573 55.309 73.979 1.00 28.53 264 ALA A CA 1
ATOM 3819 C C . ALA B 1 245 ? -4.101 56.048 72.737 1.00 27.66 264 ALA A C 1
ATOM 3820 O O . ALA B 1 245 ? -4.459 57.213 72.512 1.00 27.51 264 ALA A O 1
ATOM 3822 N N . LEU B 1 246 ? -3.337 55.369 71.879 1.00 26.44 265 LEU A N 1
ATOM 3823 C CA . LEU B 1 246 ? -2.983 55.967 70.596 1.00 22.26 265 LEU A CA 1
ATOM 3824 C C . LEU B 1 246 ? -4.233 56.372 69.819 1.00 22.26 265 LEU A C 1
ATOM 3825 O O . LEU B 1 246 ? -4.296 57.473 69.272 1.00 24.32 265 LEU A O 1
ATOM 3830 N N . GLY B 1 247 ? -5.226 55.481 69.747 1.00 22.15 266 GLY A N 1
ATOM 3831 C CA . GLY B 1 247 ? -6.476 55.806 69.040 1.00 25.80 266 GLY A CA 1
ATOM 3832 C C . GLY B 1 247 ? -7.134 57.060 69.591 1.00 23.04 266 GLY A C 1
ATOM 3833 O O . GLY B 1 247 ? -7.566 57.940 68.825 1.00 26.34 266 GLY A O 1
ATOM 3834 N N . ARG B 1 248 ? -7.164 57.186 70.927 1.00 25.55 267 ARG A N 1
ATOM 3835 C CA . ARG B 1 248 ? -7.747 58.373 71.560 1.00 27.97 267 ARG A CA 1
ATOM 3836 C C . ARG B 1 248 ? -6.952 59.632 71.229 1.00 26.14 267 ARG A C 1
ATOM 3837 O O . ARG B 1 248 ? -7.537 60.678 70.923 1.00 31.81 267 ARG A O 1
ATOM 3845 N N . GLU B 1 249 ? -5.618 59.551 71.218 1.00 30.42 268 GLU A N 1
ATOM 3846 C CA . GLU B 1 249 ? -4.838 60.715 70.807 1.00 30.61 268 GLU A CA 1
ATOM 3847 C C . GLU B 1 249 ? -5.179 61.145 69.379 1.00 33.65 268 GLU A C 1
ATOM 3848 O O . GLU B 1 249 ? -5.341 62.340 69.104 1.00 36.48 268 GLU A O 1
ATOM 3854 N N . LEU B 1 250 ? -5.265 60.200 68.432 1.00 28.92 269 LEU A N 1
ATOM 3855 C CA . LEU B 1 250 ? -5.574 60.644 67.068 1.00 29.57 269 LEU A CA 1
ATOM 3856 C C . LEU B 1 250 ? -6.983 61.211 66.980 1.00 32.89 269 LEU A C 1
ATOM 3857 O O . LEU B 1 250 ? -7.215 62.168 66.234 1.00 34.94 269 LEU A O 1
ATOM 3862 N N . MET B 1 251 ? -7.936 60.651 67.728 1.00 28.72 270 MET A N 1
ATOM 3863 C CA . MET B 1 251 ? -9.302 61.152 67.561 1.00 32.47 270 MET A CA 1
ATOM 3864 C C . MET B 1 251 ? -9.456 62.527 68.205 1.00 36.33 270 MET A C 1
ATOM 3865 O O . MET B 1 251 ? -10.311 63.315 67.793 1.00 42.25 270 MET A O 1
ATOM 3870 N N . LYS B 1 252 ? -8.625 62.843 69.199 1.00 40.53 271 LYS A N 1
ATOM 3871 C CA . LYS B 1 252 ? -8.572 64.205 69.731 1.00 40.76 271 LYS A CA 1
ATOM 3872 C C . LYS B 1 252 ? -8.194 65.205 68.648 1.00 43.66 271 LYS A C 1
ATOM 3873 O O . LYS B 1 252 ? -8.769 66.295 68.568 1.00 44.86 271 LYS A O 1
ATOM 3879 N N . ARG B 1 253 ? -7.197 64.870 67.824 1.00 42.21 272 ARG A N 1
ATOM 3880 C CA . ARG B 1 253 ? -6.721 65.815 66.820 1.00 42.04 272 ARG A CA 1
ATOM 3881 C C . ARG B 1 253 ? -7.753 66.083 65.735 1.00 48.39 272 ARG A C 1
ATOM 3882 O O . ARG B 1 253 ? -7.540 66.983 64.917 1.00 50.97 272 ARG A O 1
ATOM 3890 N N . ASP B 1 254 ? -8.862 65.347 65.717 1.00 46.84 273 ASP A N 1
ATOM 3891 C CA . ASP B 1 254 ? -9.929 65.570 64.750 1.00 51.88 273 ASP A CA 1
ATOM 3892 C C . ASP B 1 254 ? -11.201 66.106 65.396 1.00 57.10 273 ASP A C 1
ATOM 3893 O O . ASP B 1 254 ? -12.231 66.198 64.718 1.00 60.59 273 ASP A O 1
ATOM 3898 N N . THR B 1 255 ? -11.165 66.451 66.685 1.00 57.05 274 THR A N 1
ATOM 3899 C CA . THR B 1 255 ? -12.327 67.051 67.348 1.00 60.50 274 THR A CA 1
ATOM 3900 C C . THR B 1 255 ? -12.427 68.540 66.998 1.00 69.10 274 THR A C 1
ATOM 3901 O O . THR B 1 255 ? -11.436 69.186 66.638 1.00 69.75 274 THR A O 1
#

InterPro domains:
  IPR025669 AAA domain [PF13614] (23-198)
  IPR027417 P-loop containing nucleoside triphosphate hydrolase [G3DSA:3.40.50.300] (16-271)
  IPR027417 P-loop containing nucleoside triphosphate hydrolase [SSF52540] (23-274)
  IPR050678 DNA Partitioning ATPase [PTHR13696] (22-272)

Organism: Myxococcus xanthus (strain DK1622) (NCBI:txid246197)

GO terms:
  GO:0005737 cytoplasm (C, EXP)

Secondary structure (DSSP, 8-state):
---EEEEE--SSTTSSHHHHHHHHHHHHHHTT--EEEEE-STT-HHHHTTT---SSSTTSHHHHHHS---GGGG-EE-SSTTEEEE---TTHHHHHHHHHTSTTTTSHHHHHHGGGTTT-SEEEEEPPSS-SHHHHHHHHH-SEEEEEEESSHHHHHHHHHHHHHHHHHHTTT-TT-EEEEEEEESB-TT-HHHHHHHHHHHHHHGGGB-S--PBP-HHHHHGGGGT--GGGT-TTSHHHHHHHHHHHHHHHTT-/---EEEEE--SSTTSSHHHHHHHHHHHHHHTT--EEEEE--TT-HHHHTTT---SSSTTSHHHHHHS---GGG--EE-SSTTEEEE---TTHHHHHHHHHTSTTGGGHHHHHHGGGGGT-SEEEEE--SS-SHHHHHHHHH-SEEEEEEESSHHHHHTHHHHHHHHHHHHHHT-TT-EEEEEEEESB-TT-HHHHHHHHHHHHHHGGGB-S--PBP-HHHHHGGGGT--GGGT-TTSHHHHHHHHHHHHHH-

Sequence (507 aa):
GVGRIICISNQKGGVGKTTTAINLAASLASAERRTLLVDMAPQGNAGSGLGIKQDNITGTIYEALLNDRPIQELLHPTELRYLQVVPATPDLTGAEVELVNQDNREFRLRDALRPLAAEYDYIIIDCPPSLGLLTLNALAAADSVLIPLQCEYYALEGLSQLTHTIDLVKQGLNPDLKMEGILLTMFDSRANIAHQVVEEVRGYFKKQVFEVIVPRNVRLSECPSFGKPIILYDIKSKGCESYLALGRELMKGVGRIICISNQKGGVGKTTTAINLAASLASAERRTLLVDMAPQGNAGSGLGIKQDNITGTIYEALLNDRPIQELLHPTELRYLQVVPATPDLTGAEVELVNQDNREFRLRDALRPLAAEYDYIIIDCPPSLGLLTLNALAAADSVLIPLQCEYYALEGLSQLTHTIDLVKQGLNPDLKMEGILLTMFDSRANIAHQVVEEVRGYFKKQVFEVIVPRNVRLSECPSFGKPIILYDIKSKGCESYLALGRELMKRDT

Foldseek 3Di:
DFAFEEEADALDPPLCLLLLLQLLQVLLLVVVFQEEEAELAQVFLNQLLQPDDDADPPLACLCQLPVVDACVSNWDDGPRNRYTYRTHHNCSVVVLVVLVPDVPSLASCQVRPRVCSVPGNYYYYRAHSDPGSSSSNSLLNGQEYEYRAELDDVSLVRVVVVVVSSVVCCVPRHVNYYYQAYEYEQADPPPVSSVVSVVVCCVVVPPSHDPQHQYNWVLSVVSSVVSDRCCVPPCPTVNSVSSSVVSVVNVD/DFAFEEEEDALDPDLCLLLLLQLLQVLCLVVVFQEEEAELAQVFLNQLLQVDDDPACPLACLCQQPVVDACVSNWADGPRNSYTYHTHHNCSVVVLVVLVPPPPSLQSLLVNCVVCRRVGNYYYYRDHSDPGSSVSNSQLNGLEYEYRAELDDVSLVRVVVVVVSSVVCLVPSHVNYYHCAYAYEQADPVDVSSVVSVCVCCVPVPPSHDPFHQHNDVLSVPSSVVSDRSCVVPCPDVNSVRSSVVSVVVVVVVD

Radius of gyration: 21.63 Å; Cα contacts (8 Å, |Δi|>4): 1150; chains: 2; bounding box: 60×51×50 Å